Protein 8PAY (pdb70)

Radius of gyration: 25.21 Å; Cα contacts (8 Å, |Δi|>4): 973; chains: 2; bounding box: 55×36×78 Å

Foldseek 3Di:
DFDKWKAKAWLVLVQVQLVLQCLADDDDDDPPLLQKWKWWDDDQWIKTWHDPLFKMKIFIGGGDDDTTTDMWIFGSVVVNVVSVPDDHGWMWIWIDDPQWIWIDTDPDIDTTGIDGPVPDDDDDDFDFDWKDKAQLVVLLLQCLQWLVAAAPDDPQQLRQFWKWWDDAQKTKIWHHDPFKIKIFIDGGPDGTDTDIFTFGSSLSVSSNVVRPRDGFMWMWTDGPFKIWIDGDRMIMMGGTDDDDDDDVVVQPDDPQPWKKKDFLVVVLVLLVVQQVAAAPPQQKWKWKDDAQKIWIWHHYPVGDMDIDIDGIHTDDDIAMEMARSVLVNSNSVSAPATMKMWGHHHHQGWIKIHHPPDDRMIMIGGTDDD

Solvent-accessible surface area: 17743 Å² total

Sequence (373 aa):
PGSHMKFTVEREHLLKPLQQVSGPLGGRPTLPILGNLLLQVADGTLSLTGTDLEMMEMVARVALVVQPHEPGATTVVPARKFFDICRGLPEGAEIAVQLEGERMLVRSGRRSRFSLSSTLPAADFPNNLDDWQSEVEFTLPQATMMKRLIEATQQFSMMAHQDVRYYLNGMLFEETEGEELRTVATDGHRLAVCSMMPIGQSLPSHHSSVIVPRKGVIELMMRMMLDGGDNPLRVQIGSNNIRAHVGDFIFTSKLVDGRFPDYRRVLPKNPDKHLEEAGCDLLKQAFARAAILSNEKFRGVRRLYYVVSENQLKITTANNNPEQEEAEEILDVTYSGAEMEIGFNVSYVLDVLNALKCENVVRMMMMLTDSSVSSVVQIEDAASQSAAYVVMPMRLQLF

B-factor: mean 24.97, std 11.34, range [11.56, 76.48]

InterPro domains:
  IPR001001 DNA polymerase III, beta sliding clamp [PIRSF000804] (1-366)
  IPR001001 DNA polymerase III, beta sliding clamp [PTHR30478] (1-366)
  IPR001001 DNA polymerase III, beta sliding clamp [SM00480] (17-362)
  IPR001001 DNA polymerase III, beta sliding clamp [TIGR00663] (1-366)
  IPR001001 DNA polymerase III, beta sliding clamp [cd00140] (1-365)
  IPR022634 DNA polymerase III, beta sliding clamp, N-terminal [PF00712] (1-120)
  IPR022635 DNA polymerase III, beta sliding clamp, C-terminal [PF02768] (245-365)
  IPR022637 DNA polymerase III, beta sliding clamp, central [PF02767] (129-243)
  IPR046938 DNA clamp superfamily [SSF55979] (1-121)
  IPR046938 DNA clamp superfamily [SSF55979] (125-244)
  IPR046938 DNA clamp superfamily [SSF55979] (245-366)

GO terms:
  GO:0005737 cytoplasm (C, EXP)
  GO:0005515 protein binding (F, IPI)
  GO:0042802 identical protein binding (F, IPI)
  GO:0005829 cytosol (C, IDA)
  GO:0003677 DNA binding (F, IDA)
  GO:0044787 bacterial-type DNA replication (P, IDA)
  GO:0009360 DNA polymerase III complex (C, IDA)
  GO:0042803 protein homodimerization activity (F, IDA)
  GO:0006271 DNA strand elongation involved in DNA replication (P, IDA)
  GO:0042276 error-prone translesion synthesis (P, IMP)
  GO:0006974 DNA damage response (P, IEP)
  GO:0005829 cytosol (C, HDA)

Secondary structure (DSSP, 8-state):
--SS-EEEEEHHHHHHHHHHHTTT--SS--SGGGGEEEEEEETTEEEEEEE-SSEEEEEEEE--S--B-EEEEEEHHHHHHHHHHSPTT-EEEEEEETTEEEEEETTEEEEEE-B-GGGS--PPP--EEEEEEE-HHHHHHHHHTTGGGS-SS-SSGGGSEEEEEEETTEEEEEEE-SSEEEEEEEE-SS----EEEEEEHHHHHHHHHH--SSSSPEEEEEESSEEEEEETTEEEEEEPPPS----HHHHSPSS--EEEEEEHHHHHHHHHHHHTTS-TTT-EEEEEEETTEEEEEEE-TT--EEEEEEE-B--S--EEEEEEHHHHHHHHHHH-SSEEEEEE--TTS-EEEEETT--SEEEEE--B--/---

Organism: Escherichia coli (strain K12) (NCBI:txid83333)

Nearest PDB structures (foldseek):
  8pat-assembly1_A  TM=1.001E+00  e=1.680E-71  Escherichia coli
  7aze-assembly1_B  TM=1.000E+00  e=2.210E-70  Escherichia coli 2-427-07_S4_C3
  3pwe-assembly1_B  TM=9.827E-01  e=1.015E-69  Escherichia coli K-12
  6fvm-assembly1_B  TM=9.881E-01  e=1.070E-69  Escherichia coli O157:H7
  3f1v-assembly1_B  TM=9.912E-01  e=7.261E-67  Escherichia coli

Structure (mmCIF, N/CA/C/O backbone):
data_8PAY
#
_entry.id   8PAY
#
_cell.length_a   109.858
_cell.length_b   66.537
_cell.length_c   80.798
_cel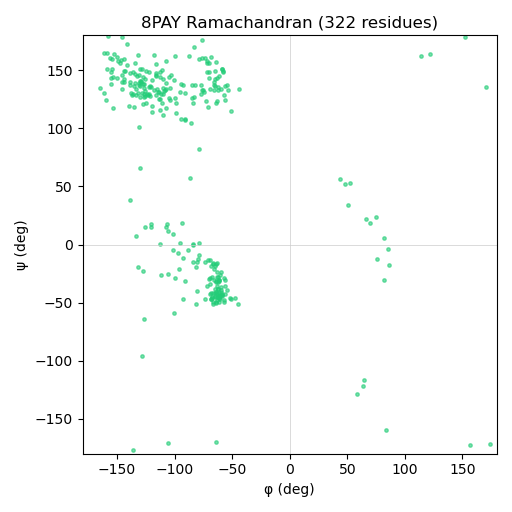l.angle_alpha   90.00
_cell.angle_beta   128.52
_cell.angle_gamma   90.00
#
_symmetry.space_group_name_H-M   'C 1 2 1'
#
loop_
_entity.id
_entity.type
_entity.pdbx_description
1 polymer 'Beta sliding clamp'
2 polymer ACE-GLN-ALC-GLC-LEU-PHE
3 non-polymer GLYCEROL
4 non-polymer 'PENTAETHYLENE GLYCOL'
5 water water
#
loop_
_atom_site.group_PDB
_atom_site.id
_atom_site.type_symbol
_atom_site.label_atom_id
_atom_site.label_alt_id
_atom_site.label_comp_id
_atom_site.label_asym_id
_atom_site.label_entity_id
_atom_site.label_seq_id
_atom_site.pdbx_PDB_ins_code
_atom_site.Cartn_x
_atom_site.Cartn_y
_atom_site.Cartn_z
_atom_site.occupancy
_atom_site.B_iso_or_equiv
_atom_site.auth_seq_id
_atom_site.auth_comp_id
_atom_site.auth_asym_id
_atom_site.auth_atom_id
_atom_site.pdbx_PDB_model_num
ATOM 1 N N . PRO A 1 1 ? -9.051 2.578 49.567 1.00 66.36 -3 PRO A N 1
ATOM 2 C CA . PRO A 1 1 ? -9.760 2.971 50.791 1.00 66.22 -3 PRO A CA 1
ATOM 3 C C . PRO A 1 1 ? -9.126 2.371 52.051 1.00 63.33 -3 PRO A C 1
ATOM 4 O O . PRO A 1 1 ? -9.395 1.223 52.409 1.00 63.57 -3 PRO A O 1
ATOM 6 N N . GLY A 1 2 ? -8.285 3.159 52.712 1.00 57.51 -2 GLY A N 1
ATOM 7 C CA . GLY A 1 2 ? -7.631 2.735 53.935 1.00 53.62 -2 GLY A CA 1
ATOM 8 C C . GLY A 1 2 ? -6.562 3.726 54.347 1.00 47.30 -2 GLY A C 1
ATOM 9 O O . GLY A 1 2 ? -5.787 4.198 53.509 1.00 46.55 -2 GLY A O 1
ATOM 10 N N . SER A 1 3 ? -6.509 4.070 55.628 1.00 40.60 -1 SER A N 1
ATOM 11 C CA . SER A 1 3 ? -5.568 5.087 56.061 1.00 38.70 -1 SER A CA 1
ATOM 12 C C . SER A 1 3 ? -4.279 4.514 56.635 1.00 31.93 -1 SER A C 1
ATOM 13 O O . SER A 1 3 ? -3.349 5.281 56.909 1.00 34.19 -1 SER A O 1
ATOM 16 N N . HIS A 1 4 ? -4.193 3.194 56.826 1.00 25.06 0 HIS A N 1
ATOM 17 C CA . HIS A 1 4 ? -3.095 2.585 57.584 1.00 20.81 0 HIS A CA 1
ATOM 18 C C . HIS A 1 4 ? -2.487 1.431 56.774 1.00 20.93 0 HIS A C 1
ATOM 19 O O . HIS A 1 4 ? -2.510 0.278 57.205 1.00 21.66 0 HIS A O 1
ATOM 26 N N . MET A 1 5 ? -1.870 1.751 55.634 1.00 19.77 1 MET A N 1
ATOM 27 C CA . MET A 1 5 ? -1.393 0.736 54.703 1.00 19.04 1 MET A CA 1
ATOM 28 C C . MET A 1 5 ? -0.334 -0.133 55.380 1.00 19.53 1 MET A C 1
ATOM 29 O O . MET A 1 5 ? 0.558 0.370 56.060 1.00 20.72 1 MET A O 1
ATOM 34 N N . LYS A 1 6 ? -0.450 -1.453 55.184 1.00 20.04 2 LYS A N 1
ATOM 35 C CA . LYS A 1 6 ? 0.513 -2.368 55.778 1.00 20.88 2 LYS A CA 1
ATOM 36 C C . LYS A 1 6 ? 0.532 -3.639 54.929 1.00 22.15 2 LYS A C 1
ATOM 37 O O . LYS A 1 6 ? -0.515 -4.130 54.515 1.00 24.00 2 LYS A O 1
ATOM 43 N N . PHE A 1 7 ? 1.733 -4.170 54.685 1.00 21.87 3 PHE A N 1
ATOM 44 C CA . PHE A 1 7 ? 1.854 -5.454 53.997 1.00 23.20 3 PHE A CA 1
ATOM 45 C C . PHE A 1 7 ? 3.158 -6.127 54.394 1.00 23.31 3 PHE A C 1
ATOM 46 O O . PHE A 1 7 ? 4.106 -5.479 54.836 1.00 23.00 3 PHE A O 1
ATOM 54 N N . THR A 1 8 ? 3.202 -7.439 54.184 1.00 24.17 4 THR A N 1
ATOM 55 C CA . THR A 1 8 ? 4.398 -8.228 54.394 1.00 23.19 4 THR A CA 1
ATOM 56 C C . THR A 1 8 ? 4.567 -9.129 53.193 1.00 23.55 4 THR A C 1
ATOM 57 O O . THR A 1 8 ? 3.629 -9.822 52.811 1.00 28.60 4 THR A O 1
ATOM 61 N N . VAL A 1 9 ? 5.756 -9.113 52.596 1.00 22.64 5 VAL A N 1
ATOM 62 C CA . VAL A 1 9 ? 5.989 -9.814 51.344 1.00 25.04 5 VAL A CA 1
ATOM 63 C C . VAL A 1 9 ? 7.401 -10.381 51.357 1.00 25.16 5 VAL A C 1
ATOM 64 O O . VAL A 1 9 ? 8.306 -9.822 51.989 1.00 24.82 5 VAL A O 1
ATOM 68 N N . GLU A 1 10 ? 7.574 -11.509 50.664 1.00 26.81 6 GLU A N 1
ATOM 69 C CA . GLU A 1 10 ? 8.902 -12.046 50.418 1.00 26.93 6 GLU A CA 1
ATOM 70 C C . GLU A 1 10 ? 9.707 -11.109 49.527 1.00 26.32 6 GLU A C 1
ATOM 71 O O . GLU A 1 10 ? 9.206 -10.578 48.538 1.00 26.85 6 GLU A O 1
ATOM 77 N N . ARG A 1 11 ? 10.975 -10.918 49.897 1.00 27.11 7 ARG A N 1
ATOM 78 C CA . ARG A 1 11 ? 11.884 -10.088 49.123 1.00 26.20 7 ARG A CA 1
ATOM 79 C C . ARG A 1 11 ? 11.884 -10.479 47.655 1.00 26.73 7 ARG A C 1
ATOM 80 O O . ARG A 1 11 ? 11.768 -9.625 46.774 1.00 27.50 7 ARG A O 1
ATOM 88 N N . GLU A 1 12 ? 11.977 -11.779 47.362 1.00 29.16 8 GLU A N 1
ATOM 89 C CA . GLU A 1 12 ? 12.106 -12.161 45.968 1.00 30.92 8 GLU A CA 1
ATOM 90 C C . GLU A 1 12 ? 10.819 -11.943 45.180 1.00 32.73 8 GLU A C 1
ATOM 91 O O . GLU A 1 12 ? 10.867 -11.954 43.948 1.00 37.86 8 GLU A O 1
ATOM 97 N N . HIS A 1 13 ? 9.682 -11.708 45.847 1.00 27.51 9 HIS A N 1
ATOM 98 C CA . HIS A 1 13 ? 8.478 -11.285 45.133 1.00 27.16 9 HIS A CA 1
ATOM 99 C C . HIS A 1 13 ? 8.457 -9.790 44.799 1.00 26.23 9 HIS A C 1
ATOM 100 O O . HIS A 1 13 ? 7.646 -9.362 43.977 1.00 27.38 9 HIS A O 1
ATOM 107 N N . LEU A 1 14 ? 9.314 -8.993 45.416 1.00 25.34 10 LEU A N 1
ATOM 108 C CA . LEU A 1 14 ? 9.297 -7.553 45.232 1.00 24.91 10 LEU A CA 1
ATOM 109 C C . LEU A 1 14 ? 10.353 -7.067 44.254 1.00 22.51 10 LEU A C 1
ATOM 110 O O . LEU A 1 14 ? 10.183 -5.983 43.677 1.00 23.24 10 LEU A O 1
ATOM 115 N N . LEU A 1 15 ? 11.484 -7.779 44.137 1.00 25.26 11 LEU A N 1
ATOM 116 C CA . LEU A 1 15 ? 12.656 -7.188 43.487 1.00 27.02 11 LEU A CA 1
ATOM 117 C C . LEU A 1 15 ? 12.421 -6.936 42.010 1.00 23.76 11 LEU A C 1
ATOM 118 O O . LEU A 1 15 ? 12.704 -5.842 41.507 1.00 25.86 11 LEU A O 1
ATOM 123 N N . LYS A 1 16 ? 11.924 -7.934 41.283 1.00 25.43 12 LYS A N 1
ATOM 124 C CA . LYS A 1 16 ? 11.761 -7.649 39.865 1.00 26.95 12 LYS A CA 1
ATOM 125 C C . LYS A 1 16 ? 10.660 -6.612 39.628 1.00 23.23 12 LYS A C 1
ATOM 126 O O . LYS A 1 16 ? 10.858 -5.715 38.798 1.00 24.27 12 LYS A O 1
ATOM 132 N N . PRO A 1 17 ? 9.502 -6.676 40.333 1.00 20.09 13 PRO A N 1
ATOM 133 C CA . PRO A 1 17 ? 8.524 -5.567 40.210 1.00 19.74 13 PRO A CA 1
ATOM 134 C C . PRO A 1 17 ? 9.110 -4.177 40.444 1.00 18.47 13 PRO A C 1
ATOM 135 O O . PRO A 1 17 ? 8.844 -3.259 39.654 1.00 18.82 13 PRO A O 1
ATOM 139 N N . LEU A 1 18 ? 9.914 -3.998 41.504 1.00 18.96 14 LEU A N 1
ATOM 140 C CA . LEU A 1 18 ? 10.482 -2.676 41.788 1.00 19.49 14 LEU A CA 1
ATOM 141 C C . LEU A 1 18 ? 11.417 -2.221 40.682 1.00 20.06 14 LEU A C 1
ATOM 142 O O . LEU A 1 18 ? 11.395 -1.054 40.275 1.00 22.25 14 LEU A O 1
ATOM 147 N N . GLN A 1 19 ? 12.233 -3.133 40.164 1.00 23.66 15 GLN A N 1
ATOM 148 C CA . GLN A 1 19 ? 13.114 -2.762 39.058 1.00 25.21 15 GLN A CA 1
ATOM 149 C C . GLN A 1 19 ? 12.308 -2.329 37.843 1.00 25.38 15 GLN A C 1
ATOM 150 O O . GLN A 1 19 ? 12.606 -1.306 37.206 1.00 25.66 15 GLN A O 1
ATOM 156 N N . GLN A 1 20 ? 11.281 -3.106 37.499 1.00 21.22 16 GLN A N 1
ATOM 157 C CA . GLN A 1 20 ? 10.489 -2.806 36.312 1.00 23.66 16 GLN A CA 1
ATOM 158 C C . GLN A 1 20 ? 9.802 -1.448 36.410 1.00 21.54 16 GLN A C 1
ATOM 159 O O . GLN A 1 20 ? 9.810 -0.668 35.452 1.00 22.71 16 GLN A O 1
ATOM 165 N N . VAL A 1 21 ? 9.128 -1.179 37.523 1.00 19.65 17 VAL A N 1
ATOM 166 C CA . VAL A 1 21 ? 8.326 0.040 37.588 1.00 21.06 17 VAL A CA 1
ATOM 167 C C . VAL A 1 21 ? 9.178 1.283 37.735 1.00 19.72 17 VAL A C 1
ATOM 168 O O . VAL A 1 21 ? 8.699 2.412 37.507 1.00 20.32 17 VAL A O 1
ATOM 172 N N . SER A 1 22 ? 10.438 1.112 38.095 1.00 18.42 18 SER A N 1
ATOM 173 C CA . SER A 1 22 ? 11.363 2.237 38.135 1.00 20.39 18 SER A CA 1
ATOM 174 C C . SER A 1 22 ? 11.879 2.637 36.766 1.00 21.57 18 SER A C 1
ATOM 175 O O . SER A 1 22 ? 12.546 3.676 36.659 1.00 22.90 18 SER A O 1
ATOM 178 N N . GLY A 1 23 ? 11.609 1.856 35.724 1.00 20.83 19 GLY A N 1
ATOM 179 C CA . GLY A 1 23 ? 12.054 2.158 34.383 1.00 23.83 19 GLY A CA 1
ATOM 180 C C . GLY A 1 23 ? 11.862 3.596 33.932 1.00 23.59 19 GLY A C 1
ATOM 181 O O . GLY A 1 23 ? 12.802 4.210 33.415 1.00 27.47 19 GLY A O 1
ATOM 182 N N . PRO A 1 24 ? 10.646 4.164 34.080 1.00 22.47 20 PRO A N 1
ATOM 183 C CA . PRO A 1 24 ? 10.419 5.537 33.578 1.00 24.24 20 PRO A CA 1
ATOM 184 C C . PRO A 1 24 ? 11.144 6.626 34.362 1.00 25.48 20 PRO A C 1
ATOM 185 O O . PRO A 1 24 ? 11.179 7.765 33.889 1.00 25.80 20 PRO A O 1
ATOM 189 N N . LEU A 1 25 ? 11.677 6.336 35.549 1.00 24.09 21 LEU A N 1
ATOM 190 C CA . LEU A 1 25 ? 12.244 7.356 36.420 1.00 24.78 21 LEU A CA 1
ATOM 191 C C . LEU A 1 25 ? 13.684 7.673 36.014 1.00 30.28 21 LEU A C 1
ATOM 192 O O . LEU A 1 25 ? 14.302 6.970 35.216 1.00 31.72 21 LEU A O 1
ATOM 197 N N . GLY A 1 26 ? 14.223 8.736 36.609 1.00 36.28 22 GLY A N 1
ATOM 198 C CA . GLY A 1 26 ? 15.577 9.157 36.314 1.00 44.51 22 GLY A CA 1
ATOM 199 C C . GLY A 1 26 ? 15.619 10.498 35.619 1.00 52.71 22 GLY A C 1
ATOM 200 O O . GLY A 1 26 ? 14.608 10.962 35.082 1.00 54.22 22 GLY A O 1
ATOM 201 N N . GLY A 1 27 ? 16.779 11.136 35.625 1.00 57.61 23 GLY A N 1
ATOM 202 C CA . GLY A 1 27 ? 16.913 12.430 34.994 1.00 61.65 23 GLY A CA 1
ATOM 203 C C . GLY A 1 27 ? 16.476 13.581 35.881 1.00 63.24 23 GLY A C 1
ATOM 204 O O . GLY A 1 27 ? 16.384 13.488 37.111 1.00 63.82 23 GLY A O 1
ATOM 205 N N . ARG A 1 28 ? 16.183 14.691 35.214 1.00 62.95 24 ARG A N 1
ATOM 206 C CA . ARG A 1 28 ? 16.025 15.983 35.864 1.00 61.23 24 ARG A CA 1
ATOM 207 C C . ARG A 1 28 ? 14.848 15.968 36.834 1.00 58.04 24 ARG A C 1
ATOM 208 O O . ARG A 1 28 ? 13.719 15.642 36.427 1.00 57.99 24 ARG A O 1
ATOM 210 N N . PRO A 1 29 ? 15.059 16.293 38.109 1.00 52.68 25 PRO A N 1
ATOM 211 C CA . PRO A 1 29 ? 13.925 16.411 39.029 1.00 49.00 25 PRO A CA 1
ATOM 212 C C . PRO A 1 29 ? 13.023 17.563 38.619 1.00 42.90 25 PRO A C 1
ATOM 213 O O . PRO A 1 29 ? 13.480 18.651 38.254 1.00 43.95 25 PRO A O 1
ATOM 217 N N . THR A 1 30 ? 11.726 17.304 38.652 1.00 32.27 26 THR A N 1
ATOM 218 C CA . THR A 1 30 ? 10.766 18.361 38.370 1.00 29.22 26 THR A CA 1
ATOM 219 C C . THR A 1 30 ? 9.757 18.396 39.523 1.00 23.84 26 THR A C 1
ATOM 220 O O . THR A 1 30 ? 10.003 19.007 40.574 1.00 24.86 26 THR A O 1
ATOM 224 N N . LEU A 1 31 ? 8.624 17.737 39.347 1.00 21.19 27 LEU A N 1
ATOM 225 C CA . LEU A 1 31 ? 7.698 17.519 40.457 1.00 19.17 27 LEU A CA 1
ATOM 226 C C . LEU A 1 31 ? 8.277 16.465 41.402 1.00 17.15 27 LEU A C 1
ATOM 227 O O . LEU A 1 31 ? 8.573 15.349 40.948 1.00 18.40 27 LEU A O 1
ATOM 232 N N . PRO A 1 32 ? 8.450 16.764 42.703 1.00 18.30 28 PRO A N 1
ATOM 233 C CA . PRO A 1 32 ? 9.111 15.812 43.628 1.00 18.59 28 PRO A CA 1
ATOM 234 C C . PRO A 1 32 ? 8.601 14.385 43.529 1.00 18.24 28 PRO A C 1
ATOM 235 O O . PRO A 1 32 ? 9.390 13.414 43.519 1.00 18.55 28 PRO A O 1
ATOM 239 N N . ILE A 1 33 ? 7.289 14.217 43.489 1.00 17.72 29 ILE A N 1
ATOM 240 C CA . ILE A 1 33 ? 6.718 12.884 43.575 1.00 16.88 29 ILE A CA 1
ATOM 241 C C . ILE A 1 33 ? 7.094 11.986 42.391 1.00 17.29 29 ILE A C 1
ATOM 242 O O . ILE A 1 33 ? 6.980 10.760 42.483 1.00 15.64 29 ILE A O 1
ATOM 247 N N . LEU A 1 34 ? 7.573 12.555 41.290 1.00 16.68 30 LEU A N 1
ATOM 248 C CA . LEU A 1 34 ? 7.988 11.719 40.151 1.00 18.33 30 LEU A CA 1
ATOM 249 C C . LEU A 1 34 ? 9.218 10.844 40.438 1.00 18.29 30 LEU A C 1
ATOM 250 O O . LEU A 1 34 ? 9.455 9.866 39.707 1.00 20.14 30 LEU A O 1
ATOM 255 N N . GLY A 1 35 ? 9.981 11.141 41.483 1.00 16.86 31 GLY A N 1
ATOM 256 C CA . GLY A 1 35 ? 11.045 10.265 41.915 1.00 17.62 31 GLY A CA 1
ATOM 257 C C . GLY A 1 35 ? 10.598 9.145 42.820 1.00 13.30 31 GLY A C 1
ATOM 258 O O . GLY A 1 35 ? 11.423 8.360 43.309 1.00 15.34 31 GLY A O 1
ATOM 259 N N . ASN A 1 36 ? 9.306 9.091 43.124 1.00 13.29 32 ASN A N 1
ATOM 260 C CA . ASN A 1 36 ? 8.730 8.122 44.031 1.00 12.79 32 ASN A CA 1
ATOM 261 C C . ASN A 1 36 ? 7.933 7.087 43.257 1.00 13.26 32 ASN A C 1
ATOM 262 O O . ASN A 1 36 ? 7.480 7.312 42.133 1.00 14.80 32 ASN A O 1
ATOM 267 N N . LEU A 1 37 ? 7.761 5.927 43.901 1.00 13.68 33 LEU A N 1
ATOM 268 C CA . LEU A 1 37 ? 6.806 4.934 43.428 1.00 13.55 33 LEU A CA 1
ATOM 269 C C . LEU A 1 37 ? 5.530 5.018 44.248 1.00 14.61 33 LEU A C 1
ATOM 270 O O . LEU A 1 37 ? 5.564 5.204 45.466 1.00 15.33 33 LEU A O 1
ATOM 275 N N . LEU A 1 38 ? 4.397 4.844 43.568 1.00 14.66 34 LEU A N 1
ATOM 276 C CA . LEU A 1 38 ? 3.117 4.737 44.241 1.00 14.78 34 LEU A CA 1
ATOM 277 C C . LEU A 1 38 ? 2.909 3.283 44.668 1.00 15.02 34 LEU A C 1
ATOM 278 O O . LEU A 1 38 ? 2.965 2.376 43.816 1.00 16.91 34 LEU A O 1
ATOM 283 N N . LEU A 1 39 ? 2.641 3.074 45.964 1.00 14.36 35 LEU A N 1
ATOM 284 C CA . LEU A 1 39 ? 2.278 1.777 46.503 1.00 15.61 35 LEU A CA 1
ATOM 285 C C . LEU A 1 39 ? 0.815 1.822 46.889 1.00 17.24 35 LEU A C 1
ATOM 286 O O . LEU A 1 39 ? 0.401 2.735 47.609 1.00 18.29 35 LEU A O 1
ATOM 291 N N . GLN A 1 40 ? 0.066 0.801 46.480 1.00 17.28 36 GLN A N 1
ATOM 292 C CA . GLN A 1 40 ? -1.339 0.694 46.840 1.00 19.00 36 GLN A CA 1
ATOM 293 C C . GLN A 1 40 ? -1.623 -0.740 47.243 1.00 18.83 36 GLN A C 1
ATOM 294 O O . GLN A 1 40 ? -1.318 -1.655 46.479 1.00 20.34 36 GLN A O 1
ATOM 300 N N . VAL A 1 41 ? -2.243 -0.932 48.397 1.00 20.34 37 VAL A N 1
ATOM 301 C CA . VAL A 1 41 ? -2.642 -2.242 48.883 1.00 21.32 37 VAL A CA 1
ATOM 302 C C . VAL A 1 41 ? -4.160 -2.295 48.871 1.00 22.55 37 VAL A C 1
ATOM 303 O O . VAL A 1 41 ? -4.820 -1.448 49.496 1.00 22.79 37 VAL A O 1
ATOM 307 N N . ALA A 1 42 ? -4.708 -3.350 48.266 1.00 25.04 38 ALA A N 1
ATOM 308 C CA . ALA A 1 42 ? -6.132 -3.621 48.372 1.00 31.62 38 ALA A CA 1
ATOM 309 C C . ALA A 1 42 ? -6.392 -5.046 47.920 1.00 34.81 38 ALA A C 1
ATOM 310 O O . ALA A 1 42 ? -5.845 -5.483 46.907 1.00 33.37 38 ALA A O 1
ATOM 312 N N . ASP A 1 43 ? -7.210 -5.765 48.698 1.00 40.14 39 ASP A N 1
ATOM 313 C CA . ASP A 1 43 ? -7.853 -7.019 48.278 1.00 41.83 39 ASP A CA 1
ATOM 314 C C . ASP A 1 43 ? -6.863 -8.041 47.731 1.00 40.04 39 ASP A C 1
ATOM 315 O O . ASP A 1 43 ? -7.024 -8.562 46.626 1.00 44.97 39 ASP A O 1
ATOM 320 N N . GLY A 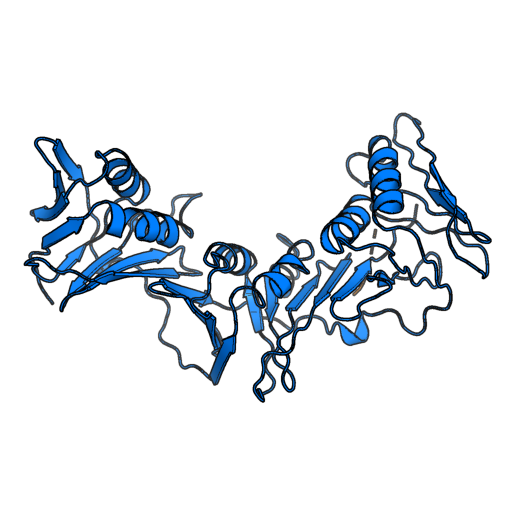1 44 ? -5.825 -8.326 48.502 1.00 35.92 40 GLY A N 1
ATOM 321 C CA . GLY A 1 44 ? -4.882 -9.336 48.078 1.00 30.96 40 GLY A CA 1
ATOM 322 C C . GLY A 1 44 ? -3.831 -8.889 47.094 1.00 29.43 40 GLY A C 1
ATOM 323 O O . GLY A 1 44 ? -3.067 -9.738 46.616 1.00 33.68 40 GLY A O 1
ATOM 324 N N . THR A 1 45 ? -3.756 -7.595 46.767 1.00 30.47 41 THR A N 1
ATOM 325 C CA . THR A 1 45 ? -2.800 -7.108 45.772 1.00 28.87 41 THR A CA 1
ATOM 326 C C . THR A 1 45 ? -2.065 -5.860 46.242 1.00 25.43 41 THR A C 1
ATOM 327 O O . THR A 1 45 ? -2.680 -4.923 46.762 1.00 26.41 41 THR A O 1
ATOM 331 N N . LEU A 1 46 ? -0.753 -5.863 46.059 1.00 21.86 42 LEU A N 1
ATOM 332 C CA . LEU A 1 46 ? 0.048 -4.650 46.141 1.00 20.51 42 LEU A CA 1
ATOM 333 C C . LEU A 1 46 ? 0.307 -4.191 44.718 1.00 19.79 42 LEU A C 1
ATOM 334 O O . LEU A 1 46 ? 0.783 -4.970 43.892 1.00 21.05 42 LEU A O 1
ATOM 339 N N . SER A 1 47 ? -0.019 -2.938 44.417 1.00 18.77 43 SER A N 1
ATOM 340 C CA . SER A 1 47 ? 0.317 -2.343 43.131 1.00 18.95 43 SER A CA 1
ATOM 341 C C . SER A 1 47 ? 1.450 -1.337 43.319 1.00 16.99 43 SER A C 1
ATOM 342 O O . SER A 1 47 ? 1.463 -0.583 44.295 1.00 18.55 43 SER A O 1
ATOM 345 N N . LEU A 1 48 ? 2.394 -1.351 42.383 1.00 15.87 44 LEU A N 1
ATOM 346 C CA . LEU A 1 48 ? 3.519 -0.432 42.382 1.00 15.22 44 LEU A CA 1
ATOM 347 C C . LEU A 1 48 ? 3.500 0.295 41.053 1.00 15.94 44 LEU A C 1
ATOM 348 O O . LEU A 1 48 ? 3.397 -0.358 40.016 1.00 17.50 44 LEU A O 1
ATOM 353 N N . THR A 1 49 ? 3.576 1.632 41.080 1.00 14.93 45 THR A N 1
ATOM 354 C CA . THR A 1 49 ? 3.541 2.386 39.828 1.00 14.95 45 THR A CA 1
ATOM 355 C C . THR A 1 49 ? 4.678 3.396 39.801 1.00 14.35 45 THR A C 1
ATOM 356 O O . THR A 1 49 ? 4.913 4.099 40.795 1.00 14.07 45 THR A O 1
ATOM 360 N N . GLY A 1 50 ? 5.333 3.490 38.643 1.00 14.43 46 GLY A N 1
ATOM 361 C CA . GLY A 1 50 ? 6.254 4.576 38.362 1.00 14.18 46 GLY A CA 1
ATOM 362 C C . GLY A 1 50 ? 5.803 5.313 37.111 1.00 14.47 46 GLY A C 1
ATOM 363 O O . GLY A 1 50 ? 5.230 4.712 36.195 1.00 15.07 46 GLY A O 1
ATOM 364 N N . THR A 1 51 ? 6.081 6.622 37.060 1.00 13.59 47 THR A N 1
ATOM 365 C CA . THR A 1 51 ? 5.663 7.411 35.902 1.00 15.00 47 THR A CA 1
ATOM 366 C C . THR A 1 51 ? 6.659 8.525 35.615 1.00 14.61 47 THR A C 1
ATOM 367 O O . THR A 1 51 ? 7.336 9.009 36.533 1.00 16.44 47 THR A O 1
ATOM 371 N N . ASP A 1 52 ? 6.664 8.978 34.352 1.00 14.89 48 ASP A N 1
ATOM 372 C CA . ASP A 1 52 ? 7.344 10.216 33.987 1.00 16.65 48 ASP A CA 1
ATOM 373 C C . ASP A 1 52 ? 6.374 11.227 33.373 1.00 16.33 48 ASP A C 1
ATOM 374 O O . ASP A 1 52 ? 6.814 12.174 32.709 1.00 19.50 48 ASP A O 1
ATOM 379 N N . LEU A 1 53 ? 5.056 11.046 33.579 1.00 17.91 49 LEU A N 1
ATOM 380 C CA . LEU A 1 53 ? 3.959 11.865 33.020 1.00 19.38 49 LEU A CA 1
ATOM 381 C C . LEU A 1 53 ? 3.607 11.466 31.585 1.00 20.25 49 LEU A C 1
ATOM 382 O O . LEU A 1 53 ? 2.474 11.676 31.151 1.00 27.33 49 LEU A O 1
ATOM 387 N N . GLU A 1 54 ? 4.565 10.970 30.799 1.00 17.60 50 GLU A N 1
ATOM 388 C CA . GLU A 1 54 ? 4.291 10.523 29.441 1.00 18.94 50 GLU A CA 1
ATOM 389 C C . GLU A 1 54 ? 3.939 9.047 29.395 1.00 18.10 50 GLU A C 1
ATOM 390 O O . GLU A 1 54 ? 3.156 8.627 28.532 1.00 18.71 50 GLU A O 1
ATOM 396 N N A MET A 1 55 ? 4.538 8.252 30.280 0.54 18.31 51 MET A N 1
ATOM 397 N N B MET A 1 55 ? 4.425 8.279 30.369 0.46 16.94 51 MET A N 1
ATOM 398 C CA A MET A 1 55 ? 4.251 6.833 30.377 0.54 16.84 51 MET A CA 1
ATOM 399 C CA B MET A 1 55 ? 4.186 6.851 30.367 0.46 14.44 51 MET A CA 1
ATOM 400 C C A MET A 1 55 ? 4.116 6.456 31.845 0.54 15.08 51 MET A C 1
ATOM 401 C C B MET A 1 55 ? 4.283 6.360 31.805 0.46 14.92 51 MET A C 1
ATOM 402 O O A MET A 1 55 ? 4.480 7.223 32.748 0.54 15.56 51 MET A O 1
ATOM 403 O O B MET A 1 55 ? 4.962 6.963 32.649 0.46 13.50 51 MET A O 1
ATOM 412 N N . GLU A 1 56 ? 3.616 5.242 32.072 1.00 14.86 52 GLU A N 1
ATOM 413 C CA . GLU A 1 56 ? 3.559 4.696 33.407 1.00 15.60 52 GLU A CA 1
ATOM 414 C C . GLU A 1 56 ? 3.726 3.184 33.331 1.00 16.18 52 GLU A C 1
ATOM 415 O O . GLU A 1 56 ? 3.332 2.534 32.359 1.00 17.35 52 GLU A O 1
ATOM 421 N N . MET A 1 57 ? 4.363 2.659 34.357 1.00 16.23 53 MET A N 1
ATOM 422 C CA . MET A 1 57 ? 4.551 1.226 34.510 1.00 16.21 53 MET A CA 1
ATOM 423 C C . MET A 1 57 ? 3.960 0.796 35.837 1.00 16.09 53 MET A C 1
ATOM 424 O O . MET A 1 57 ? 4.294 1.362 36.872 1.00 16.47 53 MET A O 1
ATOM 429 N N . VAL A 1 58 ? 3.104 -0.229 35.803 1.00 17.14 54 VAL A N 1
ATOM 430 C CA . VAL A 1 58 ? 2.449 -0.754 37.002 1.00 18.24 54 VAL A CA 1
ATOM 431 C C . VAL A 1 58 ? 2.807 -2.221 37.153 1.00 20.09 54 VAL A C 1
ATOM 432 O O . VAL A 1 58 ? 2.764 -2.972 36.169 1.00 23.57 54 VAL A O 1
ATOM 436 N N . ALA A 1 59 ? 3.123 -2.629 38.371 1.00 17.43 55 ALA A N 1
ATOM 437 C CA . ALA A 1 59 ? 3.315 -4.035 38.701 1.00 18.09 55 ALA A CA 1
ATOM 438 C C . ALA A 1 59 ? 2.306 -4.416 39.761 1.00 20.67 55 ALA A C 1
ATOM 439 O O . ALA A 1 59 ? 2.054 -3.636 40.685 1.00 20.85 55 ALA A O 1
ATOM 441 N N . ARG A 1 60 ? 1.771 -5.628 39.642 1.00 21.51 56 ARG A N 1
ATOM 442 C CA . ARG A 1 60 ? 0.903 -6.204 40.654 1.00 24.53 56 ARG A CA 1
ATOM 443 C C . ARG A 1 60 ? 1.619 -7.355 41.358 1.00 24.00 56 ARG A C 1
ATOM 444 O O . ARG A 1 60 ? 2.281 -8.184 40.721 1.00 27.33 56 ARG A O 1
ATOM 452 N N . VAL A 1 61 ? 1.522 -7.378 42.675 1.00 23.43 57 VAL A N 1
ATOM 453 C CA . VAL A 1 61 ? 2.165 -8.398 43.482 1.00 23.93 57 VAL A CA 1
ATOM 454 C C . VAL A 1 61 ? 1.090 -8.982 44.377 1.00 27.68 57 VAL A C 1
ATOM 455 O O . VAL A 1 61 ? 0.469 -8.255 45.157 1.00 27.62 57 VAL A O 1
ATOM 459 N N . ALA A 1 62 ? 0.859 -10.287 44.260 1.00 31.60 58 ALA A N 1
ATOM 460 C CA . ALA A 1 62 ? -0.118 -10.945 45.118 1.00 33.20 58 ALA A CA 1
ATOM 461 C C . ALA A 1 62 ? 0.353 -10.918 46.573 1.00 28.14 58 ALA A C 1
ATOM 462 O O . ALA A 1 62 ? 1.521 -11.200 46.871 1.00 36.12 58 ALA A O 1
ATOM 464 N N . LEU A 1 63 ? -0.545 -10.536 47.476 1.00 33.47 59 LEU A N 1
ATOM 465 C CA . LEU A 1 63 ? -0.261 -10.508 48.908 1.00 31.29 59 LEU A CA 1
ATOM 466 C C . LEU A 1 63 ? -0.950 -11.690 49.585 1.00 36.91 59 LEU A C 1
ATOM 467 O O . LEU A 1 63 ? -2.179 -11.760 49.606 1.00 39.00 59 LEU A O 1
ATOM 472 N N A VAL A 1 64 ? -0.130 -12.584 50.141 0.68 37.60 60 VAL A N 1
ATOM 473 N N B VAL A 1 64 ? -0.171 -12.593 50.177 0.32 37.83 60 VAL A N 1
ATOM 474 C CA A VAL A 1 64 ? -0.575 -13.758 50.882 0.68 41.23 60 VAL A CA 1
ATOM 475 C CA B VAL A 1 64 ? -0.766 -13.739 50.868 0.32 39.74 60 VAL A CA 1
ATOM 476 C C A VAL A 1 64 ? -0.995 -13.371 52.291 0.68 40.14 60 VAL A C 1
ATOM 477 C C B VAL A 1 64 ? -0.993 -13.454 52.352 0.32 39.63 60 VAL A C 1
ATOM 478 O O A VAL A 1 64 ? -2.066 -13.764 52.783 0.68 44.71 60 VAL A O 1
ATOM 479 O O B VAL A 1 64 ? -1.946 -13.972 52.954 0.32 39.66 60 VAL A O 1
ATOM 486 N N . GLN A 1 65 ? -0.115 -12.644 52.972 1.00 37.87 61 GLN A N 1
ATOM 487 C CA . GLN A 1 65 ? -0.153 -12.466 54.406 1.00 37.07 61 GLN A CA 1
ATOM 488 C C . GLN A 1 65 ? -1.083 -11.329 54.766 1.00 37.09 61 GLN A C 1
ATOM 489 O O . GLN A 1 65 ? -1.416 -10.503 53.906 1.00 40.53 61 GLN A O 1
ATOM 495 N N . PRO A 1 66 ? -1.548 -11.292 56.016 1.00 36.84 62 PRO A N 1
ATOM 496 C CA . PRO A 1 66 ? -2.388 -10.182 56.462 1.00 36.50 62 PRO A CA 1
ATOM 497 C C . PRO A 1 66 ? -1.840 -8.847 55.996 1.00 34.80 62 PRO A C 1
ATOM 498 O O . PRO A 1 66 ? -0.633 -8.568 56.050 1.00 36.77 62 PRO A O 1
ATOM 502 N N . HIS A 1 67 ? -2.739 -8.034 55.480 1.00 30.80 63 HIS A N 1
ATOM 503 C CA . HIS A 1 67 ? -2.375 -6.735 54.974 1.00 27.64 63 HIS A CA 1
ATOM 504 C C . HIS A 1 67 ? -3.521 -5.800 55.302 1.00 27.66 63 HIS A C 1
ATOM 505 O O . HIS A 1 67 ? -4.656 -6.233 55.590 1.00 28.65 63 HIS A O 1
ATOM 512 N N . GLU A 1 68 ? -3.194 -4.508 55.294 1.00 24.44 64 GLU A N 1
ATOM 513 C CA . GLU A 1 68 ? -4.237 -3.546 55.509 1.00 24.53 64 GLU A CA 1
ATOM 514 C C . GLU A 1 68 ? -4.181 -2.568 54.349 1.00 24.10 64 GLU A C 1
ATOM 515 O O . GLU A 1 68 ? -3.077 -2.182 53.905 1.00 23.56 64 GLU A O 1
ATOM 521 N N . PRO A 1 69 ? -5.333 -2.180 53.809 1.00 24.55 65 PRO A N 1
ATOM 522 C CA . PRO A 1 69 ? -5.345 -1.384 52.584 1.00 23.40 65 PRO A CA 1
ATOM 523 C C . PRO A 1 69 ? -4.875 0.037 52.823 1.00 21.73 65 PRO A C 1
ATOM 524 O O . PRO A 1 69 ? -4.920 0.565 53.931 1.00 24.18 65 PRO A O 1
ATOM 528 N N . GLY A 1 70 ? -4.402 0.649 51.745 1.00 22.16 66 GLY A N 1
ATOM 529 C CA . GLY A 1 70 ? -4.014 2.042 51.771 1.00 21.95 66 GLY A CA 1
ATOM 530 C C . GLY A 1 70 ? -3.012 2.324 50.666 1.00 19.95 66 GLY A C 1
ATOM 531 O O . GLY A 1 70 ? -2.739 1.477 49.800 1.00 22.22 66 GLY A O 1
ATOM 532 N N . ALA A 1 71 ? -2.463 3.536 50.697 1.00 19.83 67 ALA A N 1
ATOM 533 C CA . ALA A 1 71 ? -1.566 3.958 49.622 1.00 19.83 67 ALA A CA 1
ATOM 534 C C . ALA A 1 71 ? -0.619 5.025 50.127 1.00 19.40 67 ALA A C 1
ATOM 535 O O . ALA A 1 71 ? -0.981 5.833 50.988 1.00 22.54 67 ALA A O 1
ATOM 537 N N . THR A 1 72 ? 0.578 5.036 49.561 1.00 17.39 68 THR A N 1
ATOM 538 C CA . THR A 1 72 ? 1.538 6.094 49.836 1.00 16.98 68 THR A CA 1
ATOM 539 C C . THR A 1 72 ? 2.511 6.109 48.665 1.00 15.34 68 THR A C 1
ATOM 540 O O . THR A 1 72 ? 2.391 5.303 47.738 1.00 16.04 68 THR A O 1
ATOM 544 N N . THR A 1 73 ? 3.489 7.017 48.703 1.00 14.72 69 THR A N 1
ATOM 545 C CA . THR A 1 73 ? 4.550 7.024 47.712 1.00 14.40 69 THR A CA 1
ATOM 546 C C . THR A 1 73 ? 5.868 7.155 48.460 1.00 14.61 69 THR A C 1
ATOM 547 O O . THR A 1 73 ? 5.941 7.824 49.503 1.00 15.72 69 THR A O 1
ATOM 551 N N . VAL A 1 74 ? 6.894 6.498 47.924 1.00 14.15 70 VAL A N 1
ATOM 552 C CA A VAL A 1 74 ? 8.194 6.384 48.578 0.49 15.38 70 VAL A CA 1
ATOM 553 C CA B VAL A 1 74 ? 8.206 6.501 48.576 0.51 15.72 70 VAL A CA 1
ATOM 554 C C . VAL A 1 74 ? 9.291 6.588 47.532 1.00 13.97 70 VAL A C 1
ATOM 555 O O . VAL A 1 74 ? 9.117 6.221 46.360 1.00 14.12 70 VAL A O 1
ATOM 562 N N . PRO A 1 75 ? 10.470 7.110 47.948 1.00 14.36 71 PRO A N 1
ATOM 563 C CA . PRO A 1 75 ? 11.581 7.229 46.988 1.00 13.92 71 PRO A CA 1
ATOM 564 C C . PRO A 1 75 ? 11.962 5.903 46.335 1.00 12.84 71 PRO A C 1
ATOM 565 O O . PRO A 1 75 ? 12.250 4.924 47.027 1.00 13.92 71 PRO A O 1
ATOM 569 N N . ALA A 1 76 ? 11.953 5.879 45.004 1.00 13.25 72 ALA A N 1
ATOM 570 C CA . ALA A 1 76 ? 12.068 4.610 44.282 1.00 13.99 72 ALA A CA 1
ATOM 571 C C . ALA A 1 76 ? 13.429 3.969 44.475 1.00 13.30 72 ALA A C 1
ATOM 572 O O . ALA A 1 76 ? 13.530 2.776 44.807 1.00 14.16 72 ALA A O 1
ATOM 574 N N . ARG A 1 77 ? 14.508 4.723 44.248 1.00 14.28 73 ARG A N 1
ATOM 575 C CA . ARG A 1 77 ? 15.838 4.136 44.288 1.00 15.97 73 ARG A CA 1
ATOM 576 C C . ARG A 1 77 ? 16.168 3.641 45.688 1.00 15.16 73 ARG A C 1
ATOM 577 O O . ARG A 1 77 ? 16.713 2.540 45.846 1.00 14.95 73 ARG A O 1
ATOM 585 N N . LYS A 1 78 ? 15.868 4.442 46.709 1.00 13.58 74 LYS A N 1
ATOM 586 C CA . LYS A 1 78 ? 16.164 4.042 48.072 1.00 13.97 74 LYS A CA 1
ATOM 587 C C . LYS A 1 78 ? 15.400 2.780 48.440 1.00 12.46 74 LYS A C 1
ATOM 588 O O . LYS A 1 78 ? 15.952 1.871 49.075 1.00 13.98 74 LYS A O 1
ATOM 594 N N . PHE A 1 79 ? 14.102 2.738 48.113 1.00 12.69 75 PHE A N 1
ATOM 595 C CA . PHE A 1 79 ? 13.314 1.556 48.473 1.00 12.83 75 PHE A CA 1
ATOM 596 C C . PHE A 1 79 ? 13.842 0.317 47.765 1.00 13.47 75 PHE A C 1
ATOM 597 O O . PHE A 1 79 ? 13.993 -0.751 48.385 1.00 13.87 75 PHE A O 1
ATOM 605 N N . PHE A 1 80 ? 14.133 0.433 46.470 1.00 13.40 76 PHE A N 1
ATOM 606 C CA . PHE A 1 80 ? 14.688 -0.706 45.757 1.00 14.85 76 PHE A CA 1
ATOM 607 C C . PHE A 1 80 ? 16.015 -1.141 46.376 1.00 14.32 76 PHE A C 1
ATOM 608 O O . PHE A 1 80 ? 16.251 -2.339 46.557 1.00 14.79 76 PHE A O 1
ATOM 616 N N . ASP A 1 81 ? 16.914 -0.185 46.647 1.00 13.91 77 ASP A N 1
ATOM 617 C CA . ASP A 1 81 ? 18.221 -0.535 47.166 1.00 14.32 77 ASP A CA 1
ATOM 618 C C . ASP A 1 81 ? 18.112 -1.202 48.535 1.00 13.93 77 ASP A C 1
ATOM 619 O O . ASP A 1 81 ? 18.870 -2.134 48.842 1.00 14.76 77 ASP A O 1
ATOM 624 N N . ILE A 1 82 ? 17.157 -0.773 49.354 1.00 13.11 78 ILE A N 1
ATOM 625 C CA . ILE A 1 82 ? 16.974 -1.422 50.655 1.00 14.36 78 ILE A CA 1
ATOM 626 C C . ILE A 1 82 ? 16.544 -2.872 50.460 1.00 14.36 78 ILE A C 1
ATOM 627 O O . ILE A 1 82 ? 17.101 -3.799 51.069 1.00 15.61 78 ILE A O 1
ATOM 632 N N . CYS A 1 83 ? 15.517 -3.083 49.642 1.00 14.66 79 CYS A N 1
ATOM 633 C CA . CYS A 1 83 ? 15.061 -4.450 49.420 1.00 16.63 79 CYS A CA 1
ATOM 634 C C . CYS A 1 83 ? 16.138 -5.322 48.805 1.00 17.68 79 CYS A C 1
ATOM 635 O O . CYS A 1 83 ? 16.323 -6.470 49.213 1.00 18.10 79 CYS A O 1
ATOM 638 N N . ARG A 1 84 ? 16.852 -4.797 47.805 1.00 17.24 80 ARG A N 1
ATOM 639 C CA . ARG A 1 84 ? 17.894 -5.584 47.155 1.00 17.67 80 ARG A CA 1
ATOM 640 C C . ARG A 1 84 ? 19.016 -5.919 48.126 1.00 16.78 80 ARG A C 1
ATOM 641 O O . ARG A 1 84 ? 19.649 -6.973 47.996 1.00 19.25 80 ARG A O 1
ATOM 649 N N . GLY A 1 85 ? 19.289 -5.031 49.075 1.00 15.97 81 GLY A N 1
ATOM 650 C CA . GLY A 1 85 ? 20.369 -5.244 50.011 1.00 15.11 81 GLY A CA 1
ATOM 651 C C . GLY A 1 85 ? 20.075 -6.178 51.157 1.00 16.45 81 GLY A C 1
ATOM 652 O O . GLY A 1 85 ? 21.008 -6.586 51.871 1.00 17.36 81 GLY A O 1
ATOM 653 N N . LEU A 1 86 ? 18.801 -6.526 51.357 1.00 16.84 82 LEU A N 1
ATOM 654 C CA . LEU A 1 86 ? 18.460 -7.497 52.382 1.00 16.52 82 LEU A CA 1
ATOM 655 C C . LEU A 1 86 ? 18.861 -8.905 51.916 1.00 17.92 82 LEU A C 1
ATOM 656 O O . LEU A 1 86 ? 19.018 -9.153 50.716 1.00 18.64 82 LEU A O 1
ATOM 661 N N . PRO A 1 87 ? 19.005 -9.853 52.843 1.00 19.48 83 PRO A N 1
ATOM 662 C CA . PRO A 1 87 ? 19.476 -11.190 52.462 1.00 21.07 83 PRO A CA 1
ATOM 663 C C . PRO A 1 87 ? 18.445 -11.965 51.654 1.00 21.16 83 PRO A C 1
ATOM 664 O O . PRO A 1 87 ? 17.241 -11.748 51.742 1.00 20.91 83 PRO A O 1
ATOM 668 N N . GLU A 1 88 ? 18.948 -12.923 50.880 1.00 23.74 84 GLU A N 1
ATOM 669 C CA . GLU A 1 88 ? 18.071 -13.791 50.113 1.00 25.24 84 GLU A CA 1
ATOM 670 C C . GLU A 1 88 ? 17.079 -14.469 51.049 1.00 24.83 84 GLU A C 1
ATOM 671 O O . GLU A 1 88 ? 17.441 -14.918 52.139 1.00 26.18 84 GLU A O 1
ATOM 677 N N . GLY A 1 89 ? 15.816 -14.520 50.630 1.00 26.15 85 GLY A N 1
ATOM 678 C CA . GLY A 1 89 ? 14.760 -15.134 51.414 1.00 27.09 85 GLY A CA 1
ATOM 679 C C . GLY A 1 89 ? 14.119 -14.225 52.443 1.00 23.84 85 GLY A C 1
ATOM 680 O O . GLY A 1 89 ? 13.185 -14.649 53.123 1.00 25.30 85 GLY A O 1
ATOM 681 N N . ALA A 1 90 ? 14.606 -12.993 52.596 1.00 23.51 86 ALA A N 1
ATOM 682 C CA . ALA A 1 90 ? 14.117 -12.125 53.659 1.00 23.40 86 ALA A CA 1
ATOM 683 C C . ALA A 1 90 ? 12.635 -11.861 53.488 1.00 21.37 86 ALA A C 1
ATOM 684 O O . ALA A 1 90 ? 12.128 -11.740 52.369 1.00 24.46 86 ALA A O 1
ATOM 686 N N . GLU A 1 91 ? 11.938 -11.758 54.615 1.00 20.14 87 GLU A N 1
ATOM 687 C CA . GLU A 1 91 ? 10.558 -11.289 54.622 1.00 21.49 87 GLU A CA 1
ATOM 688 C C . GLU A 1 91 ? 10.568 -9.793 54.926 1.00 19.32 87 GLU A C 1
ATOM 689 O O . GLU A 1 91 ? 11.242 -9.361 55.860 1.00 20.25 87 GLU A O 1
ATOM 695 N N . ILE A 1 92 ? 9.849 -9.011 54.125 1.00 18.67 88 ILE A N 1
ATOM 696 C CA . ILE A 1 92 ? 9.879 -7.553 54.207 1.00 18.87 88 ILE A CA 1
ATOM 697 C C . ILE A 1 92 ? 8.519 -7.052 54.692 1.00 18.39 88 ILE A C 1
ATOM 698 O O . ILE A 1 92 ? 7.510 -7.251 54.014 1.00 19.96 88 ILE A O 1
ATOM 703 N N . ALA A 1 93 ? 8.490 -6.424 55.873 1.00 17.98 89 ALA A N 1
ATOM 704 C CA . ALA A 1 93 ? 7.253 -5.905 56.452 1.00 17.79 89 ALA A CA 1
ATOM 705 C C . ALA A 1 93 ? 7.263 -4.400 56.265 1.00 16.30 89 ALA A C 1
ATOM 706 O O . ALA A 1 93 ? 8.222 -3.742 56.684 1.00 16.27 89 ALA A O 1
ATOM 708 N N . VAL A 1 94 ? 6.212 -3.881 55.627 1.00 16.06 90 VAL A N 1
ATOM 709 C CA . VAL A 1 94 ? 6.117 -2.470 55.281 1.00 14.87 90 VAL A CA 1
ATOM 710 C C . VAL A 1 94 ? 4.852 -1.881 55.906 1.00 16.88 90 VAL A C 1
ATOM 711 O O . VAL A 1 94 ? 3.776 -2.486 55.852 1.00 17.40 90 VAL A O 1
ATOM 715 N N . GLN A 1 95 ? 4.986 -0.695 56.501 1.00 15.75 91 GLN A N 1
ATOM 716 C CA . GLN A 1 95 ? 3.783 -0.050 57.004 1.00 17.99 91 GLN A CA 1
ATOM 717 C C . GLN A 1 95 ? 3.964 1.454 57.091 1.00 15.11 91 GLN A C 1
ATOM 718 O O . GLN A 1 95 ? 5.041 1.966 57.416 1.00 16.67 91 GLN A O 1
ATOM 724 N N . LEU A 1 96 ? 2.878 2.148 56.778 1.00 17.87 92 LEU A N 1
ATOM 725 C CA . LEU A 1 96 ? 2.859 3.594 56.929 1.00 17.86 92 LEU A CA 1
ATOM 726 C C . LEU A 1 96 ? 2.733 3.944 58.410 1.00 17.61 92 LEU A C 1
ATOM 727 O O . LEU A 1 96 ? 1.920 3.370 59.128 1.00 19.02 92 LEU A O 1
ATOM 732 N N . GLU A 1 97 ? 3.567 4.882 58.862 1.00 16.87 93 GLU A N 1
ATOM 733 C CA . GLU A 1 97 ? 3.516 5.384 60.230 1.00 17.39 93 GLU A CA 1
ATOM 734 C C . GLU A 1 97 ? 3.520 6.901 60.142 1.00 18.66 93 GLU A C 1
ATOM 735 O O . GLU A 1 97 ? 4.571 7.498 59.937 1.00 18.15 93 GLU A O 1
ATOM 741 N N . GLY A 1 98 ? 2.360 7.515 60.285 1.00 20.72 94 GLY A N 1
ATOM 742 C CA . GLY A 1 98 ? 2.280 8.953 60.095 1.00 22.68 94 GLY A CA 1
ATOM 743 C C . GLY A 1 98 ? 2.623 9.286 58.657 1.00 20.40 94 GLY A C 1
ATOM 744 O O . GLY A 1 98 ? 2.018 8.778 57.710 1.00 22.48 94 GLY A O 1
ATOM 745 N N . GLU A 1 99 ? 3.659 10.110 58.486 1.00 20.88 95 GLU A N 1
ATOM 746 C CA . GLU A 1 99 ? 4.162 10.523 57.186 1.00 21.38 95 GLU A CA 1
ATOM 747 C C . GLU A 1 99 ? 5.420 9.754 56.767 1.00 17.68 95 GLU A C 1
ATOM 748 O O . GLU A 1 99 ? 6.069 10.132 55.794 1.00 20.23 95 GLU A O 1
ATOM 754 N N . ARG A 1 100 ? 5.803 8.717 57.503 1.00 16.98 96 ARG A N 1
ATOM 755 C CA . ARG A 1 100 ? 6.963 7.899 57.170 1.00 16.00 96 ARG A CA 1
ATOM 756 C C . ARG A 1 100 ? 6.507 6.513 56.745 1.00 15.01 96 ARG A C 1
ATOM 757 O O . ARG A 1 100 ? 5.477 6.033 57.206 1.00 20.47 96 ARG A O 1
ATOM 765 N N . MET A 1 101 ? 7.283 5.868 55.866 1.00 13.92 97 MET A N 1
ATOM 766 C CA . MET A 1 101 ? 6.997 4.486 55.527 1.00 14.31 97 MET A CA 1
ATOM 767 C C . MET A 1 101 ? 8.121 3.645 56.118 1.00 13.26 97 MET A C 1
ATOM 768 O O . MET A 1 101 ? 9.302 3.897 55.834 1.00 15.13 97 MET A O 1
ATOM 773 N N . LEU A 1 102 ? 7.746 2.700 56.990 1.00 13.38 98 LEU A N 1
ATOM 774 C CA . LEU A 1 102 ? 8.695 1.829 57.672 1.00 13.54 98 LEU A CA 1
ATOM 775 C C . LEU A 1 102 ? 8.874 0.543 56.865 1.00 12.89 98 LEU A C 1
ATOM 776 O O . LEU A 1 102 ? 7.896 -0.024 56.362 1.00 15.53 98 LEU A O 1
ATOM 781 N N . VAL A 1 103 ? 10.134 0.108 56.758 1.00 13.08 99 VAL A N 1
ATOM 782 C CA . VAL A 1 103 ? 10.513 -1.151 56.126 1.00 13.39 99 VAL A CA 1
ATOM 783 C C . VAL A 1 103 ? 11.323 -1.909 57.161 1.00 13.33 99 VAL A C 1
ATOM 784 O O . VAL A 1 103 ? 12.336 -1.398 57.644 1.00 15.17 99 VAL A O 1
ATOM 788 N N . ARG A 1 104 ? 10.871 -3.115 57.507 1.00 13.68 100 ARG A N 1
ATOM 789 C CA . ARG A 1 104 ? 11.489 -3.929 58.545 1.00 15.00 100 ARG A CA 1
ATOM 790 C C . ARG A 1 104 ? 11.748 -5.341 58.021 1.00 15.13 100 ARG A C 1
ATOM 791 O O . ARG A 1 104 ? 10.910 -5.933 57.335 1.00 16.67 100 ARG A O 1
ATOM 799 N N . SER A 1 105 ? 12.896 -5.884 58.407 1.00 15.77 101 SER A N 1
ATOM 800 C CA . SER A 1 105 ? 13.211 -7.271 58.122 1.00 17.50 101 SER A CA 1
ATOM 801 C C . SER A 1 105 ? 14.325 -7.663 59.075 1.00 17.74 101 SER A C 1
ATOM 802 O O . SER A 1 105 ? 15.288 -6.905 59.219 1.00 19.68 101 SER A O 1
ATOM 805 N N . GLY A 1 106 ? 14.181 -8.798 59.771 1.00 18.66 102 GLY A N 1
ATOM 806 C CA . GLY A 1 106 ? 15.202 -9.137 60.768 1.00 19.26 102 GLY A CA 1
ATOM 807 C C . GLY A 1 106 ? 15.288 -8.058 61.834 1.00 18.47 102 GLY A C 1
ATOM 808 O O . GLY A 1 106 ? 14.276 -7.644 62.424 1.00 23.87 102 GLY A O 1
ATOM 809 N N A ARG A 1 107 ? 16.502 -7.615 62.132 0.54 19.16 103 ARG A N 1
ATOM 810 N N B ARG A 1 107 ? 16.511 -7.592 62.090 0.46 19.30 103 ARG A N 1
ATOM 811 C CA A ARG A 1 107 ? 16.719 -6.442 62.968 0.54 19.27 103 ARG A CA 1
ATOM 812 C CA B ARG A 1 107 ? 16.774 -6.453 62.965 0.46 19.20 103 ARG A CA 1
ATOM 813 C C A ARG A 1 107 ? 17.303 -5.305 62.139 0.54 17.61 103 ARG A C 1
ATOM 814 C C B ARG A 1 107 ? 17.249 -5.247 62.168 0.46 17.66 103 ARG A C 1
ATOM 815 O O A ARG A 1 107 ? 18.257 -4.625 62.543 0.54 18.26 103 ARG A O 1
ATOM 816 O O B ARG A 1 107 ? 18.078 -4.451 62.632 0.46 15.93 103 ARG A O 1
ATOM 831 N N . SER A 1 108 ? 16.710 -5.113 60.960 1.00 18.78 104 SER A N 1
ATOM 832 C CA . SER A 1 108 ? 16.978 -3.994 60.075 1.00 16.26 104 SER A CA 1
ATOM 833 C C . SER A 1 108 ? 15.698 -3.165 60.026 1.00 16.43 104 SER A C 1
ATOM 834 O O . SER A 1 108 ? 14.601 -3.727 59.877 1.00 17.96 104 SER A O 1
ATOM 837 N N . ARG A 1 109 ? 15.836 -1.844 60.184 1.00 15.44 105 ARG A N 1
ATOM 838 C CA . ARG A 1 109 ? 14.692 -0.939 60.226 1.00 16.37 105 ARG A CA 1
ATOM 839 C C . ARG A 1 109 ? 15.027 0.286 59.400 1.00 14.59 105 ARG A C 1
ATOM 840 O O . ARG A 1 109 ? 16.069 0.915 59.611 1.00 16.59 105 ARG A O 1
ATOM 848 N N . PHE A 1 110 ? 14.142 0.637 58.480 1.00 12.98 106 PHE A N 1
ATOM 849 C CA . PHE A 1 110 ? 14.349 1.790 57.620 1.00 12.59 106 PHE A CA 1
ATOM 850 C C . PHE A 1 110 ? 13.103 2.655 57.635 1.00 12.08 106 PHE A C 1
ATOM 851 O O . PHE A 1 110 ? 12.004 2.156 57.391 1.00 13.32 106 PHE A O 1
ATOM 859 N N . SER A 1 111 ? 13.276 3.947 57.932 1.00 12.47 107 SER A N 1
ATOM 860 C CA . SER A 1 111 ? 12.174 4.905 57.934 1.00 11.78 107 SER A CA 1
ATOM 861 C C . SER A 1 111 ? 12.384 5.839 56.754 1.00 12.08 107 SER A C 1
ATOM 862 O O . SER A 1 111 ? 13.360 6.606 56.736 1.00 13.91 107 SER A O 1
ATOM 865 N N . LEU A 1 112 ? 11.495 5.737 55.753 1.00 12.69 108 LEU A N 1
ATOM 866 C CA . LEU A 1 112 ? 11.572 6.521 54.533 1.00 13.01 108 LEU A CA 1
ATOM 867 C C . LEU A 1 112 ? 10.573 7.673 54.525 1.00 12.59 108 LEU A C 1
ATOM 868 O O . LEU A 1 112 ? 9.481 7.574 55.076 1.00 14.10 108 LEU A O 1
ATOM 873 N N . SER A 1 113 ? 10.977 8.772 53.904 1.00 13.38 109 SER A N 1
ATOM 874 C CA A SER A 1 113 ? 10.045 9.857 53.661 0.68 14.38 109 SER A CA 1
ATOM 875 C CA B SER A 1 113 ? 10.043 9.858 53.663 0.32 14.71 109 SER A CA 1
ATOM 876 C C . SER A 1 113 ? 8.981 9.413 52.662 1.00 14.56 109 SER A C 1
ATOM 877 O O . SER A 1 113 ? 9.180 8.485 51.861 1.00 16.58 109 SER A O 1
ATOM 882 N N . THR A 1 114 ? 7.847 10.085 52.702 1.00 14.52 110 THR A N 1
ATOM 883 C CA . THR A 1 114 ? 6.767 9.809 51.759 1.00 14.08 110 THR A CA 1
ATOM 884 C C . THR A 1 114 ? 6.263 11.113 51.155 1.00 14.78 110 THR A C 1
ATOM 885 O O . THR A 1 114 ? 6.501 12.201 51.705 1.00 16.33 110 THR A O 1
ATOM 889 N N . LEU A 1 115 ? 5.537 10.985 50.052 1.00 14.67 111 LEU A N 1
ATOM 890 C CA . LEU A 1 115 ? 4.701 12.049 49.532 1.00 15.16 111 LEU A CA 1
ATOM 891 C C . LEU A 1 115 ? 3.303 11.497 49.298 1.00 16.19 111 LEU A C 1
ATOM 892 O O . LEU A 1 115 ? 3.154 10.300 49.008 1.00 16.11 111 LEU A O 1
ATOM 897 N N . PRO A 1 116 ? 2.263 12.326 49.387 1.00 16.30 112 PRO A N 1
ATOM 898 C CA . PRO A 1 116 ? 0.905 11.766 49.406 1.00 17.88 112 PRO A CA 1
ATOM 899 C C . PRO A 1 116 ? 0.538 11.085 48.105 1.00 16.20 112 PRO A C 1
ATOM 900 O O . PRO A 1 116 ? 0.767 11.619 47.013 1.00 16.13 112 PRO A O 1
ATOM 904 N N . ALA A 1 117 ? -0.157 9.949 48.250 1.00 16.06 113 ALA A N 1
ATOM 905 C CA . ALA A 1 117 ? -0.629 9.237 47.074 1.00 15.77 113 ALA A CA 1
ATOM 906 C C . ALA A 1 117 ? -1.580 10.094 46.263 1.00 18.99 113 ALA A C 1
ATOM 907 O O . ALA A 1 117 ? -1.615 9.975 45.034 1.00 20.15 113 ALA A O 1
ATOM 909 N N . ALA A 1 118 ? -2.329 10.978 46.935 1.00 19.19 114 ALA A N 1
ATOM 910 C CA . ALA A 1 118 ? -3.239 11.860 46.206 1.00 21.91 114 ALA A CA 1
ATOM 911 C C . ALA A 1 118 ? -2.525 12.752 45.189 1.00 22.01 114 ALA A C 1
ATOM 912 O O . ALA A 1 118 ? -3.166 13.231 44.235 1.00 26.72 114 ALA A O 1
ATOM 914 N N . ASP A 1 119 ? -1.224 13.004 45.388 1.00 19.85 115 ASP A N 1
ATOM 915 C CA . ASP A 1 119 ? -0.461 13.862 44.504 1.00 20.44 115 ASP A CA 1
ATOM 916 C C . ASP A 1 119 ? 0.149 13.114 43.331 1.00 19.17 115 ASP A C 1
ATOM 917 O O . ASP A 1 119 ? 0.814 13.734 42.495 1.00 20.83 115 ASP A O 1
ATOM 922 N N . PHE A 1 120 ? 0.019 11.783 43.289 1.00 19.15 116 PHE A N 1
ATOM 923 C CA . PHE A 1 120 ? 0.687 11.011 42.255 1.00 18.97 116 PHE A CA 1
ATOM 924 C C . PHE A 1 120 ? -0.066 11.142 40.930 1.00 22.39 116 PHE A C 1
ATOM 925 O O . PHE A 1 120 ? -1.295 10.987 40.906 1.00 25.30 116 PHE A O 1
ATOM 933 N N . PRO A 1 121 ? 0.619 11.475 39.825 1.00 25.09 117 PRO A N 1
ATOM 934 C CA . PRO A 1 121 ? -0.083 11.747 38.569 1.00 28.88 117 PRO A CA 1
ATOM 935 C C . PRO A 1 121 ? -0.760 10.504 38.026 1.00 34.73 117 PRO A C 1
ATOM 936 O O . PRO A 1 121 ? -0.338 9.369 38.270 1.00 40.53 117 PRO A O 1
ATOM 940 N N A ASN A 1 122 ? -1.810 10.725 37.249 0.45 37.10 118 ASN A N 1
ATOM 941 N N B ASN A 1 122 ? -1.822 10.738 37.277 0.55 36.46 118 ASN A N 1
ATOM 942 C CA A ASN A 1 122 ? -2.522 9.657 36.562 0.45 40.30 118 ASN A CA 1
ATOM 943 C CA B ASN A 1 122 ? -2.510 9.698 36.541 0.55 39.56 118 ASN A CA 1
ATOM 944 C C A ASN A 1 122 ? -2.675 10.039 35.099 0.45 40.87 118 ASN A C 1
ATOM 945 C C B ASN A 1 122 ? -2.490 10.085 35.071 0.55 39.74 118 ASN A C 1
ATOM 946 O O A ASN A 1 122 ? -2.982 11.192 34.781 0.45 39.78 118 ASN A O 1
ATOM 947 O O B ASN A 1 122 ? -2.493 11.271 34.724 0.55 36.58 118 ASN A O 1
ATOM 956 N N . LEU A 1 123 ? -2.439 9.078 34.212 1.00 41.42 119 LEU A N 1
ATOM 957 C CA . LEU A 1 123 ? -2.749 9.294 32.811 1.00 44.15 119 LEU A CA 1
ATOM 958 C C . LEU A 1 123 ? -4.263 9.414 32.690 1.00 49.09 119 LEU A C 1
ATOM 959 O O . LEU A 1 123 ? -5.007 8.734 33.406 1.00 51.01 119 LEU A O 1
ATOM 964 N N . ASP A 1 124 ? -4.718 10.299 31.804 1.00 51.40 120 ASP A N 1
ATOM 965 C CA . ASP A 1 124 ? -6.154 10.510 31.645 1.00 53.88 120 ASP A CA 1
ATOM 966 C C . ASP A 1 124 ? -6.859 9.213 31.255 1.00 53.41 120 ASP A C 1
ATOM 967 O O . ASP A 1 124 ? -6.280 8.328 30.614 1.00 48.06 120 ASP A O 1
ATOM 972 N N . ASP A 1 125 ? -8.125 9.112 31.662 1.00 54.17 121 ASP A N 1
ATOM 973 C CA . ASP A 1 125 ? -8.967 7.993 31.266 1.00 55.20 121 ASP A CA 1
ATOM 974 C C . ASP A 1 125 ? -9.053 7.922 29.743 1.00 47.64 121 ASP A C 1
ATOM 975 O O . ASP A 1 125 ? -8.987 8.938 29.042 1.00 43.05 121 ASP A O 1
ATOM 980 N N . TRP A 1 126 ? -9.188 6.703 29.229 1.00 40.99 122 TRP A N 1
ATOM 981 C CA . TRP A 1 126 ? -9.252 6.499 27.788 1.00 38.20 122 TRP A CA 1
ATOM 982 C C . TRP A 1 126 ? -9.860 5.135 27.509 1.00 39.13 122 TRP A C 1
ATOM 983 O O . TRP A 1 126 ? -9.931 4.268 28.383 1.00 42.33 122 TRP A O 1
ATOM 994 N N . GLN A 1 127 ? -10.269 4.956 26.257 1.00 42.16 123 GLN A N 1
ATOM 995 C CA . GLN A 1 127 ? -11.004 3.793 25.794 1.00 43.83 123 GLN A CA 1
ATOM 996 C C . GLN A 1 127 ? -10.214 3.106 24.689 1.00 40.87 123 GLN A C 1
ATOM 997 O O . GLN A 1 127 ? -9.692 3.766 23.784 1.00 39.99 123 GLN A O 1
ATOM 1003 N N . SER A 1 128 ? -10.138 1.780 24.756 1.00 39.82 124 SER A N 1
ATOM 1004 C CA . SER A 1 128 ? -9.375 1.007 23.783 1.00 34.97 124 SER A CA 1
ATOM 1005 C C . SER A 1 128 ? -10.205 0.785 22.520 1.00 32.77 124 SER A C 1
ATOM 1006 O O . SER A 1 128 ? -11.403 0.502 22.592 1.00 36.86 124 SER A O 1
ATOM 1009 N N . GLU A 1 129 ? -9.568 0.931 21.352 1.00 29.56 125 GLU A N 1
ATOM 1010 C CA . GLU A 1 129 ? -10.200 0.723 20.053 1.00 34.70 125 GLU A CA 1
ATOM 1011 C C . GLU A 1 129 ? -9.792 -0.569 19.365 1.00 34.22 125 GLU A C 1
ATOM 1012 O O . GLU A 1 129 ? -10.542 -1.074 18.532 1.00 35.04 125 GLU A O 1
ATOM 1018 N N . VAL A 1 130 ? -8.613 -1.095 19.671 1.00 31.51 126 VAL A N 1
ATOM 1019 C CA . VAL A 1 130 ? -8.139 -2.358 19.123 1.00 29.41 126 VAL A CA 1
ATOM 1020 C C . VAL A 1 130 ? -7.313 -3.057 20.182 1.00 24.00 126 VAL A C 1
ATOM 1021 O O . VAL A 1 130 ? -6.658 -2.423 21.013 1.00 24.80 126 VAL A O 1
ATOM 1025 N N . GLU A 1 131 ? -7.392 -4.375 20.188 1.00 23.63 127 GLU A N 1
ATOM 1026 C CA . GLU A 1 131 ? -6.636 -5.163 21.132 1.00 21.76 127 GLU A CA 1
ATOM 1027 C C . GLU A 1 131 ? -6.203 -6.440 20.423 1.00 19.39 127 GLU A C 1
ATOM 1028 O O . GLU A 1 131 ? -6.959 -7.011 19.636 1.00 22.61 127 GLU A O 1
ATOM 1034 N N . PHE A 1 132 ? -4.997 -6.896 20.726 1.00 17.71 128 PHE A N 1
ATOM 1035 C CA . PHE A 1 132 ? -4.517 -8.152 20.166 1.00 17.07 128 PHE A CA 1
ATOM 1036 C C . PHE A 1 132 ? -3.442 -8.691 21.101 1.00 15.95 128 PHE A C 1
ATOM 1037 O O . PHE A 1 132 ? -2.838 -7.949 21.874 1.00 16.41 128 PHE A O 1
ATOM 1045 N N . THR A 1 133 ? -3.179 -9.990 20.989 1.00 17.97 129 THR A N 1
ATOM 1046 C CA . THR A 1 133 ? -2.228 -10.671 21.851 1.00 17.13 129 THR A CA 1
ATOM 1047 C C . THR A 1 133 ? -1.236 -11.426 20.977 1.00 16.68 129 THR A C 1
ATOM 1048 O O . THR A 1 133 ? -1.634 -12.045 19.992 1.00 21.60 129 THR A O 1
ATOM 1052 N N . LEU A 1 134 ? 0.053 -11.378 21.328 1.00 16.09 130 LEU A N 1
ATOM 1053 C CA . LEU A 1 134 ? 1.105 -11.970 20.493 1.00 15.63 130 LEU A CA 1
ATOM 1054 C C . LEU A 1 134 ? 2.264 -12.435 21.382 1.00 15.34 130 LEU A C 1
ATOM 1055 O O . LEU A 1 134 ? 2.376 -12.017 22.529 1.00 15.61 130 LEU A O 1
ATOM 1060 N N . PRO A 1 135 ? 3.135 -13.320 20.880 1.00 16.52 131 PRO A N 1
ATOM 1061 C CA . PRO A 1 135 ? 4.309 -13.716 21.682 1.00 15.31 131 PRO A CA 1
ATOM 1062 C C . PRO A 1 135 ? 5.238 -12.521 21.943 1.00 15.43 131 PRO A C 1
ATOM 1063 O O . PRO A 1 135 ? 5.473 -11.696 21.057 1.00 15.28 131 PRO A O 1
ATOM 1067 N N . GLN A 1 136 ? 5.827 -12.488 23.141 1.00 15.89 132 GLN A N 1
ATOM 1068 C CA . GLN A 1 136 ? 6.846 -11.481 23.430 1.00 15.82 132 GLN A CA 1
ATOM 1069 C C . GLN A 1 136 ? 7.963 -11.504 22.392 1.00 15.71 132 GLN A C 1
ATOM 1070 O O . GLN A 1 136 ? 8.478 -10.455 21.992 1.00 16.42 132 GLN A O 1
ATOM 1076 N N . ALA A 1 137 ? 8.358 -12.704 21.945 1.00 16.79 133 ALA A N 1
ATOM 1077 C CA . ALA A 1 137 ? 9.483 -12.780 21.020 1.00 17.73 133 ALA A CA 1
ATOM 1078 C C . ALA A 1 137 ? 9.172 -12.054 19.708 1.00 15.31 133 ALA A C 1
ATOM 1079 O O . ALA A 1 137 ? 10.077 -11.514 19.059 1.00 16.76 133 ALA A O 1
ATOM 1081 N N . THR A 1 138 ? 7.897 -12.057 19.286 1.00 14.86 134 THR A N 1
ATOM 1082 C CA . THR A 1 138 ? 7.525 -11.373 18.055 1.00 14.91 134 THR A CA 1
ATOM 1083 C C . THR A 1 138 ? 7.666 -9.869 18.228 1.00 13.65 134 THR A C 1
ATOM 1084 O O . THR A 1 138 ? 8.209 -9.177 17.366 1.00 14.28 134 THR A O 1
ATOM 1088 N N . MET A 1 139 ? 7.151 -9.353 19.337 1.00 13.34 135 MET A N 1
ATOM 1089 C CA A MET A 1 139 ? 7.284 -7.923 19.577 0.58 14.52 135 MET A CA 1
ATOM 1090 C CA B MET A 1 139 ? 7.284 -7.924 19.602 0.42 14.01 135 MET A CA 1
ATOM 1091 C C . MET A 1 139 ? 8.745 -7.514 19.703 1.00 13.46 135 MET A C 1
ATOM 1092 O O . MET A 1 139 ? 9.147 -6.473 19.187 1.00 14.55 135 MET A O 1
ATOM 1101 N N . LYS A 1 140 ? 9.555 -8.331 20.372 1.00 14.21 136 LYS A N 1
ATOM 1102 C CA . LYS A 1 140 ? 10.974 -8.026 20.496 1.00 15.68 136 LYS A CA 1
ATOM 1103 C C . LYS A 1 140 ? 11.650 -7.979 19.133 1.00 14.81 136 LYS A C 1
ATOM 1104 O O . LYS A 1 140 ? 12.450 -7.083 18.861 1.00 15.54 136 LYS A O 1
ATOM 1110 N N . ARG A 1 141 ? 11.344 -8.949 18.265 1.00 14.69 137 ARG A N 1
ATOM 1111 C CA . ARG A 1 141 ? 11.881 -8.932 16.903 1.00 14.95 137 ARG A CA 1
ATOM 1112 C C . ARG A 1 141 ? 11.510 -7.643 16.182 1.00 13.45 137 ARG A C 1
ATOM 1113 O O . ARG A 1 141 ? 12.370 -7.018 15.545 1.00 14.64 137 ARG A O 1
ATOM 1121 N N . LEU A 1 142 ? 10.222 -7.271 16.230 1.00 14.00 138 LEU A N 1
ATOM 1122 C CA . LEU A 1 142 ? 9.768 -6.071 15.533 1.00 13.68 138 LEU A CA 1
ATOM 1123 C C . LEU A 1 142 ? 10.504 -4.829 16.010 1.00 13.87 138 LEU A C 1
ATOM 1124 O O . LEU A 1 142 ? 10.863 -3.964 15.198 1.00 15.52 138 LEU A O 1
ATOM 1129 N N . ILE A 1 143 ? 10.681 -4.688 17.323 1.00 13.66 139 ILE A N 1
ATOM 1130 C CA . ILE A 1 143 ? 11.322 -3.479 17.829 1.00 13.34 139 ILE A CA 1
ATOM 1131 C C . ILE A 1 143 ? 12.822 -3.504 17.545 1.00 14.02 139 ILE A C 1
ATOM 1132 O O . ILE A 1 143 ? 13.415 -2.507 17.105 1.00 15.17 139 ILE A O 1
ATOM 1137 N N . GLU A 1 144 ? 13.478 -4.633 17.829 1.00 14.20 140 GLU A N 1
ATOM 1138 C CA . GLU A 1 144 ? 14.923 -4.673 17.607 1.00 15.09 140 GLU A CA 1
ATOM 1139 C C . GLU A 1 144 ? 15.273 -4.453 16.143 1.00 15.45 140 GLU A C 1
ATOM 1140 O O . GLU A 1 144 ? 16.332 -3.894 15.842 1.00 16.06 140 GLU A O 1
ATOM 1146 N N . ALA A 1 145 ? 14.397 -4.873 15.227 1.00 13.75 141 ALA A N 1
ATOM 1147 C CA . ALA A 1 145 ? 14.668 -4.731 13.807 1.00 14.47 141 ALA A CA 1
ATOM 1148 C C . ALA A 1 145 ? 14.651 -3.280 13.349 1.00 13.97 141 ALA A C 1
ATOM 1149 O O . ALA A 1 145 ? 15.194 -2.979 12.264 1.00 15.06 141 ALA A O 1
ATOM 1151 N N . THR A 1 146 ? 14.049 -2.380 14.133 1.00 12.95 142 THR A N 1
ATOM 1152 C CA . THR A 1 146 ? 13.797 -1.036 13.630 1.00 13.14 142 THR A CA 1
ATOM 1153 C C . THR A 1 146 ? 14.226 0.083 14.579 1.00 12.45 142 THR A C 1
ATOM 1154 O O . THR A 1 146 ? 14.363 1.227 14.117 1.00 13.45 142 THR A O 1
ATOM 1158 N N . GLN A 1 147 ? 14.414 -0.194 15.868 1.00 12.70 143 GLN A N 1
ATOM 1159 C CA A GLN A 1 147 ? 14.475 0.904 16.827 0.51 12.36 143 GLN A CA 1
ATOM 1160 C CA B GLN A 1 147 ? 14.528 0.860 16.878 0.49 15.01 143 GLN A CA 1
ATOM 1161 C C . GLN A 1 147 ? 15.662 1.831 16.587 1.00 12.96 143 GLN A C 1
ATOM 1162 O O . GLN A 1 147 ? 15.554 3.035 16.876 1.00 14.28 143 GLN A O 1
ATOM 1173 N N . PHE A 1 148 ? 16.763 1.333 16.028 1.00 14.12 144 PHE A N 1
ATOM 1174 C CA . PHE A 1 148 ? 17.932 2.174 15.821 1.00 14.54 144 PHE A CA 1
ATOM 1175 C C . PHE A 1 148 ? 17.676 3.274 14.800 1.00 14.43 144 PHE A C 1
ATOM 1176 O O . PHE A 1 148 ? 18.470 4.211 14.708 1.00 15.77 144 PHE A O 1
ATOM 1184 N N . SER A 1 149 ? 16.620 3.173 14.006 1.00 12.99 145 SER A N 1
ATOM 1185 C CA . SER A 1 149 ? 16.351 4.164 12.975 1.00 12.83 145 SER A CA 1
ATOM 1186 C C . SER A 1 149 ? 15.422 5.293 13.447 1.00 13.46 145 SER A C 1
ATOM 1187 O O . SER A 1 149 ? 15.137 6.203 12.652 1.00 14.55 145 SER A O 1
ATOM 1190 N N A MET A 1 150 ? 14.974 5.285 14.702 0.21 13.91 146 MET A N 1
ATOM 1191 N N B MET A 1 150 ? 14.933 5.241 14.690 0.79 13.03 146 MET A N 1
ATOM 1192 C CA A MET A 1 150 ? 14.106 6.349 15.204 0.21 14.82 146 MET A CA 1
ATOM 1193 C CA B MET A 1 150 ? 14.129 6.350 15.214 0.79 13.16 146 MET A CA 1
ATOM 1194 C C A MET A 1 150 ? 14.920 7.616 15.442 0.21 14.04 146 MET A C 1
ATOM 1195 C C B MET A 1 150 ? 15.000 7.608 15.259 0.79 12.93 146 MET A C 1
ATOM 1196 O O A MET A 1 150 ? 16.013 7.572 16.021 0.21 13.13 146 MET A O 1
ATOM 1197 O O B MET A 1 150 ? 16.217 7.558 15.504 0.79 15.06 146 MET A O 1
ATOM 1206 N N . ALA A 1 151 ? 14.375 8.759 15.024 1.00 14.61 147 ALA A N 1
ATOM 1207 C CA . ALA A 1 151 ? 15.059 9.999 15.325 1.00 15.17 147 ALA A CA 1
ATOM 1208 C C . ALA A 1 151 ? 15.139 10.195 16.837 1.00 16.23 147 ALA A C 1
ATOM 1209 O O . ALA A 1 151 ? 14.408 9.570 17.635 1.00 16.67 147 ALA A O 1
ATOM 1211 N N . HIS A 1 152 ? 16.006 11.119 17.236 1.00 19.79 148 HIS A N 1
ATOM 1212 C CA . HIS A 1 152 ? 16.161 11.435 18.648 1.00 21.12 148 HIS A CA 1
ATOM 1213 C C . HIS A 1 152 ? 15.408 12.703 19.035 1.00 27.10 148 HIS A C 1
ATOM 1214 O O . HIS A 1 152 ? 14.477 12.661 19.851 1.00 27.80 148 HIS A O 1
ATOM 1221 N N . GLN A 1 153 ? 15.742 13.821 18.407 1.00 25.88 149 GLN A N 1
ATOM 1222 C CA . GLN A 1 153 ? 15.182 15.127 18.751 1.00 27.88 149 GLN A CA 1
ATOM 1223 C C . GLN A 1 153 ? 14.881 15.915 17.494 1.00 27.68 149 GLN A C 1
ATOM 1224 O O . GLN A 1 153 ? 15.100 17.129 17.432 1.00 29.49 149 GLN A O 1
ATOM 1230 N N . ASP A 1 154 ? 14.390 15.237 16.462 1.00 24.10 150 ASP A N 1
ATOM 1231 C CA . ASP A 1 154 ? 14.082 15.940 15.227 1.00 25.06 150 ASP A CA 1
ATOM 1232 C C . ASP A 1 154 ? 12.958 16.939 15.458 1.00 24.30 150 ASP A C 1
ATOM 1233 O O . ASP A 1 154 ? 12.030 16.691 16.240 1.00 27.11 150 ASP A O 1
ATOM 1238 N N . VAL A 1 155 ? 13.070 18.090 14.792 1.00 24.74 151 VAL A N 1
ATOM 1239 C CA . VAL A 1 155 ? 11.995 19.060 14.822 1.00 25.86 151 VAL A CA 1
ATOM 1240 C C . VAL A 1 155 ? 10.719 18.470 14.243 1.00 28.21 151 VAL A C 1
ATOM 1241 O O . VAL A 1 155 ? 9.612 18.880 14.602 1.00 28.89 151 VAL A O 1
ATOM 1245 N N . ARG A 1 156 ? 10.848 17.490 13.356 1.00 25.08 152 ARG A N 1
ATOM 1246 C CA . ARG A 1 156 ? 9.715 16.707 12.854 1.00 24.75 152 ARG A CA 1
ATOM 1247 C C . ARG A 1 156 ? 9.378 15.686 13.944 1.00 22.59 152 ARG A C 1
ATOM 1248 O O . ARG A 1 156 ? 9.811 14.537 13.909 1.00 21.72 152 ARG A O 1
ATOM 1256 N N . TYR A 1 157 ? 8.604 16.129 14.950 1.00 22.56 153 TYR A N 1
ATOM 1257 C CA . TYR A 1 157 ? 8.561 15.377 16.202 1.00 22.70 153 TYR A CA 1
ATOM 1258 C C . TYR A 1 157 ? 7.941 14.002 16.049 1.00 19.75 153 TYR A C 1
ATOM 1259 O O . TYR A 1 157 ? 8.232 13.122 16.871 1.00 21.15 153 TYR A O 1
ATOM 1268 N N . TYR A 1 158 ? 7.142 13.794 14.994 1.00 21.96 154 TYR A N 1
ATOM 1269 C CA . TYR A 1 158 ? 6.554 12.492 14.694 1.00 19.46 154 TYR A CA 1
ATOM 1270 C C . TYR A 1 158 ? 7.625 11.442 14.391 1.00 17.32 154 TYR A C 1
ATOM 1271 O O . TYR A 1 158 ? 7.321 10.250 14.428 1.00 18.08 154 TYR A O 1
ATOM 1280 N N . LEU A 1 159 ? 8.876 11.854 14.116 1.00 16.74 155 LEU A N 1
ATOM 1281 C CA . LEU A 1 159 ? 9.976 10.936 13.864 1.00 16.44 155 LEU A CA 1
ATOM 1282 C C . LEU A 1 159 ? 10.647 10.422 15.133 1.00 15.14 155 LEU A C 1
ATOM 1283 O O . LEU A 1 159 ? 11.413 9.448 15.049 1.00 15.64 155 LEU A O 1
ATOM 1288 N N . ASN A 1 160 ? 10.410 11.060 16.281 1.00 16.50 156 ASN A N 1
ATOM 1289 C CA . ASN A 1 160 ? 11.076 10.700 17.532 1.00 16.03 156 ASN A CA 1
ATOM 1290 C C . ASN A 1 160 ? 10.312 9.580 18.243 1.00 15.35 156 ASN A C 1
ATOM 1291 O O . ASN A 1 160 ? 9.856 9.686 19.381 1.00 16.04 156 ASN A O 1
ATOM 1296 N N . GLY A 1 161 ? 10.165 8.485 17.520 1.00 14.97 157 GLY A N 1
ATOM 1297 C CA . GLY A 1 161 ? 9.279 7.437 17.958 1.00 15.09 157 GLY A CA 1
ATOM 1298 C C . GLY A 1 161 ? 9.199 6.388 16.875 1.00 13.41 157 GLY A C 1
ATOM 1299 O O . GLY A 1 161 ? 9.971 6.420 15.912 1.00 15.24 157 GLY A O 1
ATOM 1300 N N . MET A 1 162 ? 8.277 5.445 17.061 1.00 13.73 158 MET A N 1
ATOM 1301 C CA . MET A 1 162 ? 8.152 4.284 16.192 1.00 13.12 158 MET A CA 1
ATOM 1302 C C . MET A 1 162 ? 6.697 4.113 15.793 1.00 13.23 158 MET A C 1
ATOM 1303 O O . MET A 1 162 ? 5.815 4.122 16.653 1.00 13.18 158 MET A O 1
ATOM 1308 N N . LEU A 1 163 ? 6.453 3.952 14.499 1.00 12.67 159 LEU A N 1
ATOM 1309 C CA . LEU A 1 163 ? 5.108 3.630 14.045 1.00 13.17 159 LEU A CA 1
ATOM 1310 C C . LEU A 1 163 ? 4.818 2.167 14.376 1.00 12.90 159 LEU A C 1
ATOM 1311 O O . LEU A 1 163 ? 5.631 1.302 14.049 1.00 13.39 159 LEU A O 1
ATOM 1316 N N . PHE A 1 164 ? 3.658 1.898 14.994 1.00 13.26 160 PHE A N 1
ATOM 1317 C CA . PHE A 1 164 ? 3.112 0.547 15.145 1.00 13.58 160 PHE A CA 1
ATOM 1318 C C . PHE A 1 164 ? 1.855 0.519 14.296 1.00 13.74 160 PHE A C 1
ATOM 1319 O O . PHE A 1 164 ? 0.959 1.352 14.469 1.00 15.39 160 PHE A O 1
ATOM 1327 N N . GLU A 1 165 ? 1.790 -0.440 13.388 1.00 14.19 161 GLU A N 1
ATOM 1328 C CA A GLU A 1 165 ? 0.723 -0.516 12.406 0.44 14.90 161 GLU A CA 1
ATOM 1329 C CA B GLU A 1 165 ? 0.703 -0.512 12.429 0.56 14.77 161 GLU A CA 1
ATOM 1330 C C . GLU A 1 165 ? 0.162 -1.935 12.343 1.00 15.23 161 GLU A C 1
ATOM 1331 O O . GLU A 1 165 ? 0.927 -2.895 12.242 1.00 16.31 161 GLU A O 1
ATOM 1342 N N . THR A 1 166 ? -1.161 -2.063 12.386 1.00 16.64 162 THR A N 1
ATOM 1343 C CA . THR A 1 166 ? -1.831 -3.340 12.166 1.00 17.01 162 THR A CA 1
ATOM 1344 C C . THR A 1 166 ? -2.418 -3.312 10.760 1.00 17.64 162 THR A C 1
ATOM 1345 O O . THR A 1 166 ? -3.058 -2.322 10.368 1.00 19.27 162 THR A O 1
ATOM 1349 N N . GLU A 1 167 ? -2.227 -4.400 10.017 1.00 18.74 163 GLU A N 1
ATOM 1350 C CA . GLU A 1 167 ? -2.725 -4.518 8.654 1.00 21.36 163 GLU A CA 1
ATOM 1351 C C . GLU A 1 167 ? -2.926 -5.991 8.343 1.00 20.01 163 GLU A C 1
ATOM 1352 O O . GLU A 1 167 ? -1.963 -6.764 8.400 1.00 23.11 163 GLU A O 1
ATOM 1358 N N . GLY A 1 168 ? -4.172 -6.374 8.067 1.00 22.72 164 GLY A N 1
ATOM 1359 C CA . GLY A 1 168 ? -4.502 -7.765 7.802 1.00 24.48 164 GLY A CA 1
ATOM 1360 C C . GLY A 1 168 ? -4.265 -8.625 9.026 1.00 23.92 164 GLY A C 1
ATOM 1361 O O . GLY A 1 168 ? -4.907 -8.427 10.061 1.00 26.84 164 GLY A O 1
ATOM 1362 N N . GLU A 1 169 ? -3.340 -9.581 8.932 1.00 22.92 165 GLU A N 1
ATOM 1363 C CA . GLU A 1 169 ? -2.955 -10.387 10.084 1.00 23.99 165 GLU A CA 1
ATOM 1364 C C . GLU A 1 169 ? -1.573 -10.025 10.599 1.00 22.80 165 GLU A C 1
ATOM 1365 O O . GLU A 1 169 ? -1.004 -10.770 11.404 1.00 24.05 165 GLU A O 1
ATOM 1371 N N . GLU A 1 170 ? -1.033 -8.882 10.175 1.00 20.40 166 GLU A N 1
ATOM 1372 C CA . GLU A 1 170 ? 0.325 -8.506 10.522 1.00 20.53 166 GLU A CA 1
ATOM 1373 C C . GLU A 1 170 ? 0.383 -7.293 11.447 1.00 17.56 166 GLU A C 1
ATOM 1374 O O . GLU A 1 170 ? -0.437 -6.359 11.357 1.00 18.06 166 GLU A O 1
ATOM 1380 N N . LEU A 1 171 ? 1.405 -7.298 12.293 1.00 15.97 167 LEU A N 1
ATOM 1381 C CA . LEU A 1 171 ? 1.841 -6.127 13.044 1.00 14.97 167 LEU A CA 1
ATOM 1382 C C . LEU A 1 171 ? 3.155 -5.676 12.414 1.00 14.55 167 LEU A C 1
ATOM 1383 O O . LEU A 1 171 ? 4.029 -6.500 12.140 1.00 15.06 167 LEU A O 1
ATOM 1388 N N . ARG A 1 172 ? 3.278 -4.366 12.164 1.00 13.90 168 ARG A N 1
ATOM 1389 C CA . ARG A 1 172 ? 4.429 -3.772 11.510 1.00 13.70 168 ARG A CA 1
ATOM 1390 C C . ARG A 1 172 ? 4.984 -2.657 12.388 1.00 12.88 168 ARG A C 1
ATOM 1391 O O . ARG A 1 172 ? 4.209 -1.905 13.004 1.00 14.19 168 ARG A O 1
ATOM 1399 N N . THR A 1 173 ? 6.308 -2.535 12.410 1.00 12.52 169 THR A N 1
ATOM 1400 C CA . THR A 1 173 ? 6.939 -1.350 12.968 1.00 12.00 169 THR A CA 1
ATOM 1401 C C . THR A 1 173 ? 7.700 -0.624 11.860 1.00 11.73 169 THR A C 1
ATOM 1402 O O . THR A 1 173 ? 8.249 -1.241 10.950 1.00 12.23 169 THR A O 1
ATOM 1406 N N . VAL A 1 174 ? 7.714 0.707 11.950 1.00 12.35 170 VAL A N 1
ATOM 1407 C CA . VAL A 1 174 ? 8.479 1.551 11.036 1.00 12.06 170 VAL A CA 1
ATOM 1408 C C . VAL A 1 174 ? 9.188 2.603 11.871 1.00 12.39 170 VAL A C 1
ATOM 1409 O O . VAL A 1 174 ? 8.584 3.218 12.763 1.00 12.73 170 VAL A O 1
ATOM 1413 N N . ALA A 1 175 ? 10.453 2.830 11.556 1.00 11.62 171 ALA A N 1
ATOM 1414 C CA . ALA A 1 175 ? 11.195 3.887 12.208 1.00 12.18 171 ALA A CA 1
ATOM 1415 C C . ALA A 1 175 ? 12.044 4.591 11.165 1.00 12.33 171 ALA A C 1
ATOM 1416 O O . ALA A 1 175 ? 12.643 3.952 10.294 1.00 13.15 171 ALA A O 1
ATOM 1418 N N . THR A 1 176 ? 12.076 5.923 11.240 1.00 12.77 172 THR A N 1
ATOM 1419 C CA . THR A 1 176 ? 12.899 6.692 10.328 1.00 13.23 172 THR A CA 1
ATOM 1420 C C . THR A 1 176 ? 13.275 8.023 10.965 1.00 13.12 172 THR A C 1
ATOM 1421 O O . THR A 1 176 ? 12.506 8.607 11.740 1.00 15.21 172 THR A O 1
ATOM 1425 N N . ASP A 1 177 ? 14.439 8.527 10.545 1.00 13.95 173 ASP A N 1
ATOM 1426 C CA . ASP A 1 177 ? 14.930 9.810 11.011 1.00 14.92 173 ASP A CA 1
ATOM 1427 C C . ASP A 1 177 ? 15.126 10.783 9.849 1.00 15.49 173 ASP A C 1
ATOM 1428 O O . ASP A 1 177 ? 15.747 11.837 10.010 1.00 16.57 173 ASP A O 1
ATOM 1433 N N . GLY A 1 178 ? 14.548 10.468 8.686 1.00 14.75 174 GLY A N 1
ATOM 1434 C CA . GLY A 1 178 ? 14.715 11.268 7.500 1.00 14.85 174 GLY A CA 1
ATOM 1435 C C . GLY A 1 178 ? 15.942 10.922 6.680 1.00 14.99 174 GLY A C 1
ATOM 1436 O O . GLY A 1 178 ? 16.007 11.268 5.501 1.00 16.65 174 GLY A O 1
ATOM 1437 N N . HIS A 1 179 ? 16.909 10.216 7.272 1.00 14.53 175 HIS A N 1
ATOM 1438 C CA . HIS A 1 179 ? 18.132 9.857 6.592 1.00 14.71 175 HIS A CA 1
ATOM 1439 C C . HIS A 1 179 ? 18.218 8.368 6.343 1.00 13.81 175 HIS A C 1
ATOM 1440 O O . HIS A 1 179 ? 18.875 7.945 5.386 1.00 14.59 175 HIS A O 1
ATOM 1447 N N . ARG A 1 180 ? 17.543 7.576 7.174 1.00 13.89 176 ARG A N 1
ATOM 1448 C CA . ARG A 1 180 ? 17.455 6.143 6.983 1.00 14.30 176 ARG A CA 1
ATOM 1449 C C . ARG A 1 180 ? 16.107 5.699 7.545 1.00 13.35 176 ARG A C 1
ATOM 1450 O O . ARG A 1 180 ? 15.487 6.393 8.358 1.00 13.73 176 ARG A O 1
ATOM 1458 N N . LEU A 1 181 ? 15.643 4.558 7.074 1.00 13.26 177 LEU A N 1
ATOM 1459 C CA . LEU A 1 181 ? 14.363 4.009 7.480 1.00 12.60 177 LEU A CA 1
ATOM 1460 C C . LEU A 1 181 ? 14.505 2.509 7.685 1.00 11.98 177 LEU A C 1
ATOM 1461 O O . LEU A 1 181 ? 15.275 1.855 6.975 1.00 12.70 177 LEU A O 1
ATOM 1466 N N . ALA A 1 182 ? 13.733 1.986 8.642 1.00 12.30 178 ALA A N 1
ATOM 1467 C CA . ALA A 1 182 ? 13.656 0.553 8.893 1.00 12.03 178 ALA A CA 1
ATOM 1468 C C . ALA A 1 182 ? 12.186 0.171 8.970 1.00 12.00 178 ALA A C 1
ATOM 1469 O O . ALA A 1 182 ? 11.412 0.905 9.576 1.00 12.46 178 ALA A O 1
ATOM 1471 N N . VAL A 1 183 ? 11.808 -0.969 8.374 1.00 12.39 179 VAL A N 1
ATOM 1472 C CA . VAL A 1 183 ? 10.446 -1.478 8.481 1.00 12.82 179 VAL A CA 1
ATOM 1473 C C . VAL A 1 183 ? 10.504 -2.984 8.683 1.00 11.94 179 VAL A C 1
ATOM 1474 O O . VAL A 1 183 ? 11.320 -3.674 8.056 1.00 13.68 179 VAL A O 1
ATOM 1478 N N . CYS A 1 184 ? 9.639 -3.488 9.556 1.00 12.45 180 CYS A N 1
ATOM 1479 C CA . CYS A 1 184 ? 9.565 -4.919 9.807 1.00 12.92 180 CYS A CA 1
ATOM 1480 C C . CYS A 1 184 ? 8.116 -5.277 10.044 1.00 12.21 180 CYS A C 1
ATOM 1481 O O . CYS A 1 184 ? 7.401 -4.543 10.731 1.00 13.51 180 CYS A O 1
ATOM 1484 N N . SER A 1 185 ? 7.673 -6.414 9.516 1.00 13.66 181 SER A N 1
ATOM 1485 C CA . SER A 1 185 ? 6.323 -6.864 9.792 1.00 14.88 181 SER A CA 1
ATOM 1486 C C . SER A 1 185 ? 6.331 -8.348 10.094 1.00 15.32 181 SER A C 1
ATOM 1487 O O . SER A 1 185 ? 7.168 -9.100 9.580 1.00 17.60 181 SER A O 1
ATOM 1490 N N . MET A 1 186 ? 5.403 -8.765 10.960 1.00 14.32 182 MET A N 1
ATOM 1491 C CA A MET A 1 186 ? 5.323 -10.167 11.408 0.73 15.77 182 MET A CA 1
ATOM 1492 C CA B MET A 1 186 ? 5.318 -10.168 11.339 0.27 15.67 182 MET A CA 1
ATOM 1493 C C . MET A 1 186 ? 3.868 -10.598 11.491 1.00 15.25 182 MET A C 1
ATOM 1494 O O . MET A 1 186 ? 3.034 -9.826 11.989 1.00 17.27 182 MET A O 1
ATOM 1503 N N . PRO A 1 187 ? 3.541 -11.819 11.087 1.00 16.01 183 PRO A N 1
ATOM 1504 C CA . PRO A 1 187 ? 2.162 -12.295 11.250 1.00 18.08 183 PRO A CA 1
ATOM 1505 C C . PRO A 1 187 ? 1.857 -12.530 12.714 1.00 17.49 183 PRO A C 1
ATOM 1506 O O . PRO A 1 187 ? 2.708 -13.030 13.470 1.00 20.07 183 PRO A O 1
ATOM 1510 N N . ILE A 1 188 ? 0.622 -12.225 13.116 1.00 18.20 184 ILE A N 1
ATOM 1511 C CA . ILE A 1 188 ? 0.278 -12.481 14.517 1.00 18.89 184 ILE A CA 1
ATOM 1512 C C . ILE A 1 188 ? -0.972 -13.338 14.671 1.00 21.76 184 ILE A C 1
ATOM 1513 O O . ILE A 1 188 ? -1.527 -13.453 15.767 1.00 21.07 184 ILE A O 1
ATOM 1518 N N . GLY A 1 189 ? -1.407 -13.985 13.600 1.00 22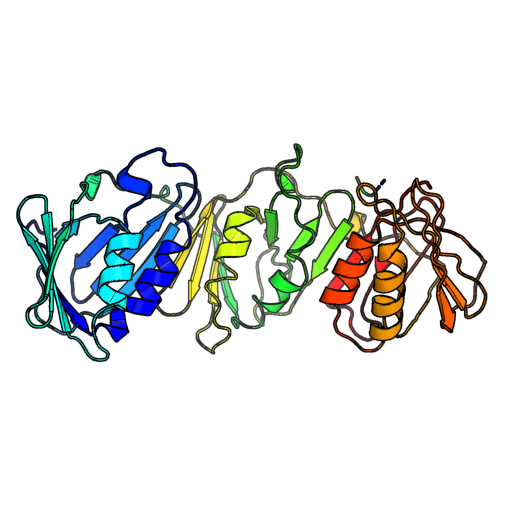.20 185 GLY A N 1
ATOM 1519 C CA . GLY A 1 189 ? -2.342 -15.065 13.820 1.00 24.62 185 GLY A CA 1
ATOM 1520 C C . GLY A 1 189 ? -3.758 -14.662 14.162 1.00 24.88 185 GLY A C 1
ATOM 1521 O O . GLY A 1 189 ? -4.510 -15.485 14.719 1.00 25.83 185 GLY A O 1
ATOM 1522 N N . GLN A 1 190 ? -4.178 -13.452 13.782 1.00 25.04 186 GLN A N 1
ATOM 1523 C CA . GLN A 1 190 ? -5.543 -12.979 13.993 1.00 27.83 186 GLN A CA 1
ATOM 1524 C C . GLN A 1 190 ? -5.793 -11.854 12.997 1.00 27.00 186 GLN A C 1
ATOM 1525 O O . GLN A 1 190 ? -4.860 -11.182 12.578 1.00 26.36 186 GLN A O 1
ATOM 1531 N N . SER A 1 191 ? -7.052 -11.684 12.590 1.00 27.04 187 SER A N 1
ATOM 1532 C CA . SER A 1 191 ? -7.432 -10.633 11.651 1.00 28.03 187 SER A CA 1
ATOM 1533 C C . SER A 1 191 ? -7.621 -9.341 12.433 1.00 28.25 187 SER A C 1
ATOM 1534 O O . SER A 1 191 ? -8.357 -9.310 13.424 1.00 34.23 187 SER A O 1
ATOM 1537 N N . LEU A 1 192 ? -6.944 -8.279 11.996 1.00 24.80 188 LEU A N 1
ATOM 1538 C CA . LEU A 1 192 ? -6.838 -7.030 12.729 1.00 23.13 188 LEU A CA 1
ATOM 1539 C C . LEU A 1 192 ? -7.499 -5.904 11.962 1.00 21.97 188 LEU A C 1
ATOM 1540 O O . LEU A 1 192 ? -7.428 -5.875 10.741 1.00 24.48 188 LEU A O 1
ATOM 1545 N N . PRO A 1 193 ? -8.126 -4.957 12.646 1.00 22.89 189 PRO A N 1
ATOM 1546 C CA . PRO A 1 193 ? -8.491 -3.706 11.987 1.00 23.16 189 PRO A CA 1
ATOM 1547 C C . PRO A 1 193 ? -7.229 -2.916 11.662 1.00 22.82 189 PRO A C 1
ATOM 1548 O O . PRO A 1 193 ? -6.162 -3.172 12.198 1.00 26.36 189 PRO A O 1
ATOM 1552 N N . SER A 1 194 ? -7.364 -1.968 10.746 1.00 21.22 190 SER A N 1
ATOM 1553 C CA . SER A 1 194 ? -6.236 -1.167 10.307 1.00 20.86 190 SER A CA 1
ATOM 1554 C C . SER A 1 194 ? -6.032 0.005 11.256 1.00 22.15 190 SER A C 1
ATOM 1555 O O . SER A 1 194 ? -6.930 0.832 11.438 1.00 23.92 190 SER A O 1
ATOM 1558 N N A HIS A 1 195 ? -4.850 0.057 11.863 0.49 19.78 191 HIS A N 1
ATOM 1559 N N B HIS A 1 195 ? -4.839 0.098 11.842 0.51 21.64 191 HIS A N 1
ATOM 1560 C CA A HIS A 1 195 ? -4.486 1.143 12.753 0.49 18.75 191 HIS A CA 1
ATOM 1561 C CA B HIS A 1 195 ? -4.550 1.177 12.774 0.51 21.43 191 HIS A CA 1
ATOM 1562 C C A HIS A 1 195 ? -3.035 1.521 12.511 0.49 16.46 191 HIS A C 1
ATOM 1563 C C B HIS A 1 195 ? -3.052 1.464 12.773 0.51 18.35 191 HIS A C 1
ATOM 1564 O O A HIS A 1 195 ? -2.233 0.723 12.021 0.49 13.96 191 HIS A O 1
ATOM 1565 O O B HIS A 1 195 ? -2.239 0.548 12.676 0.51 15.41 191 HIS A O 1
ATOM 1578 N N . SER A 1 196 ? -2.700 2.744 12.908 1.00 17.70 192 SER A N 1
ATOM 1579 C CA A SER A 1 196 ? -1.345 3.275 12.750 0.59 18.70 192 SER A CA 1
ATOM 1580 C CA B SER A 1 196 ? -1.324 3.217 12.814 0.41 18.41 192 SER A CA 1
ATOM 1581 C C . SER A 1 196 ? -1.142 4.281 13.877 1.00 20.56 192 SER A C 1
ATOM 1582 O O . SER A 1 196 ? -1.799 5.330 13.843 1.00 23.56 192 SER A O 1
ATOM 1587 N N . VAL A 1 197 ? -0.247 4.018 14.825 1.00 17.10 193 VAL A N 1
ATOM 1588 C CA . VAL A 1 197 ? 0.038 4.973 15.886 1.00 16.36 193 VAL A CA 1
ATOM 1589 C C . VAL A 1 197 ? 1.543 5.114 16.079 1.00 14.84 193 VAL A C 1
ATOM 1590 O O . VAL A 1 197 ? 2.319 4.214 15.754 1.00 15.20 193 VAL A O 1
ATOM 1594 N N . ILE A 1 198 ? 1.957 6.262 16.632 1.00 14.56 194 ILE A N 1
ATOM 1595 C CA . ILE A 1 198 ? 3.368 6.547 16.871 1.00 14.56 194 ILE A CA 1
ATOM 1596 C C . ILE A 1 198 ? 3.623 6.468 18.365 1.00 14.78 194 ILE A C 1
ATOM 1597 O O . ILE A 1 198 ? 3.062 7.252 19.145 1.00 16.42 194 ILE A O 1
ATOM 1602 N N . VAL A 1 199 ? 4.467 5.531 18.760 1.00 14.30 195 VAL A N 1
ATOM 1603 C CA . VAL A 1 199 ? 4.851 5.398 20.155 1.00 14.19 195 VAL A CA 1
ATOM 1604 C C . VAL A 1 199 ? 6.112 6.238 20.384 1.00 13.41 195 VAL A C 1
ATOM 1605 O O . VAL A 1 199 ? 7.079 6.121 19.609 1.00 13.99 195 VAL A O 1
ATOM 1609 N N . PRO A 1 200 ? 6.133 7.088 21.419 1.00 14.09 196 PRO A N 1
ATOM 1610 C CA . PRO A 1 200 ? 7.331 7.909 21.665 1.00 14.07 196 PRO A CA 1
ATOM 1611 C C . PRO A 1 200 ? 8.557 7.028 21.868 1.00 14.78 196 PRO A C 1
ATOM 1612 O O . PRO A 1 200 ? 8.473 5.928 22.434 1.00 14.47 196 PRO A O 1
ATOM 1616 N N . ARG A 1 201 ? 9.728 7.559 21.480 1.00 15.35 197 ARG A N 1
ATOM 1617 C CA . ARG A 1 201 ? 10.950 6.749 21.542 1.00 15.27 197 ARG A CA 1
ATOM 1618 C C . ARG A 1 201 ? 11.211 6.196 22.949 1.00 14.83 197 ARG A C 1
ATOM 1619 O O . ARG A 1 201 ? 11.619 5.033 23.097 1.00 14.74 197 ARG A O 1
ATOM 1627 N N . LYS A 1 202 ? 11.013 7.012 23.996 1.00 15.03 198 LYS A N 1
ATOM 1628 C CA . LYS A 1 202 ? 11.257 6.491 25.330 1.00 15.97 198 LYS A CA 1
ATOM 1629 C C . LYS A 1 202 ? 10.275 5.393 25.698 1.00 16.59 198 LYS A C 1
ATOM 1630 O O . LYS A 1 202 ? 10.628 4.478 26.455 1.00 18.00 198 LYS A O 1
ATOM 1633 N N . GLY A 1 203 ? 9.048 5.451 25.167 1.00 16.29 199 GLY A N 1
ATOM 1634 C CA . GLY A 1 203 ? 8.107 4.382 25.435 1.00 16.23 199 GLY A CA 1
ATOM 1635 C C . GLY A 1 203 ? 8.484 3.104 24.704 1.00 14.61 199 GLY A C 1
ATOM 1636 O O . GLY A 1 203 ? 8.247 2.001 25.214 1.00 15.39 199 GLY A O 1
ATOM 1637 N N . VAL A 1 204 ? 9.023 3.231 23.490 1.00 14.20 200 VAL A N 1
ATOM 1638 C CA . VAL A 1 204 ? 9.524 2.054 22.775 1.00 13.76 200 VAL A CA 1
ATOM 1639 C C . VAL A 1 204 ? 10.583 1.352 23.618 1.00 14.23 200 VAL A C 1
ATOM 1640 O O . VAL A 1 204 ? 10.593 0.117 23.755 1.00 15.02 200 VAL A O 1
ATOM 1644 N N . ILE A 1 205 ? 11.520 2.134 24.144 1.00 15.18 201 ILE A N 1
ATOM 1645 C CA . ILE A 1 205 ? 12.615 1.583 24.926 1.00 17.91 201 ILE A CA 1
ATOM 1646 C C . ILE A 1 205 ? 12.074 0.903 26.182 1.00 16.17 201 ILE A C 1
ATOM 1647 O O . ILE A 1 205 ? 12.503 -0.194 26.558 1.00 18.79 201 ILE A O 1
ATOM 1652 N N . GLU A 1 206 ? 11.093 1.531 26.838 1.00 17.08 202 GLU A N 1
ATOM 1653 C CA . GLU A 1 206 ? 10.499 0.930 28.037 1.00 19.88 202 GLU A CA 1
ATOM 1654 C C . GLU A 1 206 ? 9.723 -0.354 27.718 1.00 17.87 202 GLU A C 1
ATOM 1655 O O . GLU A 1 206 ? 9.805 -1.340 28.468 1.00 19.92 202 GLU A O 1
ATOM 1661 N N . LEU A 1 207 ? 8.957 -0.356 26.623 1.00 17.17 203 LEU A N 1
ATOM 1662 C CA . LEU A 1 207 ? 8.252 -1.573 26.223 1.00 16.65 203 LEU A CA 1
ATOM 1663 C C . LEU A 1 207 ? 9.236 -2.710 25.981 1.00 16.75 203 LEU A C 1
ATOM 1664 O O . LEU A 1 207 ? 9.013 -3.843 26.426 1.00 17.89 203 LEU A O 1
ATOM 1669 N N . MET A 1 208 ? 10.337 -2.411 25.282 1.00 16.35 204 MET A N 1
ATOM 1670 C CA A MET A 1 208 ? 11.366 -3.415 25.084 0.67 19.15 204 MET A CA 1
ATOM 1671 C CA B MET A 1 208 ? 11.412 -3.382 25.091 0.33 21.58 204 MET A CA 1
ATOM 1672 C C . MET A 1 208 ? 11.887 -3.956 26.411 1.00 20.86 204 MET A C 1
ATOM 1673 O O . MET A 1 208 ? 12.103 -5.172 26.541 1.00 23.88 204 MET A O 1
ATOM 1682 N N . ARG A 1 209 ? 12.096 -3.069 27.397 1.00 24.49 205 ARG A N 1
ATOM 1683 C CA . ARG A 1 209 ? 12.646 -3.459 28.689 1.00 28.01 205 ARG A CA 1
ATOM 1684 C C . ARG A 1 209 ? 11.747 -4.447 29.396 1.00 27.32 205 ARG A C 1
ATOM 1685 O O . ARG A 1 209 ? 12.223 -5.265 30.181 1.00 29.38 205 ARG A O 1
ATOM 1693 N N . MET A 1 210 ? 10.441 -4.361 29.161 1.00 26.59 206 MET A N 1
ATOM 1694 C CA A MET A 1 210 ? 9.473 -5.182 29.867 0.38 27.88 206 MET A CA 1
ATOM 1695 C CA B MET A 1 210 ? 9.520 -5.205 29.902 0.62 29.32 206 MET A CA 1
ATOM 1696 C C . MET A 1 210 ? 9.410 -6.606 29.320 1.00 30.95 206 MET A C 1
ATOM 1697 O O . MET A 1 210 ? 8.850 -7.487 29.973 1.00 33.54 206 MET A O 1
ATOM 1706 N N . LEU A 1 211 ? 9.972 -6.847 28.136 1.00 23.23 207 LEU A N 1
ATOM 1707 C CA . LEU A 1 211 ? 9.889 -8.137 27.466 1.00 26.16 207 LEU A CA 1
ATOM 1708 C C . LEU A 1 211 ? 11.091 -8.945 27.904 1.00 31.52 207 LEU A C 1
ATOM 1709 O O . LEU A 1 211 ? 12.231 -8.624 27.550 1.00 34.49 207 LEU A O 1
ATOM 1714 N N . ASP A 1 212 ? 10.837 -9.934 28.734 1.00 32.29 208 ASP A N 1
ATOM 1715 C CA . ASP A 1 212 ? 11.865 -10.887 29.117 1.00 39.62 208 ASP A CA 1
ATOM 1716 C C . ASP A 1 212 ? 12.007 -12.007 28.102 1.00 42.84 208 ASP A C 1
ATOM 1717 O O . ASP A 1 212 ? 12.829 -12.902 28.307 1.00 48.10 208 ASP A O 1
ATOM 1722 N N . GLY A 1 213 ? 11.218 -11.989 27.026 1.00 44.40 209 GLY A N 1
ATOM 1723 C CA . GLY A 1 213 ? 11.269 -13.033 26.020 1.00 41.67 209 GLY A CA 1
ATOM 1724 C C . GLY A 1 213 ? 10.605 -14.338 26.402 1.00 42.85 209 GLY A C 1
ATOM 1725 O O . GLY A 1 213 ? 10.388 -15.175 25.516 1.00 43.66 209 GLY A O 1
ATOM 1726 N N . GLY A 1 214 ? 10.265 -14.538 27.676 1.00 41.10 210 GLY A N 1
ATOM 1727 C CA . GLY A 1 214 ? 9.615 -15.750 28.127 1.00 39.01 210 GLY A CA 1
ATOM 1728 C C . GLY A 1 214 ? 8.246 -15.905 27.495 1.00 35.29 210 GLY A C 1
ATOM 1729 O O . GLY A 1 214 ? 7.851 -15.172 26.588 1.00 39.05 210 GLY A O 1
ATOM 1730 N N . ASP A 1 215 ? 7.496 -16.872 28.008 1.00 31.47 211 ASP A N 1
ATOM 1731 C CA . ASP A 1 215 ? 6.275 -17.292 27.337 1.00 32.81 211 ASP A CA 1
ATOM 1732 C C . ASP A 1 215 ? 4.993 -16.627 27.842 1.00 30.34 211 ASP A C 1
ATOM 1733 O O . ASP A 1 215 ? 3.911 -16.931 27.322 1.00 29.48 211 ASP A O 1
ATOM 1738 N N . ASN A 1 216 ? 5.069 -15.720 28.806 1.00 28.76 212 ASN A N 1
ATOM 1739 C CA . ASN A 1 216 ? 3.908 -14.884 29.109 1.00 25.11 212 ASN A CA 1
ATOM 1740 C C . ASN A 1 216 ? 3.606 -14.019 27.894 1.00 23.24 212 ASN A C 1
ATOM 1741 O O . ASN A 1 216 ? 4.476 -13.249 27.472 1.00 25.26 212 ASN A O 1
ATOM 1746 N N . PRO A 1 217 ? 2.416 -14.091 27.316 1.00 19.66 213 PRO A N 1
ATOM 1747 C CA . PRO A 1 217 ? 2.159 -13.347 26.085 1.00 19.13 213 PRO A CA 1
ATOM 1748 C C . PRO A 1 217 ? 1.954 -11.873 26.357 1.00 19.48 213 PRO A C 1
ATOM 1749 O O . PRO A 1 217 ? 1.694 -11.446 27.490 1.00 20.09 213 PRO A O 1
ATOM 1753 N N . LEU A 1 218 ? 2.122 -11.108 25.291 1.00 15.55 214 LEU A N 1
ATOM 1754 C CA . LEU A 1 218 ? 1.962 -9.670 25.327 1.00 16.65 214 LEU A CA 1
ATOM 1755 C C . LEU A 1 218 ? 0.564 -9.347 24.807 1.00 15.70 214 LEU A C 1
ATOM 1756 O O . LEU A 1 218 ? 0.212 -9.713 23.674 1.00 16.97 214 LEU A O 1
ATOM 1761 N N . ARG A 1 219 ? -0.237 -8.671 25.637 1.00 14.44 215 ARG A N 1
ATOM 1762 C CA . A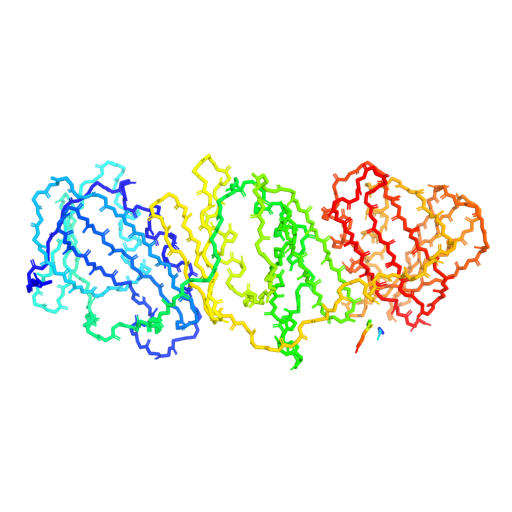RG A 1 219 ? -1.528 -8.166 25.205 1.00 14.87 215 ARG A CA 1
ATOM 1763 C C . ARG A 1 219 ? -1.428 -6.657 24.995 1.00 15.80 215 ARG A C 1
ATOM 1764 O O . ARG A 1 219 ? -1.018 -5.938 25.925 1.00 17.28 215 ARG A O 1
ATOM 1772 N N . VAL A 1 220 ? -1.810 -6.191 23.796 1.00 14.99 216 VAL A N 1
ATOM 1773 C CA . VAL A 1 220 ? -1.699 -4.784 23.418 1.00 14.73 216 VAL A CA 1
ATOM 1774 C C . VAL A 1 220 ? -3.094 -4.208 23.232 1.00 14.79 216 VAL A C 1
ATOM 1775 O O . VAL A 1 220 ? -3.930 -4.811 22.558 1.00 18.07 216 VAL A O 1
ATOM 1779 N N . GLN A 1 221 ? -3.349 -3.050 23.851 1.00 15.66 217 GLN A N 1
ATOM 1780 C CA . GLN A 1 221 ? -4.552 -2.268 23.607 1.00 17.49 217 GLN A CA 1
ATOM 1781 C C . GLN A 1 221 ? -4.129 -0.914 23.045 1.00 17.70 217 GLN A C 1
ATOM 1782 O O . GLN A 1 221 ? -3.230 -0.260 23.588 1.00 17.82 217 GLN A O 1
ATOM 1788 N N . ILE A 1 222 ? -4.781 -0.479 21.978 1.00 18.23 218 ILE A N 1
ATOM 1789 C CA . ILE A 1 222 ? -4.480 0.802 21.359 1.00 20.18 218 ILE A CA 1
ATOM 1790 C C . ILE A 1 222 ? -5.745 1.639 21.373 1.00 23.27 218 ILE A C 1
ATOM 1791 O O . ILE A 1 222 ? -6.800 1.188 20.906 1.00 24.46 218 ILE A O 1
ATOM 1796 N N . GLY A 1 223 ? -5.624 2.858 21.901 1.00 24.16 219 GLY A N 1
ATOM 1797 C CA . GLY A 1 223 ? -6.657 3.861 21.818 1.00 26.96 219 GLY A CA 1
ATOM 1798 C C . GLY A 1 223 ? -6.285 4.940 20.820 1.00 29.60 219 GLY A C 1
ATOM 1799 O O . GLY A 1 223 ? -5.292 4.838 20.096 1.00 31.47 219 GLY A O 1
ATOM 1800 N N . SER A 1 224 ? -7.086 6.007 20.815 1.00 30.74 220 SER A N 1
ATOM 1801 C CA . SER A 1 224 ? -6.776 7.102 19.897 1.00 31.76 220 SER A CA 1
ATOM 1802 C C . SER A 1 224 ? -5.510 7.860 20.304 1.00 31.01 220 SER A C 1
ATOM 1803 O O . SER A 1 224 ? -4.796 8.368 19.428 1.00 31.37 220 SER A O 1
ATOM 1806 N N . ASN A 1 225 ? -5.192 7.909 21.608 1.00 26.84 221 ASN A N 1
ATOM 1807 C CA . ASN A 1 225 ? -4.090 8.725 22.109 1.00 24.20 221 ASN A CA 1
ATOM 1808 C C . ASN A 1 225 ? -3.192 7.981 23.083 1.00 22.10 221 ASN A C 1
ATOM 1809 O O . ASN A 1 225 ? -2.314 8.600 23.697 1.00 20.24 221 ASN A O 1
ATOM 1814 N N . ASN A 1 226 ? -3.392 6.680 23.259 1.00 20.02 222 ASN A N 1
ATOM 1815 C CA . ASN A 1 226 ? -2.601 5.921 24.216 1.00 18.10 222 ASN A CA 1
ATOM 1816 C C . ASN A 1 226 ? -2.400 4.510 23.698 1.00 16.86 222 ASN A C 1
ATOM 1817 O O . ASN A 1 226 ? -3.175 4.016 22.875 1.00 19.35 222 ASN A O 1
ATOM 1822 N N . ILE A 1 227 ? -1.363 3.858 24.215 1.00 16.76 223 ILE A N 1
ATOM 1823 C CA . ILE A 1 227 ? -1.125 2.439 23.982 1.00 16.75 223 ILE A CA 1
ATOM 1824 C C . ILE A 1 227 ? -0.868 1.818 25.346 1.00 15.69 223 ILE A C 1
ATOM 1825 O O . ILE A 1 227 ? -0.271 2.438 26.231 1.00 16.68 223 ILE A O 1
ATOM 1830 N N . ARG A 1 228 ? -1.312 0.577 25.516 1.00 16.06 224 ARG A N 1
ATOM 1831 C CA . ARG A 1 228 ? -1.089 -0.168 26.744 1.00 16.35 224 ARG A CA 1
ATOM 1832 C C . ARG A 1 228 ? -0.628 -1.579 26.406 1.00 15.51 224 ARG A C 1
ATOM 1833 O O . ARG A 1 228 ? -1.120 -2.185 25.448 1.00 17.19 224 ARG A O 1
ATOM 1841 N N . ALA A 1 229 ? 0.340 -2.077 27.171 1.00 15.43 225 ALA A N 1
ATOM 1842 C CA . ALA A 1 229 ? 0.881 -3.413 26.967 1.00 14.85 225 ALA A CA 1
ATOM 1843 C C . ALA A 1 229 ? 0.838 -4.151 28.310 1.00 14.80 225 ALA A C 1
ATOM 1844 O O . ALA A 1 229 ? 1.291 -3.621 29.324 1.00 15.99 225 ALA A O 1
ATOM 1846 N N . HIS A 1 230 ? 0.294 -5.365 28.304 1.00 14.95 226 HIS A N 1
ATOM 1847 C CA . HIS A 1 230 ? 0.212 -6.199 29.486 1.00 15.63 226 HIS A CA 1
ATOM 1848 C C . HIS A 1 230 ? 1.103 -7.408 29.279 1.00 16.18 226 HIS A C 1
ATOM 1849 O O . HIS A 1 230 ? 0.966 -8.111 28.271 1.00 16.88 226 HIS A O 1
ATOM 1856 N N . VAL A 1 231 ? 2.017 -7.632 30.217 1.00 15.96 227 VAL A N 1
ATOM 1857 C CA . VAL A 1 231 ? 2.857 -8.823 30.180 1.00 19.09 227 VAL A CA 1
ATOM 1858 C C . VAL A 1 231 ? 2.980 -9.340 31.602 1.00 19.02 227 VAL A C 1
ATOM 1859 O O . VAL A 1 231 ? 3.462 -8.619 32.480 1.00 19.14 227 VAL A O 1
ATOM 1863 N N . GLY A 1 232 ? 2.526 -10.575 31.831 1.00 20.04 228 GLY A N 1
ATOM 1864 C CA . GLY A 1 232 ? 2.628 -11.121 33.177 1.00 21.78 228 GLY A CA 1
ATOM 1865 C C . GLY A 1 232 ? 1.882 -10.241 34.165 1.00 21.99 228 GLY A C 1
ATOM 1866 O O . GLY A 1 232 ? 0.721 -9.875 33.947 1.00 22.61 228 GLY A O 1
ATOM 1867 N N . ASP A 1 233 ? 2.556 -9.857 35.246 1.00 23.12 229 ASP A N 1
ATOM 1868 C CA . ASP A 1 233 ? 1.969 -8.980 36.251 1.00 22.29 229 ASP A CA 1
ATOM 1869 C C . ASP A 1 233 ? 2.263 -7.501 36.027 1.00 20.81 229 ASP A C 1
ATOM 1870 O O . ASP A 1 233 ? 2.081 -6.728 36.958 1.00 22.04 229 ASP A O 1
ATOM 1875 N N . PHE A 1 234 ? 2.668 -7.106 34.818 1.00 19.26 230 PHE A N 1
ATOM 1876 C CA . PHE A 1 234 ? 2.999 -5.722 34.518 1.00 17.84 230 PHE A CA 1
ATOM 1877 C C . PHE A 1 234 ? 2.058 -5.130 33.475 1.00 17.23 230 PHE A C 1
ATOM 1878 O O . PHE A 1 234 ? 1.603 -5.829 32.577 1.00 18.17 230 PHE A O 1
ATOM 1886 N N . ILE A 1 235 ? 1.811 -3.821 33.606 1.00 17.92 231 ILE A N 1
ATOM 1887 C CA . ILE A 1 235 ? 0.993 -3.054 32.666 1.00 17.32 231 ILE A CA 1
ATOM 1888 C C . ILE A 1 235 ? 1.713 -1.744 32.357 1.00 17.01 231 ILE A C 1
ATOM 1889 O O . ILE A 1 235 ? 1.957 -0.934 33.264 1.00 18.22 231 ILE A O 1
ATOM 1894 N N . PHE A 1 236 ? 2.054 -1.553 31.090 1.00 16.79 232 PHE A N 1
ATOM 1895 C CA . PHE A 1 236 ? 2.733 -0.353 30.632 1.00 15.25 232 PHE A CA 1
ATOM 1896 C C . PHE A 1 236 ? 1.753 0.462 29.820 1.00 15.73 232 PHE A C 1
ATOM 1897 O O . PHE A 1 236 ? 1.058 -0.095 28.982 1.00 16.26 232 PHE A O 1
ATOM 1905 N N . THR A 1 237 ? 1.685 1.767 30.086 1.00 14.86 233 THR A N 1
ATOM 1906 C CA . THR A 1 237 ? 0.823 2.660 29.321 1.00 15.48 233 THR A CA 1
ATOM 1907 C C . THR A 1 237 ? 1.650 3.864 28.868 1.00 15.29 233 THR A C 1
ATOM 1908 O O . THR A 1 237 ? 2.404 4.428 29.664 1.00 16.73 233 THR A O 1
ATOM 1912 N N . SER A 1 238 ? 1.480 4.265 27.619 1.00 15.16 234 SER A N 1
ATOM 1913 C CA . SER A 1 238 ? 2.144 5.458 27.098 1.00 15.12 234 SER A CA 1
ATOM 1914 C C . SER A 1 238 ? 1.178 6.332 26.310 1.00 15.58 234 SER A C 1
ATOM 1915 O O . SER A 1 238 ? 0.259 5.836 25.665 1.00 16.52 234 SER A O 1
ATOM 1918 N N . LYS A 1 239 ? 1.398 7.642 26.373 1.00 15.81 235 LYS A N 1
ATOM 1919 C CA . LYS A 1 239 ? 0.816 8.526 25.384 1.00 16.81 235 LYS A CA 1
ATOM 1920 C C . LYS A 1 239 ? 1.387 8.221 24.010 1.00 15.88 235 LYS A C 1
ATOM 1921 O O . LYS A 1 239 ? 2.471 7.646 23.881 1.00 17.40 235 LYS A O 1
ATOM 1927 N N . LEU A 1 240 ? 0.645 8.593 22.971 1.00 18.35 236 LEU A N 1
ATOM 1928 C CA . LEU A 1 240 ? 1.083 8.504 21.591 1.00 18.58 236 LEU A CA 1
ATOM 1929 C C . LEU A 1 240 ? 1.554 9.868 21.113 1.00 21.72 236 LEU A C 1
ATOM 1930 O O . LEU A 1 240 ? 1.234 10.892 21.711 1.00 26.23 236 LEU A O 1
ATOM 1935 N N . VAL A 1 241 ? 2.317 9.872 20.018 1.00 21.21 237 VAL A N 1
ATOM 1936 C CA . VAL A 1 241 ? 2.797 11.108 19.389 1.00 21.83 237 VAL A CA 1
ATOM 1937 C C . VAL A 1 241 ? 1.859 11.546 18.261 1.00 24.14 237 VAL A C 1
ATOM 1938 O O . VAL A 1 241 ? 1.425 10.730 17.450 1.00 23.67 237 VAL A O 1
ATOM 1942 N N . ASP A 1 242 ? 1.586 12.855 18.173 1.00 29.21 238 ASP A N 1
ATOM 1943 C CA . ASP A 1 242 ? 0.751 13.408 17.102 1.00 32.50 238 ASP A CA 1
ATOM 1944 C C . ASP A 1 242 ? 1.555 13.548 15.807 1.00 29.26 238 ASP A C 1
ATOM 1945 O O . ASP A 1 242 ? 2.785 13.629 15.804 1.00 34.40 238 ASP A O 1
ATOM 1950 N N . GLY A 1 243 ? 0.846 13.621 14.690 1.00 31.67 239 GLY A N 1
ATOM 1951 C CA . GLY A 1 243 ? 1.511 13.884 13.427 1.00 34.03 239 GLY A CA 1
ATOM 1952 C C . GLY A 1 243 ? 1.276 12.797 12.412 1.00 31.86 239 GLY A C 1
ATOM 1953 O O . GLY A 1 243 ? 0.837 11.696 12.764 1.00 35.88 239 GLY A O 1
ATOM 1954 N N . ARG A 1 244 ? 1.547 13.091 11.145 1.00 31.61 240 ARG A N 1
ATOM 1955 C CA . ARG A 1 244 ? 1.406 12.111 10.072 1.00 29.40 240 ARG A CA 1
ATOM 1956 C C . ARG A 1 244 ? 2.756 11.440 9.840 1.00 27.47 240 ARG A C 1
ATOM 1957 O O . ARG A 1 244 ? 3.685 12.046 9.293 1.00 28.07 240 ARG A O 1
ATOM 1965 N N . PHE A 1 245 ? 2.873 10.188 10.238 1.00 21.36 241 PHE A N 1
ATOM 1966 C CA . PHE A 1 245 ? 4.129 9.506 10.009 1.00 19.26 241 PHE A CA 1
ATOM 1967 C C . PHE A 1 245 ? 4.315 9.245 8.506 1.00 19.89 241 PHE A C 1
ATOM 1968 O O . PHE A 1 245 ? 3.339 9.023 7.786 1.00 21.39 241 PHE A O 1
ATOM 1976 N N . PRO A 1 246 ? 5.559 9.243 8.015 1.00 18.13 242 PRO A N 1
ATOM 1977 C CA . PRO A 1 246 ? 5.798 8.912 6.599 1.00 21.01 242 PRO A CA 1
ATOM 1978 C C . PRO A 1 246 ? 5.284 7.528 6.229 1.00 19.24 242 PRO A C 1
ATOM 1979 O O . PRO A 1 246 ? 5.264 6.612 7.048 1.00 20.68 242 PRO A O 1
ATOM 1983 N N . ASP A 1 247 ? 4.908 7.376 4.961 1.00 18.86 243 ASP A N 1
ATOM 1984 C CA . ASP A 1 247 ? 4.438 6.104 4.419 1.00 19.91 243 ASP A CA 1
ATOM 1985 C C . ASP A 1 247 ? 5.633 5.335 3.857 1.00 18.10 243 ASP A C 1
ATOM 1986 O O . ASP A 1 247 ? 6.175 5.694 2.802 1.00 20.33 243 ASP A O 1
ATOM 1991 N N . TYR A 1 248 ? 6.040 4.260 4.552 1.00 17.16 244 TYR A N 1
ATOM 1992 C CA . TYR A 1 248 ? 7.207 3.511 4.095 1.00 17.32 244 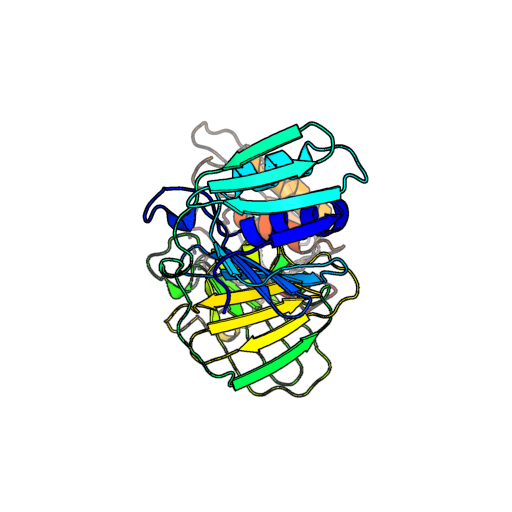TYR A CA 1
ATOM 1993 C C . TYR A 1 248 ? 7.044 3.013 2.659 1.00 17.75 244 TYR A C 1
ATOM 1994 O O . TYR A 1 248 ? 8.045 2.838 1.955 1.00 18.76 244 TYR A O 1
ATOM 2003 N N . ARG A 1 249 ? 5.800 2.755 2.216 1.00 19.20 245 ARG A N 1
ATOM 2004 C CA . ARG A 1 249 ? 5.576 2.223 0.871 1.00 20.47 245 ARG A CA 1
ATOM 2005 C C . ARG A 1 249 ? 6.059 3.191 -0.192 1.00 20.96 245 ARG A C 1
ATOM 2006 O O . ARG A 1 249 ? 6.438 2.781 -1.307 1.00 23.95 245 ARG A O 1
ATOM 2014 N N . ARG A 1 250 ? 6.052 4.480 0.134 1.00 21.44 246 ARG A N 1
ATOM 2015 C CA . ARG A 1 250 ? 6.485 5.519 -0.792 1.00 23.21 246 ARG A CA 1
ATOM 2016 C C . ARG A 1 250 ? 7.959 5.861 -0.621 1.00 21.94 246 ARG A C 1
ATOM 2017 O O . ARG A 1 250 ? 8.518 6.568 -1.464 1.00 26.32 246 ARG A O 1
ATOM 2025 N N . VAL A 1 251 ? 8.582 5.371 0.457 1.00 18.95 247 VAL A N 1
ATOM 2026 C CA . VAL A 1 251 ? 10.006 5.571 0.712 1.00 18.94 247 VAL A CA 1
ATOM 2027 C C . VAL A 1 251 ? 10.868 4.447 0.128 1.00 18.41 247 VAL A C 1
ATOM 2028 O O . VAL A 1 251 ? 12.010 4.693 -0.278 1.00 20.58 247 VAL A O 1
ATOM 2032 N N . LEU A 1 252 ? 10.354 3.222 0.053 1.00 20.02 248 LEU A N 1
ATOM 2033 C CA . LEU A 1 252 ? 11.115 2.155 -0.594 1.00 20.73 248 LEU A CA 1
ATOM 2034 C C . LEU A 1 252 ? 11.521 2.606 -1.996 1.00 20.63 248 LEU A C 1
ATOM 2035 O O . LEU A 1 252 ? 10.678 3.130 -2.739 1.00 24.35 248 LEU A O 1
ATOM 2040 N N . PRO A 1 253 ? 12.782 2.420 -2.399 1.00 20.30 249 PRO A N 1
ATOM 2041 C CA . PRO A 1 253 ? 13.179 2.798 -3.762 1.00 22.41 249 PRO A CA 1
ATOM 2042 C C . PRO A 1 253 ? 12.303 2.152 -4.821 1.00 22.21 249 PRO A C 1
ATOM 2043 O O . PRO A 1 253 ? 11.980 0.963 -4.759 1.00 24.05 249 PRO A O 1
ATOM 2047 N N . LYS A 1 254 ? 11.935 2.948 -5.810 1.00 24.33 250 LYS A N 1
ATOM 2048 C CA . LYS A 1 254 ? 11.161 2.444 -6.935 1.00 27.05 250 LYS A CA 1
ATOM 2049 C C . LYS A 1 254 ? 12.087 1.814 -7.983 1.00 21.71 250 LYS A C 1
ATOM 2050 O O . LYS A 1 254 ? 12.989 2.472 -8.514 1.00 24.98 250 LYS A O 1
ATOM 2056 N N . ASN A 1 255 ? 11.853 0.542 -8.272 1.00 21.96 251 ASN A N 1
ATOM 2057 C CA . ASN A 1 255 ? 12.517 -0.190 -9.341 1.00 21.72 251 ASN A CA 1
ATOM 2058 C C . ASN A 1 255 ? 14.038 -0.018 -9.360 1.00 22.29 251 ASN A C 1
ATOM 2059 O O . ASN A 1 255 ? 14.617 0.341 -10.383 1.00 24.68 251 ASN A O 1
ATOM 2064 N N . PRO A 1 256 ? 14.704 -0.246 -8.247 1.00 22.63 252 PRO A N 1
ATOM 2065 C CA . PRO A 1 256 ? 16.168 -0.175 -8.296 1.00 22.00 252 PRO A CA 1
ATOM 2066 C C . PRO A 1 256 ? 16.705 -1.204 -9.291 1.00 24.02 252 PRO A C 1
ATOM 2067 O O . PRO A 1 256 ? 16.240 -2.341 -9.352 1.00 27.95 252 PRO A O 1
ATOM 2071 N N . ASP A 1 257 ? 17.637 -0.773 -10.136 1.00 24.96 253 ASP A N 1
ATOM 2072 C CA . ASP A 1 257 ? 18.066 -1.598 -11.258 1.00 29.87 253 ASP A CA 1
ATOM 2073 C C . ASP A 1 257 ? 19.398 -2.304 -11.021 1.00 27.62 253 ASP A C 1
ATOM 2074 O O . ASP A 1 257 ? 19.799 -3.134 -11.840 1.00 32.82 253 ASP A O 1
ATOM 2079 N N . LYS A 1 258 ? 20.072 -2.032 -9.905 1.00 23.13 254 LYS A N 1
ATOM 2080 C CA . LYS A 1 258 ? 21.391 -2.587 -9.634 1.00 21.28 254 LYS A CA 1
ATOM 2081 C C . LYS A 1 258 ? 21.293 -3.415 -8.363 1.00 19.66 254 LYS A C 1
ATOM 2082 O O . LYS A 1 258 ? 20.909 -2.909 -7.308 1.00 24.66 254 LYS A O 1
ATOM 2088 N N . HIS A 1 259 ? 21.574 -4.702 -8.482 1.00 23.05 255 HIS A N 1
ATOM 2089 C CA . HIS A 1 259 ? 21.377 -5.636 -7.378 1.00 20.91 255 HIS A CA 1
ATOM 2090 C C . HIS A 1 259 ? 22.703 -6.280 -7.018 1.00 21.16 255 HIS A C 1
ATOM 2091 O O . HIS A 1 259 ? 23.276 -7.030 -7.818 1.00 24.40 255 HIS A O 1
ATOM 2098 N N . LEU A 1 260 ? 23.191 -5.979 -5.819 1.00 17.82 256 LEU A N 1
ATOM 2099 C CA . LEU A 1 260 ? 24.434 -6.516 -5.314 1.00 20.01 256 LEU A CA 1
ATOM 2100 C C . LEU A 1 260 ? 24.111 -7.461 -4.166 1.00 18.52 256 LEU A C 1
ATOM 2101 O O . LEU A 1 260 ? 23.256 -7.174 -3.329 1.00 21.01 256 LEU A O 1
ATOM 2106 N N A GLU A 1 261 ? 24.859 -8.551 -4.088 0.68 20.17 257 GLU A N 1
ATOM 2107 N N B GLU A 1 261 ? 24.757 -8.626 -4.153 0.32 19.19 257 GLU A N 1
ATOM 2108 C CA A GLU A 1 261 ? 24.706 -9.463 -2.971 0.68 17.00 257 GLU A CA 1
ATOM 2109 C CA B GLU A 1 261 ? 24.689 -9.535 -3.013 0.32 18.97 257 GLU A CA 1
ATOM 2110 C C A GLU A 1 261 ? 26.067 -9.840 -2.432 0.68 17.60 257 GLU A C 1
ATOM 2111 C C B GLU A 1 261 ? 26.095 -9.680 -2.437 0.32 17.04 257 GLU A C 1
ATOM 2112 O O A GLU A 1 261 ? 26.987 -10.138 -3.201 0.68 19.96 257 GLU A O 1
ATOM 2113 O O B GLU A 1 261 ? 27.084 -9.641 -3.181 0.32 13.75 257 GLU A O 1
ATOM 2123 N N . ALA A 1 262 ? 26.192 -9.810 -1.113 1.00 17.37 258 ALA A N 1
ATOM 2124 C CA . ALA A 1 262 ? 27.480 -9.982 -0.470 1.00 18.99 258 ALA A CA 1
ATOM 2125 C C . ALA A 1 262 ? 27.252 -10.706 0.843 1.00 15.44 258 ALA A C 1
ATOM 2126 O O . ALA A 1 262 ? 26.146 -10.700 1.402 1.00 18.08 258 ALA A O 1
ATOM 2128 N N . GLY A 1 263 ? 28.332 -11.263 1.381 1.00 17.49 259 GLY A N 1
ATOM 2129 C CA . GLY A 1 263 ? 28.245 -11.855 2.706 1.00 15.29 259 GLY A CA 1
ATOM 2130 C C . GLY A 1 263 ? 28.062 -10.775 3.767 1.00 17.05 259 GLY A C 1
ATOM 2131 O O . GLY A 1 263 ? 28.760 -9.760 3.763 1.00 17.36 259 GLY A O 1
ATOM 2132 N N . CYS A 1 264 ? 27.122 -10.999 4.695 1.00 17.79 260 CYS A N 1
ATOM 2133 C CA . CYS A 1 264 ? 26.800 -9.972 5.695 1.00 17.15 260 CYS A CA 1
ATOM 2134 C C . CYS A 1 264 ? 27.995 -9.672 6.591 1.00 15.77 260 CYS A C 1
ATOM 2135 O O . CYS A 1 264 ? 28.330 -8.505 6.824 1.00 16.13 260 CYS A O 1
ATOM 2138 N N . ASP A 1 265 ? 28.653 -10.720 7.104 1.00 15.56 261 ASP A N 1
ATOM 2139 C CA . ASP A 1 265 ? 29.746 -10.489 8.040 1.00 15.52 261 ASP A CA 1
ATOM 2140 C C . ASP A 1 265 ? 30.936 -9.857 7.346 1.00 13.90 261 ASP A C 1
ATOM 2141 O O . ASP A 1 265 ? 31.536 -8.926 7.889 1.00 14.85 261 ASP A O 1
ATOM 2146 N N . LEU A 1 266 ? 31.269 -10.340 6.143 1.00 14.78 262 LEU A N 1
ATOM 2147 C CA . LEU A 1 266 ? 32.384 -9.732 5.425 1.00 14.74 262 LEU A CA 1
ATOM 2148 C C . LEU A 1 266 ? 32.099 -8.270 5.134 1.00 15.18 262 LEU A C 1
ATOM 2149 O O . LEU A 1 266 ? 32.999 -7.422 5.237 1.00 15.03 262 LEU A O 1
ATOM 2154 N N . LEU A 1 267 ? 30.873 -7.963 4.743 1.00 14.45 263 LEU A N 1
ATOM 2155 C CA . LEU A 1 267 ? 30.555 -6.573 4.445 1.00 15.19 263 LEU A CA 1
ATOM 2156 C C . LEU A 1 267 ? 30.654 -5.727 5.709 1.00 16.15 263 LEU A C 1
ATOM 2157 O O . LEU A 1 267 ? 31.223 -4.631 5.699 1.00 15.84 263 LEU A O 1
ATOM 2162 N N . LYS A 1 268 ? 30.086 -6.229 6.818 1.00 14.61 264 LYS A N 1
ATOM 2163 C CA . LYS A 1 268 ? 30.092 -5.486 8.076 1.00 14.34 264 LYS A CA 1
ATOM 2164 C C . LYS A 1 268 ? 31.510 -5.224 8.557 1.00 14.91 264 LYS A C 1
ATOM 2165 O O . LYS A 1 268 ? 31.838 -4.102 8.968 1.00 15.63 264 LYS A O 1
ATOM 2171 N N . GLN A 1 269 ? 32.380 -6.238 8.493 1.00 14.40 265 GLN A N 1
ATOM 2172 C CA . GLN A 1 269 ? 33.736 -6.037 8.998 1.00 15.37 265 GLN A CA 1
ATOM 2173 C C . GLN A 1 269 ? 34.515 -5.072 8.112 1.00 14.53 265 GLN A C 1
ATOM 2174 O O . GLN A 1 269 ? 35.339 -4.279 8.615 1.00 14.83 265 GLN A O 1
ATOM 2180 N N . ALA A 1 270 ? 34.248 -5.091 6.794 1.00 13.45 266 ALA A N 1
ATOM 2181 C CA . ALA A 1 270 ? 34.922 -4.163 5.898 1.00 13.51 266 ALA A CA 1
ATOM 2182 C C . ALA A 1 270 ? 34.473 -2.738 6.175 1.00 13.11 266 ALA A C 1
ATOM 2183 O O . ALA A 1 270 ? 35.304 -1.821 6.253 1.00 13.75 266 ALA A O 1
ATOM 2185 N N . PHE A 1 271 ? 33.156 -2.529 6.325 1.00 12.73 267 PHE A N 1
ATOM 2186 C CA . PHE A 1 271 ? 32.687 -1.186 6.688 1.00 13.71 267 PHE A CA 1
ATOM 2187 C C . PHE A 1 271 ? 33.218 -0.761 8.048 1.00 12.99 267 PHE A C 1
ATOM 2188 O O . PHE A 1 271 ? 33.546 0.413 8.246 1.00 13.40 267 PHE A O 1
ATOM 2196 N N . ALA A 1 272 ? 33.292 -1.692 9.007 1.00 12.54 268 ALA A N 1
ATOM 2197 C CA . ALA A 1 272 ? 33.755 -1.327 10.346 1.00 13.17 268 ALA A CA 1
ATOM 2198 C C . ALA A 1 272 ? 35.218 -0.876 10.318 1.00 13.70 268 ALA A C 1
ATOM 2199 O O . ALA A 1 272 ? 35.604 0.067 11.026 1.00 13.93 268 ALA A O 1
ATOM 2201 N N . ARG A 1 273 ? 36.065 -1.572 9.560 1.00 12.54 269 ARG A N 1
ATOM 2202 C CA . ARG A 1 273 ? 37.451 -1.141 9.454 1.00 13.10 269 ARG A CA 1
ATOM 2203 C C . ARG A 1 273 ? 37.548 0.187 8.719 1.00 13.09 269 ARG A C 1
ATOM 2204 O O . ARG A 1 273 ? 38.274 1.094 9.153 1.00 13.26 269 ARG A O 1
ATOM 2212 N N . ALA A 1 274 ? 36.826 0.334 7.600 1.00 12.93 270 ALA A N 1
ATOM 2213 C CA . ALA A 1 274 ? 36.899 1.580 6.852 1.00 13.19 270 ALA A CA 1
ATOM 2214 C C . ALA A 1 274 ? 36.453 2.760 7.698 1.00 13.32 270 ALA A C 1
ATOM 2215 O O . ALA A 1 274 ? 37.038 3.848 7.602 1.00 13.62 270 ALA A O 1
ATOM 2217 N N . ALA A 1 275 ? 35.454 2.548 8.555 1.00 13.07 271 ALA A N 1
ATOM 2218 C CA . ALA A 1 275 ? 34.918 3.609 9.392 1.00 12.72 271 ALA A CA 1
ATOM 2219 C C . ALA A 1 275 ? 35.995 4.261 10.241 1.00 12.41 271 ALA A C 1
ATOM 2220 O O . ALA A 1 275 ? 35.874 5.452 10.604 1.00 13.38 271 ALA A O 1
ATOM 2222 N N . ILE A 1 276 ? 37.021 3.497 10.610 1.00 13.00 272 ILE A N 1
ATOM 2223 C CA . ILE A 1 276 ? 38.052 4.004 11.510 1.00 12.82 272 ILE A CA 1
ATOM 2224 C C . ILE A 1 276 ? 38.671 5.281 10.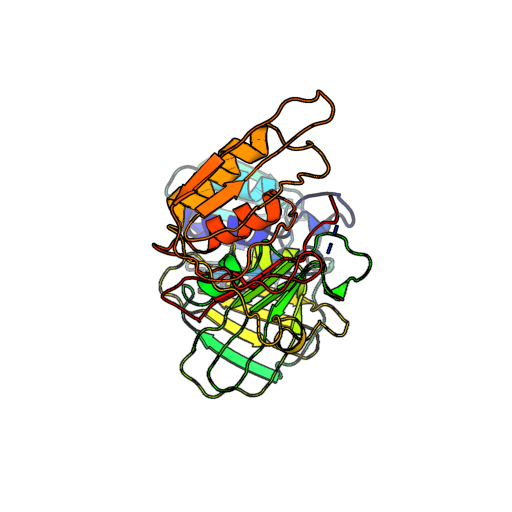946 1.00 11.94 272 ILE A C 1
ATOM 2225 O O . ILE A 1 276 ? 39.058 6.188 11.713 1.00 13.69 272 ILE A O 1
ATOM 2230 N N . LEU A 1 277 ? 38.807 5.352 9.621 1.00 11.78 273 LEU A N 1
ATOM 2231 C CA . LEU A 1 277 ? 39.462 6.461 8.944 1.00 12.25 273 LEU A CA 1
ATOM 2232 C C . LEU A 1 277 ? 38.460 7.381 8.237 1.00 13.37 273 LEU A C 1
ATOM 2233 O O . LEU A 1 277 ? 38.858 8.207 7.416 1.00 14.64 273 LEU A O 1
ATOM 2238 N N . SER A 1 278 ? 37.189 7.303 8.605 1.00 12.30 274 SER A N 1
ATOM 2239 C CA . SER A 1 278 ? 36.199 8.255 8.137 1.00 12.53 274 SER A CA 1
ATOM 2240 C C . SER A 1 278 ? 36.161 9.482 9.057 1.00 14.00 274 SER A C 1
ATOM 2241 O O . SER A 1 278 ? 36.620 9.453 10.209 1.00 14.26 274 SER A O 1
ATOM 2244 N N . ASN A 1 279 ? 35.589 10.561 8.541 1.00 13.15 275 ASN A N 1
ATOM 2245 C CA . ASN A 1 279 ? 35.431 11.776 9.320 1.00 14.22 275 ASN A CA 1
ATOM 2246 C C . ASN A 1 279 ? 34.637 11.471 10.591 1.00 14.81 275 ASN A C 1
ATOM 2247 O O . ASN A 1 279 ? 33.583 10.822 10.533 1.00 15.19 275 ASN A O 1
ATOM 2252 N N . GLU A 1 280 ? 35.165 11.888 11.752 1.00 16.14 276 GLU A N 1
ATOM 2253 C CA . GLU A 1 280 ? 34.539 11.504 13.026 1.00 18.61 276 GLU A CA 1
ATOM 2254 C C . GLU A 1 280 ? 33.132 12.051 13.187 1.00 17.68 276 GLU A C 1
ATOM 2255 O O . GLU A 1 280 ? 32.313 11.483 13.934 1.00 21.28 276 GLU A O 1
ATOM 2261 N N . LYS A 1 281 ? 32.856 13.180 12.556 1.00 16.54 277 LYS A N 1
ATOM 2262 C CA . LYS A 1 281 ? 31.543 13.781 12.650 1.00 18.46 277 LYS A CA 1
ATOM 2263 C C . LYS A 1 281 ? 30.620 13.344 11.517 1.00 17.54 277 LYS A C 1
ATOM 2264 O O . LYS A 1 281 ? 29.453 13.017 11.758 1.00 20.54 277 LYS A O 1
ATOM 2270 N N . PHE A 1 282 ? 31.107 13.374 10.281 1.00 14.85 278 PHE A N 1
ATOM 2271 C CA . PHE A 1 282 ? 30.240 13.159 9.123 1.00 15.11 278 PHE A CA 1
ATOM 2272 C C . PHE A 1 282 ? 30.231 11.732 8.594 1.00 13.49 278 PHE A C 1
ATOM 2273 O O . PHE A 1 282 ? 29.259 11.359 7.925 1.00 14.76 278 PHE A O 1
ATOM 2281 N N . ARG A 1 283 ? 31.260 10.943 8.903 1.00 13.30 279 ARG A N 1
ATOM 2282 C CA . ARG A 1 283 ? 31.231 9.491 8.782 1.00 13.27 279 ARG A CA 1
ATOM 2283 C C . ARG A 1 283 ? 31.114 9.007 7.334 1.00 12.77 279 ARG A C 1
ATOM 2284 O O . ARG A 1 283 ? 30.687 7.863 7.092 1.00 14.12 279 ARG A O 1
ATOM 2292 N N . GLY A 1 284 ? 31.478 9.822 6.347 1.00 12.82 280 GLY A N 1
ATOM 2293 C CA . GLY A 1 284 ? 31.221 9.427 4.974 1.00 13.67 280 GLY A CA 1
ATOM 2294 C C . GLY A 1 284 ? 32.210 8.397 4.458 1.00 12.58 280 GLY A C 1
ATOM 2295 O O . GLY A 1 284 ? 33.422 8.501 4.676 1.00 13.90 280 GLY A O 1
ATOM 2296 N N . VAL A 1 285 ? 31.680 7.398 3.750 1.00 12.33 281 VAL A N 1
ATOM 2297 C CA . VAL A 1 285 ? 32.476 6.421 3.029 1.00 13.15 281 VAL A CA 1
ATOM 2298 C C . VAL A 1 285 ? 31.945 6.332 1.603 1.00 12.92 281 VAL A C 1
ATOM 2299 O O . VAL A 1 285 ? 30.760 6.583 1.350 1.00 13.57 281 VAL A O 1
ATOM 2303 N N . ARG A 1 286 ? 32.840 5.992 0.682 1.00 13.94 282 ARG A N 1
ATOM 2304 C CA A ARG A 1 286 ? 32.514 5.883 -0.725 0.62 14.37 282 ARG A CA 1
ATOM 2305 C CA B ARG A 1 286 ? 32.536 5.879 -0.736 0.38 15.52 282 ARG A CA 1
ATOM 2306 C C . ARG A 1 286 ? 32.470 4.406 -1.111 1.00 15.14 282 ARG A C 1
ATOM 2307 O O . ARG A 1 286 ? 33.377 3.634 -0.777 1.00 17.35 282 ARG A O 1
ATOM 2322 N N . LEU A 1 287 ? 31.423 4.032 -1.813 1.00 14.85 283 LEU A N 1
ATOM 2323 C CA . LEU A 1 287 ? 31.281 2.689 -2.341 1.00 15.02 283 LEU A CA 1
ATOM 2324 C C . LEU A 1 287 ? 31.427 2.761 -3.852 1.00 14.98 283 LEU A C 1
ATOM 2325 O O . LEU A 1 287 ? 30.752 3.556 -4.499 1.00 18.50 283 LEU A O 1
ATOM 2330 N N . TYR A 1 288 ? 32.284 1.927 -4.418 1.00 17.01 284 TYR A N 1
ATOM 2331 C CA A TYR A 1 288 ? 32.393 1.809 -5.868 0.51 16.72 284 TYR A CA 1
ATOM 2332 C CA B TYR A 1 288 ? 32.433 1.804 -5.862 0.49 18.05 284 TYR A CA 1
ATOM 2333 C C . TYR A 1 288 ? 31.992 0.396 -6.246 1.00 18.29 284 TYR A C 1
ATOM 2334 O O . TYR A 1 288 ? 32.618 -0.583 -5.799 1.00 17.63 284 TYR A O 1
ATOM 2351 N N . VAL A 1 289 ? 30.942 0.280 -7.048 1.00 18.25 285 VAL A N 1
ATOM 2352 C CA A VAL A 1 289 ? 30.479 -1.033 -7.456 0.47 18.77 285 VAL A CA 1
ATOM 2353 C CA B VAL A 1 289 ? 30.407 -1.004 -7.471 0.53 20.16 285 VAL A CA 1
ATOM 2354 C C . VAL A 1 289 ? 30.846 -1.271 -8.906 1.00 21.81 285 VAL A C 1
ATOM 2355 O O . VAL A 1 289 ? 30.685 -0.404 -9.778 1.00 23.43 285 VAL A O 1
ATOM 2362 N N . SER A 1 290 ? 31.396 -2.438 -9.154 1.00 24.07 286 SER A N 1
ATOM 2363 C CA . SER A 1 290 ? 31.805 -2.835 -10.491 1.00 24.22 286 SER A CA 1
ATOM 2364 C C . SER A 1 290 ? 31.567 -4.330 -10.591 1.00 24.99 286 SER A C 1
ATOM 2365 O O . SER A 1 290 ? 31.167 -4.952 -9.609 1.00 22.99 286 SER A O 1
ATOM 2368 N N . GLU A 1 291 ? 31.843 -4.910 -11.756 1.00 26.17 287 GLU A N 1
ATOM 2369 C CA . GLU A 1 291 ? 31.543 -6.323 -11.963 1.00 28.09 287 GLU A CA 1
ATOM 2370 C C . GLU A 1 291 ? 32.099 -7.190 -10.840 1.00 24.39 287 GLU A C 1
ATOM 2371 O O . GLU A 1 291 ? 33.313 -7.277 -10.634 1.00 27.47 287 GLU A O 1
ATOM 2377 N N . ASN A 1 292 ? 31.189 -7.800 -10.096 1.00 24.86 288 ASN A N 1
ATOM 2378 C CA . ASN A 1 292 ? 31.487 -8.700 -8.982 1.00 24.63 288 ASN A CA 1
ATOM 2379 C C . ASN A 1 292 ? 32.469 -8.107 -7.973 1.00 22.38 288 ASN A C 1
ATOM 2380 O O . ASN A 1 292 ? 33.235 -8.830 -7.329 1.00 22.00 288 ASN A O 1
ATOM 2385 N N . GLN A 1 293 ? 32.431 -6.798 -7.746 1.00 20.34 289 GLN A N 1
ATOM 2386 C CA . GLN A 1 293 ? 33.365 -6.238 -6.779 1.00 19.61 289 GLN A CA 1
ATOM 2387 C C . GLN A 1 293 ? 32.776 -5.019 -6.101 1.00 19.14 289 GLN A C 1
ATOM 2388 O O . GLN A 1 293 ? 32.084 -4.231 -6.744 1.00 19.75 289 GLN A O 1
ATOM 2394 N N . LEU A 1 294 ? 33.070 -4.864 -4.813 1.00 18.58 290 LEU A N 1
ATOM 2395 C CA . LEU A 1 294 ? 32.759 -3.648 -4.084 1.00 16.55 290 LEU A CA 1
ATOM 2396 C C . LEU A 1 294 ? 34.065 -3.096 -3.515 1.00 17.51 290 LEU A C 1
ATOM 2397 O O . LEU A 1 294 ? 34.844 -3.832 -2.899 1.00 19.86 290 LEU A O 1
ATOM 2402 N N . LYS A 1 295 ? 34.320 -1.815 -3.740 1.00 17.09 291 LYS A N 1
ATOM 2403 C CA . LYS A 1 295 ? 35.442 -1.136 -3.106 1.00 16.83 291 LYS A CA 1
ATOM 2404 C C . LYS A 1 295 ? 34.856 -0.086 -2.158 1.00 15.32 291 LYS A C 1
ATOM 2405 O O . LYS A 1 295 ? 33.946 0.652 -2.538 1.00 17.44 291 LYS A O 1
ATOM 2411 N N . ILE A 1 296 ? 35.329 -0.057 -0.921 1.00 14.52 292 ILE A N 1
ATOM 2412 C CA . ILE A 1 296 ? 34.894 0.910 0.074 1.00 14.06 292 ILE A CA 1
ATOM 2413 C C . ILE A 1 296 ? 36.108 1.765 0.415 1.00 14.59 292 ILE A C 1
ATOM 2414 O O . ILE A 1 296 ? 37.167 1.226 0.753 1.00 15.67 292 ILE A O 1
ATOM 2419 N N . THR A 1 297 ? 35.956 3.085 0.356 1.00 13.82 293 THR A N 1
ATOM 2420 C CA A THR A 1 297 ? 37.042 3.956 0.757 0.56 14.11 293 THR A CA 1
ATOM 2421 C CA B THR A 1 297 ? 37.040 3.991 0.712 0.44 13.86 293 THR A CA 1
ATOM 2422 C C . THR A 1 297 ? 36.562 4.976 1.769 1.00 13.26 293 THR A C 1
ATOM 2423 O O . THR A 1 297 ? 35.420 5.441 1.714 1.00 16.45 293 THR A O 1
ATOM 2430 N N . ALA A 1 298 ? 37.441 5.314 2.699 1.00 12.94 294 ALA A N 1
ATOM 2431 C CA . ALA A 1 298 ? 37.161 6.343 3.687 1.00 12.31 294 ALA A CA 1
ATOM 2432 C C . ALA A 1 298 ? 38.370 7.249 3.815 1.00 12.48 294 ALA A C 1
ATOM 2433 O O . ALA A 1 298 ? 39.511 6.775 3.839 1.00 14.26 294 ALA A O 1
ATOM 2435 N N A ASN A 1 299 ? 38.102 8.552 3.978 0.45 14.04 295 ASN A N 1
ATOM 2436 N N B ASN A 1 299 ? 38.140 8.545 3.933 0.55 13.43 295 ASN A N 1
ATOM 2437 C CA A ASN A 1 299 ? 39.119 9.588 4.123 0.45 15.81 295 ASN A CA 1
ATOM 2438 C CA B ASN A 1 299 ? 39.225 9.407 4.352 0.55 14.25 295 ASN A CA 1
ATOM 2439 C C A ASN A 1 299 ? 38.691 10.602 5.182 0.45 13.69 295 ASN A C 1
ATOM 2440 C C B ASN A 1 299 ? 38.731 10.388 5.405 0.55 14.56 295 ASN A C 1
ATOM 2441 O O A ASN A 1 299 ? 37.504 10.931 5.293 0.45 11.62 295 ASN A O 1
ATOM 2442 O O B ASN A 1 299 ? 37.537 10.471 5.721 0.55 13.66 295 ASN A O 1
ATOM 2451 N N . ASN A 1 300 ? 39.677 11.113 5.959 1.00 15.48 296 ASN A N 1
ATOM 2452 C CA . ASN A 1 300 ? 39.366 12.047 7.028 1.00 15.93 296 ASN A CA 1
ATOM 2453 C C . ASN A 1 300 ? 40.116 13.360 6.831 1.00 17.69 296 ASN A C 1
ATOM 2454 O O . ASN A 1 300 ? 40.911 13.483 5.891 1.00 18.81 296 ASN A O 1
ATOM 2459 N N . PRO A 1 301 ? 39.909 14.358 7.689 1.00 20.47 297 PRO A N 1
ATOM 2460 C CA . PRO A 1 301 ? 40.600 15.645 7.484 1.00 23.58 297 PRO A CA 1
ATOM 2461 C C . PRO A 1 301 ? 42.105 15.553 7.584 1.00 25.59 297 PRO A C 1
ATOM 2462 O O . PRO A 1 301 ? 42.798 16.422 7.042 1.00 30.17 297 PRO A O 1
ATOM 2466 N N . GLU A 1 302 ? 42.636 14.551 8.277 1.00 23.43 298 GLU A N 1
ATOM 2467 C CA . GLU A 1 302 ? 44.078 14.334 8.328 1.00 25.15 298 GLU A CA 1
ATOM 2468 C C . GLU A 1 302 ? 44.610 13.649 7.075 1.00 22.89 298 GLU A C 1
ATOM 2469 O O . GLU A 1 302 ? 45.801 13.338 7.027 1.00 28.65 298 GLU A O 1
ATOM 2475 N N . GLN A 1 303 ? 43.754 13.357 6.089 1.00 20.01 299 GLN A N 1
ATOM 2476 C CA . GLN A 1 303 ? 44.148 12.752 4.818 1.00 22.30 299 GLN A CA 1
ATOM 2477 C C . GLN A 1 303 ? 44.577 11.311 4.987 1.00 19.48 299 GLN A C 1
ATOM 2478 O O . GLN A 1 303 ? 45.243 10.743 4.118 1.00 22.99 299 GLN A O 1
ATOM 2484 N N . GLU A 1 304 ? 44.196 10.701 6.101 1.00 14.52 300 GLU A N 1
ATOM 2485 C CA . GLU A 1 304 ? 44.348 9.270 6.205 1.00 13.97 300 GLU A CA 1
ATOM 2486 C C . GLU A 1 304 ? 43.315 8.597 5.305 1.00 14.32 300 GLU A C 1
ATOM 2487 O O . GLU A 1 304 ? 42.279 9.181 4.973 1.00 16.21 300 GLU A O 1
ATOM 2493 N N . GLU A 1 305 ? 43.585 7.340 4.929 1.00 14.01 301 GLU A N 1
ATOM 2494 C CA . GLU A 1 305 ? 42.688 6.662 4.001 1.00 14.79 301 GLU A CA 1
ATOM 2495 C C . GLU A 1 305 ? 42.603 5.181 4.319 1.00 13.54 301 GLU A C 1
ATOM 2496 O O . GLU A 1 305 ? 43.633 4.542 4.527 1.00 15.01 301 GLU A O 1
ATOM 2502 N N . ALA A 1 306 ? 41.382 4.666 4.337 1.00 13.56 302 ALA A N 1
ATOM 2503 C CA . ALA A 1 306 ? 41.138 3.238 4.363 1.00 13.51 302 ALA A CA 1
ATOM 2504 C C . ALA A 1 306 ? 40.558 2.812 3.023 1.00 14.03 302 ALA A C 1
ATOM 2505 O O . ALA A 1 306 ? 39.718 3.510 2.454 1.00 15.02 302 ALA A O 1
ATOM 2507 N N . GLU A 1 307 ? 40.958 1.638 2.568 1.00 13.27 303 GLU A N 1
ATOM 2508 C CA . GLU A 1 307 ? 40.381 1.039 1.383 1.00 14.49 303 GLU A CA 1
ATOM 2509 C C . GLU A 1 307 ? 40.158 -0.446 1.616 1.00 14.43 303 GLU A C 1
ATOM 2510 O O . GLU A 1 307 ? 41.070 -1.148 2.053 1.00 17.47 303 GLU A O 1
ATOM 2516 N N . GLU A 1 308 ? 38.960 -0.913 1.302 1.00 14.69 304 GLU A N 1
ATOM 2517 C CA . GLU A 1 308 ? 38.607 -2.326 1.384 1.00 14.95 304 GLU A CA 1
ATOM 2518 C C . GLU A 1 308 ? 38.064 -2.774 0.044 1.00 15.11 304 GLU A C 1
ATOM 2519 O O . GLU A 1 308 ? 37.213 -2.102 -0.519 1.00 16.80 304 GLU A O 1
ATOM 2525 N N . ILE A 1 309 ? 38.549 -3.900 -0.466 1.00 16.48 305 ILE A N 1
ATOM 2526 C CA . ILE A 1 309 ? 38.008 -4.501 -1.675 1.00 17.87 305 ILE A CA 1
ATOM 2527 C C . ILE A 1 309 ? 37.410 -5.837 -1.303 1.00 18.52 305 ILE A C 1
ATOM 2528 O O . ILE A 1 309 ? 38.053 -6.626 -0.600 1.00 18.98 305 ILE A O 1
ATOM 2533 N N . LEU A 1 310 ? 36.195 -6.098 -1.791 1.00 19.24 306 LEU A N 1
ATOM 2534 C CA . LEU A 1 310 ? 35.474 -7.328 -1.526 1.00 20.17 306 LEU A CA 1
ATOM 2535 C C . LEU A 1 310 ? 34.975 -7.918 -2.827 1.00 18.06 306 LEU A C 1
ATOM 2536 O O . LEU A 1 310 ? 34.429 -7.205 -3.683 1.00 19.80 306 LEU A O 1
ATOM 2541 N N . ASP A 1 311 ? 35.054 -9.240 -2.920 1.00 21.91 307 ASP A N 1
ATOM 2542 C CA . ASP A 1 311 ? 34.341 -9.950 -3.967 1.00 22.92 307 ASP A CA 1
ATOM 2543 C C . ASP A 1 311 ? 32.880 -10.011 -3.584 1.00 23.33 307 ASP A C 1
ATOM 2544 O O . ASP A 1 311 ? 32.539 -10.368 -2.451 1.00 23.27 307 ASP A O 1
ATOM 2549 N N . VAL A 1 312 ? 32.019 -9.682 -4.540 1.00 19.14 308 VAL A N 1
ATOM 2550 C CA . VAL A 1 312 ? 30.573 -9.657 -4.355 1.00 19.55 308 VAL A CA 1
ATOM 2551 C C . VAL A 1 312 ? 29.922 -10.198 -5.619 1.00 21.14 308 VAL A C 1
ATOM 2552 O O . VAL A 1 312 ? 30.582 -10.427 -6.628 1.00 22.92 308 VAL A O 1
ATOM 2556 N N . THR A 1 313 ? 28.609 -10.382 -5.563 1.00 19.33 309 THR A N 1
ATOM 2557 C CA . THR A 1 313 ? 27.845 -10.716 -6.755 1.00 20.26 309 THR A CA 1
ATOM 2558 C C . THR A 1 313 ? 27.207 -9.449 -7.297 1.00 19.88 309 THR A C 1
ATOM 2559 O O . THR A 1 313 ? 26.329 -8.870 -6.666 1.00 21.94 309 THR A O 1
ATOM 2563 N N . TYR A 1 314 ? 27.648 -9.014 -8.464 1.00 20.89 310 TYR A N 1
ATOM 2564 C CA . TYR A 1 314 ? 27.076 -7.816 -9.070 1.00 24.09 310 TYR A CA 1
ATOM 2565 C C . TYR A 1 314 ? 27.390 -7.856 -10.555 1.00 25.43 310 TYR A C 1
ATOM 2566 O O . TYR A 1 314 ? 28.560 -7.971 -10.949 1.00 25.38 310 TYR A O 1
ATOM 2575 N N . SER A 1 315 ? 26.346 -7.770 -11.368 1.00 28.15 311 SER A N 1
ATOM 2576 C CA . SER A 1 315 ? 26.444 -7.544 -12.802 1.00 29.88 311 SER A CA 1
ATOM 2577 C C . SER A 1 315 ? 25.572 -6.347 -13.120 1.00 39.15 311 SER A C 1
ATOM 2578 O O . SER A 1 315 ? 24.396 -6.309 -12.745 1.00 44.58 311 SER A O 1
ATOM 2581 N N . GLY A 1 316 ? 26.138 -5.378 -13.789 1.00 40.48 312 GLY A N 1
ATOM 2582 C CA . GLY A 1 316 ? 25.427 -4.141 -14.021 1.00 41.30 312 GLY A CA 1
ATOM 2583 C C . GLY A 1 316 ? 26.424 -3.016 -14.154 1.00 36.49 312 GLY A C 1
ATOM 2584 O O . GLY A 1 316 ? 27.636 -3.217 -14.055 1.00 39.79 312 GLY A O 1
ATOM 2585 N N . ALA A 1 317 ? 25.885 -1.827 -14.402 1.00 35.56 313 ALA A N 1
ATOM 2586 C CA . ALA A 1 317 ? 26.739 -0.683 -14.667 1.00 30.33 313 ALA A CA 1
ATOM 2587 C C . ALA A 1 317 ? 27.556 -0.340 -13.426 1.00 27.94 313 ALA A C 1
ATOM 2588 O O . ALA A 1 317 ? 27.139 -0.545 -12.285 1.00 29.51 313 ALA A O 1
ATOM 2590 N N . GLU A 1 318 ? 28.737 0.191 -13.658 1.00 25.94 314 GLU A N 1
ATOM 2591 C CA . GLU A 1 318 ? 29.519 0.663 -12.537 1.00 26.19 314 GLU A CA 1
ATOM 2592 C C . GLU A 1 318 ? 28.897 1.940 -11.988 1.00 24.60 314 GLU A C 1
ATOM 2593 O O . GLU A 1 318 ? 28.292 2.723 -12.729 1.00 26.64 314 GLU A O 1
ATOM 2599 N N . MET A 1 319 ? 29.034 2.143 -10.682 1.00 24.14 315 MET A N 1
ATOM 2600 C CA . MET A 1 319 ? 28.599 3.407 -10.096 1.00 21.64 315 MET A CA 1
ATOM 2601 C C . MET A 1 319 ? 29.317 3.598 -8.774 1.00 21.56 315 MET A C 1
ATOM 2602 O O . MET A 1 319 ? 29.885 2.666 -8.203 1.00 20.15 315 MET A O 1
ATOM 2607 N N . GLU A 1 320 ? 29.268 4.830 -8.283 1.00 19.05 316 GLU A N 1
ATOM 2608 C CA . GLU A 1 320 ? 29.842 5.214 -7.007 1.00 18.92 316 GLU A CA 1
ATOM 2609 C C . GLU A 1 320 ? 28.778 5.928 -6.184 1.00 18.59 316 GLU A C 1
ATOM 2610 O O . GLU A 1 320 ? 27.951 6.665 -6.719 1.00 22.20 316 GLU A O 1
ATOM 2616 N N . ILE A 1 321 ? 28.806 5.707 -4.892 1.00 16.80 317 ILE A N 1
ATOM 2617 C CA . ILE A 1 321 ? 27.788 6.299 -4.040 1.00 14.69 317 ILE A CA 1
ATOM 2618 C C . ILE A 1 321 ? 28.378 6.463 -2.653 1.00 14.56 317 ILE A C 1
ATOM 2619 O O . ILE A 1 321 ? 29.177 5.633 -2.217 1.00 14.70 317 ILE A O 1
ATOM 2624 N N . GLY A 1 322 ? 28.008 7.546 -1.976 1.00 14.07 318 GLY A N 1
ATOM 2625 C CA . GLY A 1 322 ? 28.492 7.823 -0.635 1.00 13.29 318 GLY A CA 1
ATOM 2626 C C . GLY A 1 322 ? 27.450 7.567 0.445 1.00 12.59 318 GLY A C 1
ATOM 2627 O O . GLY A 1 322 ? 26.264 7.844 0.245 1.00 13.54 318 GLY A O 1
ATOM 2628 N N . PHE A 1 323 ? 27.898 7.068 1.612 1.00 12.23 319 PHE A N 1
ATOM 2629 C CA . PHE A 1 323 ? 27.003 6.841 2.732 1.00 13.14 319 PHE A CA 1
ATOM 2630 C C . PHE A 1 323 ? 27.668 7.193 4.051 1.00 11.86 319 PHE A C 1
ATOM 2631 O O . PHE A 1 323 ? 28.885 7.108 4.203 1.00 13.35 319 PHE A O 1
ATOM 2639 N N . ASN A 1 324 ? 26.832 7.532 5.022 1.00 13.04 320 ASN A N 1
ATOM 2640 C CA . ASN A 1 324 ? 27.251 7.564 6.416 1.00 12.39 320 ASN A CA 1
ATOM 2641 C C . ASN A 1 324 ? 27.455 6.121 6.866 1.00 11.85 320 ASN A C 1
ATOM 2642 O O . ASN A 1 324 ? 26.496 5.329 6.884 1.00 13.00 320 ASN A O 1
ATOM 2647 N N . VAL A 1 325 ? 28.691 5.796 7.255 1.00 12.47 321 VAL A N 1
ATOM 2648 C CA . VAL A 1 325 ? 29.011 4.399 7.500 1.00 13.23 321 VAL A CA 1
ATOM 2649 C C . VAL A 1 325 ? 28.295 3.888 8.735 1.00 13.69 321 VAL A C 1
ATOM 2650 O O . VAL A 1 325 ? 28.012 2.684 8.829 1.00 13.78 321 VAL A O 1
ATOM 2654 N N . SER A 1 326 ? 28.014 4.766 9.702 1.00 13.09 322 SER A N 1
ATOM 2655 C CA . SER A 1 326 ? 27.252 4.335 10.872 1.00 13.69 322 SER A CA 1
ATOM 2656 C C . SER A 1 326 ? 25.871 3.807 10.474 1.00 12.50 322 SER A C 1
ATOM 2657 O O . SER A 1 326 ? 25.381 2.829 11.056 1.00 14.40 322 SER A O 1
ATOM 2660 N N . TYR A 1 327 ? 25.211 4.477 9.521 1.00 13.23 323 TYR A N 1
ATOM 2661 C CA . TYR A 1 327 ? 23.885 4.026 9.114 1.00 13.49 323 TYR A CA 1
ATOM 2662 C C . TYR A 1 327 ? 23.963 2.649 8.458 1.00 12.70 323 TYR A C 1
ATOM 2663 O O . TYR A 1 327 ? 23.075 1.793 8.660 1.00 13.40 323 TYR A O 1
ATOM 2672 N N . VAL A 1 328 ? 25.010 2.409 7.677 1.00 12.71 324 VAL A N 1
ATOM 2673 C CA . VAL A 1 328 ? 25.158 1.116 7.028 1.00 13.59 324 VAL A CA 1
ATOM 2674 C C . VAL A 1 328 ? 25.445 0.040 8.068 1.00 13.82 324 VAL A C 1
ATOM 2675 O O . VAL A 1 328 ? 24.864 -1.052 8.039 1.00 14.03 324 VAL A O 1
ATOM 2679 N N . LEU A 1 329 ? 26.380 0.323 8.990 1.00 13.02 325 LEU A N 1
ATOM 2680 C CA . LEU A 1 329 ? 26.692 -0.636 10.039 1.00 12.45 325 LEU A CA 1
ATOM 2681 C C . LEU A 1 329 ? 25.480 -0.949 10.896 1.00 12.97 325 LEU A C 1
ATOM 2682 O O . LEU A 1 329 ? 25.275 -2.101 11.294 1.00 13.73 325 LEU A O 1
ATOM 2687 N N . ASP A 1 330 ? 24.649 0.058 11.199 1.00 12.22 326 ASP A N 1
ATOM 2688 C CA . ASP A 1 330 ? 23.457 -0.213 11.990 1.00 12.52 326 ASP A CA 1
ATOM 2689 C C . ASP A 1 330 ? 22.558 -1.240 11.297 1.00 12.40 326 ASP A C 1
ATOM 2690 O O . ASP A 1 330 ? 22.015 -2.127 11.954 1.00 14.78 326 ASP A O 1
ATOM 2695 N N . VAL A 1 331 ? 22.377 -1.117 9.981 1.00 13.30 327 VAL A N 1
ATOM 2696 C CA . VAL A 1 331 ? 21.557 -2.073 9.242 1.00 12.80 327 VAL A CA 1
ATOM 2697 C C . VAL A 1 331 ? 22.187 -3.454 9.283 1.00 14.41 327 VAL A C 1
ATOM 2698 O O . VAL A 1 331 ? 21.510 -4.450 9.570 1.00 15.93 327 VAL A O 1
ATOM 2702 N N . LEU A 1 332 ? 23.473 -3.534 8.975 1.00 13.86 328 LEU A N 1
ATOM 2703 C CA . LEU A 1 332 ? 24.114 -4.843 8.927 1.00 14.74 328 LEU A CA 1
ATOM 2704 C C . LEU A 1 332 ? 24.080 -5.523 10.280 1.00 16.04 328 LEU A C 1
ATOM 2705 O O . LEU A 1 332 ? 23.894 -6.743 10.368 1.00 18.25 328 LEU A O 1
ATOM 2710 N N . ASN A 1 333 ? 24.254 -4.750 11.347 1.00 15.81 329 ASN A N 1
ATOM 2711 C CA . ASN A 1 333 ? 24.167 -5.312 12.684 1.00 18.72 329 ASN A CA 1
ATOM 2712 C C . ASN A 1 333 ? 22.766 -5.839 12.979 1.00 19.31 329 ASN A C 1
ATOM 2713 O O . ASN A 1 333 ? 22.615 -6.805 13.732 1.00 23.86 329 ASN A O 1
ATOM 2718 N N . ALA A 1 334 ? 21.726 -5.211 12.397 1.00 17.25 330 ALA A N 1
ATOM 2719 C CA . ALA A 1 334 ? 20.356 -5.655 12.649 1.00 19.24 330 ALA A CA 1
ATOM 2720 C C . ALA A 1 334 ? 19.955 -6.852 11.809 1.00 19.90 330 ALA A C 1
ATOM 2721 O O . ALA A 1 334 ? 18.977 -7.527 12.149 1.00 22.85 330 ALA A O 1
ATOM 2723 N N . LEU A 1 335 ? 20.654 -7.112 10.713 1.00 20.72 331 LEU A N 1
ATOM 2724 C CA . LEU A 1 335 ? 20.225 -8.179 9.806 1.00 21.68 331 LEU A CA 1
ATOM 2725 C C . LEU A 1 335 ? 20.657 -9.557 10.292 1.00 25.80 331 LEU A C 1
ATOM 2726 O O . LEU A 1 335 ? 19.931 -10.543 10.098 1.00 28.84 331 LEU A O 1
ATOM 2731 N N . LYS A 1 336 ? 21.870 -9.666 10.824 1.00 28.87 332 LYS A N 1
ATOM 2732 C CA . LYS A 1 336 ? 22.379 -10.918 11.381 1.00 33.43 332 LYS A CA 1
ATOM 2733 C C . LYS A 1 336 ? 22.055 -12.119 10.484 1.00 33.35 332 LYS A C 1
ATOM 2734 O O . LYS A 1 336 ? 21.404 -13.078 10.887 1.00 37.39 332 LYS A O 1
ATOM 2740 N N . CYS A 1 337 ? 22.478 -12.056 9.232 1.00 31.93 333 CYS A N 1
ATOM 2741 C CA . CYS A 1 337 ? 22.121 -13.147 8.326 1.00 29.62 333 CYS A CA 1
ATOM 2742 C C . CYS A 1 337 ? 23.349 -13.530 7.513 1.00 24.19 333 CYS A C 1
ATOM 2743 O O . CYS A 1 337 ? 24.444 -13.012 7.737 1.00 25.61 333 CYS A O 1
ATOM 2746 N N . GLU A 1 338 ? 23.200 -14.473 6.578 1.00 21.11 334 GLU A N 1
ATOM 2747 C CA . GLU A 1 338 ? 24.370 -14.926 5.833 1.00 18.06 334 GLU A CA 1
ATOM 2748 C C . GLU A 1 338 ? 24.736 -13.980 4.688 1.00 17.51 334 GLU A C 1
ATOM 2749 O O . GLU A 1 338 ? 25.898 -13.594 4.555 1.00 16.73 334 GLU A O 1
ATOM 2755 N N . ASN A 1 339 ? 23.759 -13.640 3.835 1.00 16.95 335 ASN A N 1
ATOM 2756 C CA . ASN A 1 339 ? 23.966 -12.846 2.646 1.00 17.90 335 ASN A CA 1
ATOM 2757 C C . ASN A 1 339 ? 23.005 -11.681 2.691 1.00 16.76 335 ASN A C 1
ATOM 2758 O O . ASN A 1 339 ? 21.858 -11.795 3.149 1.00 18.05 335 ASN A O 1
ATOM 2763 N N A VAL A 1 340 ? 23.478 -10.534 2.219 0.47 16.92 336 VAL A N 1
ATOM 2764 N N B VAL A 1 340 ? 23.503 -10.554 2.234 0.53 17.10 336 VAL A N 1
ATOM 2765 C CA A VAL A 1 340 ? 22.702 -9.307 2.237 0.47 16.25 336 VAL A CA 1
ATOM 2766 C CA B VAL A 1 340 ? 22.740 -9.331 2.159 0.53 16.22 336 VAL A CA 1
ATOM 2767 C C A VAL A 1 340 ? 22.625 -8.775 0.814 0.47 16.75 336 VAL A C 1
ATOM 2768 C C B VAL A 1 340 ? 22.543 -8.986 0.696 0.53 16.32 336 VAL A C 1
ATOM 2769 O O A VAL A 1 340 ? 23.621 -8.804 0.076 0.47 14.69 336 VAL A O 1
ATOM 2770 O O B VAL A 1 340 ? 23.356 -9.332 -0.174 0.53 18.17 336 VAL A O 1
ATOM 2777 N N . ARG A 1 341 ? 21.432 -8.305 0.433 1.00 15.43 337 ARG A N 1
ATOM 2778 C CA . ARG A 1 341 ? 21.181 -7.711 -0.865 1.00 17.01 337 ARG A CA 1
ATOM 2779 C C . ARG A 1 341 ? 21.101 -6.206 -0.704 1.00 16.34 337 ARG A C 1
ATOM 2780 O O . ARG A 1 341 ? 20.415 -5.705 0.186 1.00 18.02 337 ARG A O 1
ATOM 2788 N N A MET A 1 342 ? 21.779 -5.487 -1.587 0.41 15.94 338 MET A N 1
ATOM 2789 N N B MET A 1 342 ? 21.858 -5.506 -1.537 0.59 15.66 338 MET A N 1
ATOM 2790 C CA A MET A 1 342 ? 21.675 -4.035 -1.648 0.41 15.75 338 MET A CA 1
ATOM 2791 C CA B MET A 1 342 ? 21.723 -4.069 -1.723 0.59 15.72 338 MET A CA 1
ATOM 2792 C C A MET A 1 342 ? 21.223 -3.639 -3.043 0.41 16.43 338 MET A C 1
ATOM 2793 C C B MET A 1 342 ? 21.096 -3.814 -3.085 0.59 15.56 338 MET A C 1
ATOM 2794 O O A MET A 1 342 ? 21.905 -3.946 -4.028 0.41 15.44 338 MET A O 1
ATOM 2795 O O B MET A 1 342 ? 21.499 -4.422 -4.083 0.59 16.68 338 MET A O 1
ATOM 2804 N N . MET A 1 343 ? 20.100 -2.928 -3.113 1.00 16.06 339 MET A N 1
ATOM 2805 C CA A MET A 1 343 ? 19.463 -2.573 -4.366 0.45 16.48 339 MET A CA 1
ATOM 2806 C CA B MET A 1 343 ? 19.417 -2.572 -4.346 0.55 17.23 339 MET A CA 1
ATOM 2807 C C . MET A 1 343 ? 19.621 -1.081 -4.587 1.00 16.46 339 MET A C 1
ATOM 2808 O O . MET A 1 343 ? 19.140 -0.260 -3.785 1.00 16.26 339 MET A O 1
ATOM 2817 N N . LEU A 1 344 ? 20.328 -0.742 -5.670 1.00 17.98 340 LEU A N 1
ATOM 2818 C CA . LEU A 1 344 ? 20.769 0.610 -5.942 1.00 18.86 340 LEU A CA 1
ATOM 2819 C C . LEU A 1 344 ? 20.149 1.109 -7.235 1.00 18.75 340 LEU A C 1
ATOM 2820 O O . LEU A 1 344 ? 19.718 0.337 -8.094 1.00 19.59 340 LEU A O 1
ATOM 2825 N N . THR A 1 345 ? 20.209 2.430 -7.373 1.00 20.27 341 THR A N 1
ATOM 2826 C CA . THR A 1 345 ? 19.771 3.103 -8.577 1.00 22.59 341 THR A CA 1
ATOM 2827 C C . THR A 1 345 ? 20.860 4.015 -9.132 1.00 24.01 341 THR A C 1
ATOM 2828 O O . THR A 1 345 ? 21.369 3.808 -10.236 1.00 28.34 341 THR A O 1
ATOM 2832 N N . ASP A 1 346 ? 21.221 5.033 -8.368 1.00 20.81 342 ASP A N 1
ATOM 2833 C CA . ASP A 1 346 ? 22.262 5.957 -8.790 1.00 21.20 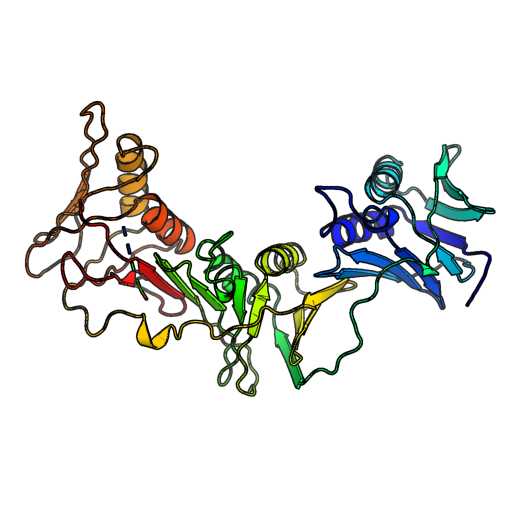342 ASP A CA 1
ATOM 2834 C C . ASP A 1 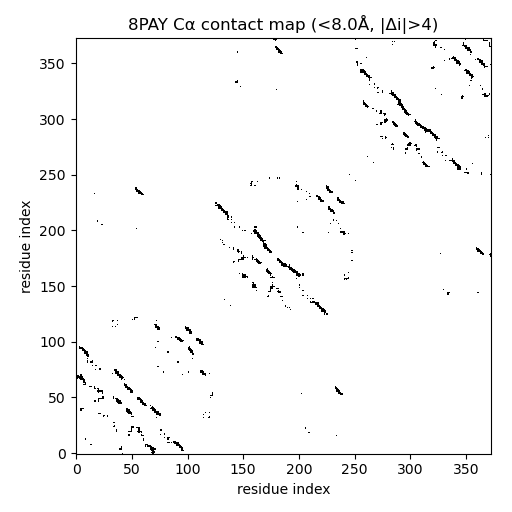346 ? 22.822 6.674 -7.571 1.00 18.67 342 ASP A C 1
ATOM 2835 O O . ASP A 1 346 ? 22.397 6.449 -6.426 1.00 19.92 342 ASP A O 1
ATOM 2840 N N A SER A 1 347 ? 23.774 7.574 -7.833 0.79 19.80 343 SER A N 1
ATOM 2841 N N B SER A 1 347 ? 23.796 7.551 -7.832 0.21 18.66 343 SER A N 1
ATOM 2842 C CA A SER A 1 347 ? 24.559 8.114 -6.735 0.79 19.99 343 SER A CA 1
ATOM 2843 C CA B SER A 1 347 ? 24.594 8.159 -6.777 0.21 18.37 343 SER A CA 1
ATOM 2844 C C A SER A 1 347 ? 23.782 9.074 -5.868 0.79 19.88 343 SER A C 1
ATOM 2845 C C B SER A 1 347 ? 23.805 9.109 -5.895 0.21 18.39 343 SER A C 1
ATOM 2846 O O A SER A 1 347 ? 24.265 9.408 -4.781 0.79 21.82 343 SER A O 1
ATOM 2847 O O B SER A 1 347 ? 24.305 9.479 -4.828 0.21 18.95 343 SER A O 1
ATOM 2852 N N . VAL A 1 348 ? 22.601 9.510 -6.299 1.00 17.83 344 VAL A N 1
ATOM 2853 C CA . VAL A 1 348 ? 21.841 10.495 -5.549 1.00 18.77 344 VAL A CA 1
ATOM 2854 C C . VAL A 1 348 ? 20.547 9.925 -4.991 1.00 18.24 344 VAL A C 1
ATOM 2855 O O . VAL A 1 348 ? 19.740 10.672 -4.422 1.00 21.31 344 VAL A O 1
ATOM 2859 N N . SER A 1 349 ? 20.338 8.613 -5.119 1.00 16.88 345 SER A N 1
ATOM 2860 C CA . SER A 1 349 ? 19.094 7.970 -4.732 1.00 17.81 345 SER A CA 1
ATOM 2861 C C . SER A 1 349 ? 19.327 6.989 -3.584 1.00 16.43 345 SER A C 1
ATOM 2862 O O . SER A 1 349 ? 20.429 6.466 -3.381 1.00 15.52 345 SER A O 1
ATOM 2865 N N . SER A 1 350 ? 18.260 6.747 -2.829 1.00 16.68 346 SER A N 1
ATOM 2866 C CA . SER A 1 350 ? 18.391 5.833 -1.723 1.00 15.37 346 SER A CA 1
ATOM 2867 C C . SER A 1 350 ? 18.695 4.410 -2.188 1.00 17.73 346 SER A C 1
ATOM 2868 O O . SER A 1 350 ? 18.508 4.046 -3.345 1.00 19.20 346 SER A O 1
ATOM 2871 N N A VAL A 1 351 ? 19.181 3.598 -1.255 0.65 15.92 347 VAL A N 1
ATOM 2872 N N B VAL A 1 351 ? 19.211 3.624 -1.243 0.35 15.86 347 VAL A N 1
ATOM 2873 C CA A VAL A 1 351 ? 19.414 2.183 -1.498 0.65 15.78 347 VAL A CA 1
ATOM 2874 C CA B VAL A 1 351 ? 19.466 2.201 -1.396 0.35 13.56 347 VAL A CA 1
ATOM 2875 C C A VAL A 1 351 ? 18.630 1.376 -0.478 0.65 14.55 347 VAL A C 1
ATOM 2876 C C B VAL A 1 351 ? 18.421 1.476 -0.552 0.35 13.27 347 VAL A C 1
ATOM 2877 O O A VAL A 1 351 ? 18.455 1.779 0.683 0.65 12.39 347 VAL A O 1
ATOM 2878 O O B VAL A 1 351 ? 17.850 2.028 0.395 0.35 13.13 347 VAL A O 1
ATOM 2885 N N . GLN A 1 352 ? 18.125 0.238 -0.934 1.00 14.18 348 GLN A N 1
ATOM 2886 C CA . GLN A 1 352 ? 17.387 -0.673 -0.082 1.00 14.08 348 GLN A CA 1
ATOM 2887 C C . GLN A 1 352 ? 18.334 -1.818 0.271 1.00 13.45 348 GLN A C 1
ATOM 2888 O O . GLN A 1 352 ? 19.072 -2.317 -0.593 1.00 15.02 348 GLN A O 1
ATOM 2894 N N . ILE A 1 353 ? 18.345 -2.205 1.545 1.00 14.59 349 ILE A N 1
ATOM 2895 C CA . ILE A 1 353 ? 19.194 -3.280 2.040 1.00 13.79 349 ILE A CA 1
ATOM 2896 C C . ILE A 1 353 ? 18.291 -4.269 2.757 1.00 15.10 349 ILE A C 1
ATOM 2897 O O . ILE A 1 353 ? 17.432 -3.863 3.560 1.00 14.80 349 ILE A O 1
ATOM 2902 N N . GLU A 1 354 ? 18.495 -5.558 2.478 1.00 15.20 350 GLU A N 1
ATOM 2903 C CA . GLU A 1 354 ? 17.704 -6.585 3.129 1.00 16.65 350 GLU A CA 1
ATOM 2904 C C . GLU A 1 354 ? 18.510 -7.873 3.205 1.00 15.18 350 GLU A C 1
ATOM 2905 O O . GLU A 1 354 ? 19.490 -8.071 2.480 1.00 16.23 350 GLU A O 1
ATOM 2911 N N . ASP A 1 355 ? 18.040 -8.775 4.055 1.00 17.77 351 ASP A N 1
ATOM 2912 C CA . ASP A 1 355 ? 18.536 -10.142 4.035 1.00 17.13 351 ASP A CA 1
ATOM 2913 C C . ASP A 1 355 ? 18.212 -10.767 2.694 1.00 18.27 351 ASP A C 1
ATOM 2914 O O . ASP A 1 355 ? 17.097 -10.652 2.205 1.00 21.40 351 ASP A O 1
ATOM 2919 N N . ALA A 1 356 ? 19.195 -11.422 2.074 1.00 20.43 352 ALA A N 1
ATOM 2920 C CA . ALA A 1 356 ? 18.949 -12.027 0.765 1.00 20.50 352 ALA A CA 1
ATOM 2921 C C . ALA A 1 356 ? 17.927 -13.138 0.832 1.00 24.64 352 ALA A C 1
ATOM 2922 O O . ALA A 1 356 ? 17.355 -13.505 -0.200 1.00 29.25 352 ALA A O 1
ATOM 2924 N N . ALA A 1 357 ? 17.677 -13.664 2.025 1.00 23.30 353 ALA A N 1
ATOM 2925 C CA . ALA A 1 357 ? 16.831 -14.824 2.227 1.00 25.66 353 ALA A CA 1
ATOM 2926 C C . ALA A 1 357 ? 15.538 -14.495 2.962 1.00 28.99 353 ALA A C 1
ATOM 2927 O O . ALA A 1 357 ? 14.743 -15.407 3.217 1.00 36.14 353 ALA A O 1
ATOM 2929 N N . SER A 1 358 ? 15.303 -13.243 3.336 1.00 26.76 354 SER A N 1
ATOM 2930 C CA . SER A 1 358 ? 14.057 -12.923 4.024 1.00 30.22 354 SER A CA 1
ATOM 2931 C C . SER A 1 358 ? 13.578 -11.536 3.633 1.00 28.96 354 SER A C 1
ATOM 2932 O O . SER A 1 358 ? 14.373 -10.588 3.547 1.00 31.72 354 SER A O 1
ATOM 2935 N N . GLN A 1 359 ? 12.267 -11.410 3.440 1.00 28.71 355 GLN A N 1
ATOM 2936 C CA . GLN A 1 359 ? 11.657 -10.109 3.177 1.00 32.00 355 GLN A CA 1
ATOM 2937 C C . GLN A 1 359 ? 10.886 -9.544 4.366 1.00 28.51 355 GLN A C 1
ATOM 2938 O O . GLN A 1 359 ? 10.176 -8.541 4.201 1.00 28.03 355 GLN A O 1
ATOM 2940 N N . SER A 1 360 ? 11.013 -10.121 5.573 1.00 25.54 356 SER A N 1
ATOM 2941 C CA . SER A 1 360 ? 10.212 -9.572 6.678 1.00 25.11 356 SER A CA 1
ATOM 2942 C C . SER A 1 360 ? 10.628 -8.154 7.089 1.00 19.79 356 SER A C 1
ATOM 2943 O O . SER A 1 360 ? 9.810 -7.409 7.637 1.00 21.30 356 SER A O 1
ATOM 2946 N N . ALA A 1 361 ? 11.891 -7.805 6.895 1.00 18.70 357 ALA A N 1
ATOM 2947 C CA . ALA A 1 361 ? 12.399 -6.490 7.220 1.00 17.04 357 ALA A CA 1
ATOM 2948 C C . ALA A 1 361 ? 13.052 -5.877 5.982 1.00 15.95 357 ALA A C 1
ATOM 2949 O O . ALA A 1 361 ? 13.619 -6.577 5.143 1.00 19.48 357 ALA A O 1
ATOM 2951 N N . ALA A 1 362 ? 12.993 -4.548 5.885 1.00 14.25 358 ALA A N 1
ATOM 2952 C CA . ALA A 1 362 ? 13.664 -3.837 4.823 1.00 14.41 358 ALA A CA 1
ATOM 2953 C C . ALA A 1 362 ? 14.217 -2.534 5.382 1.00 14.18 358 ALA A C 1
ATOM 2954 O O . ALA A 1 362 ? 13.653 -1.953 6.326 1.00 14.31 358 ALA A O 1
ATOM 2956 N N . TYR A 1 363 ? 15.333 -2.111 4.797 1.00 13.38 359 TYR A N 1
ATOM 2957 C CA . TYR A 1 363 ? 16.052 -0.929 5.256 1.00 13.49 359 TYR A CA 1
ATOM 2958 C C . TYR A 1 363 ? 16.315 -0.025 4.062 1.00 13.09 359 TYR A C 1
ATOM 2959 O O . TYR A 1 363 ? 16.632 -0.511 2.975 1.00 14.74 359 TYR A O 1
ATOM 2968 N N . VAL A 1 364 ? 16.165 1.289 4.264 1.00 12.94 360 VAL A N 1
ATOM 2969 C CA . VAL A 1 364 ? 16.434 2.265 3.226 1.00 13.51 360 VAL A CA 1
ATOM 2970 C C . VAL A 1 364 ? 17.416 3.280 3.798 1.00 13.46 360 VAL A C 1
ATOM 2971 O O . VAL A 1 364 ? 17.191 3.791 4.908 1.00 15.15 360 VAL A O 1
ATOM 2975 N N . VAL A 1 365 ? 18.493 3.546 3.062 1.00 12.77 361 VAL A N 1
ATOM 2976 C CA . VAL A 1 365 ? 19.474 4.528 3.494 1.00 13.58 361 VAL A CA 1
ATOM 2977 C C . VAL A 1 365 ? 19.645 5.543 2.373 1.00 11.56 361 VAL A C 1
ATOM 2978 O O . VAL A 1 365 ? 19.890 5.164 1.223 1.00 13.18 361 VAL A O 1
ATOM 2982 N N . MET A 1 366 ? 19.512 6.828 2.733 1.00 13.06 362 MET A N 1
ATOM 2983 C CA . MET A 1 366 ? 19.709 7.902 1.777 1.00 13.27 362 MET A CA 1
ATOM 2984 C C . MET A 1 366 ? 21.203 8.229 1.707 1.00 13.20 362 MET A C 1
ATOM 2985 O O . MET A 1 366 ? 21.861 8.304 2.759 1.00 12.77 362 MET A O 1
ATOM 2990 N N . PRO A 1 367 ? 21.788 8.442 0.518 1.00 13.01 363 PRO A N 1
ATOM 2991 C CA . PRO A 1 367 ? 23.238 8.684 0.405 1.00 13.32 363 PRO A CA 1
ATOM 2992 C C . PRO A 1 367 ? 23.628 10.093 0.835 1.00 13.02 363 PRO A C 1
ATOM 2993 O O . PRO A 1 367 ? 22.782 10.948 1.166 1.00 14.23 363 PRO A O 1
ATOM 2997 N N . MET A 1 368 ? 24.938 10.292 0.822 1.00 14.26 364 MET A N 1
ATOM 2998 C CA . MET A 1 368 ? 25.626 11.546 1.006 1.00 15.51 364 MET A CA 1
ATOM 2999 C C . MET A 1 368 ? 26.316 11.951 -0.277 1.00 15.42 364 MET A C 1
ATOM 3000 O O . MET A 1 368 ? 26.833 11.100 -1.017 1.00 16.43 364 MET A O 1
ATOM 3005 N N . ARG A 1 369 ? 26.338 13.252 -0.548 1.00 14.84 365 ARG A N 1
ATOM 3006 C CA . ARG A 1 369 ? 27.114 13.806 -1.652 1.00 14.94 365 ARG A CA 1
ATOM 3007 C C . ARG A 1 369 ? 28.527 14.044 -1.119 1.00 16.55 365 ARG A C 1
ATOM 3008 O O . ARG A 1 369 ? 28.788 15.009 -0.398 1.00 17.72 365 ARG A O 1
ATOM 3016 N N . LEU A 1 370 ? 29.462 13.183 -1.493 1.00 19.43 366 LEU A N 1
ATOM 3017 C CA . LEU A 1 370 ? 30.836 13.324 -0.995 1.00 23.56 366 LEU A CA 1
ATOM 3018 C C . LEU A 1 370 ? 31.720 14.130 -1.899 1.00 29.46 366 LEU A C 1
ATOM 3019 O O . LEU A 1 370 ? 31.431 14.330 -3.076 1.00 30.74 366 LEU A O 1
ATOM 3028 N N . GLN B 2 2 ? 24.826 14.868 3.555 1.00 16.57 2 GLN H N 1
ATOM 3029 C CA . GLN B 2 2 ? 23.731 13.919 3.775 1.00 15.07 2 GLN H CA 1
ATOM 3030 C C . GLN B 2 2 ? 22.430 14.432 3.190 1.00 14.61 2 GLN H C 1
ATOM 3031 O O . GLN B 2 2 ? 21.994 15.551 3.515 1.00 16.94 2 GLN H O 1
ATOM 3057 N N . LEU B 2 5 ? 15.318 11.579 2.857 1.00 15.80 5 LEU H N 1
ATOM 3058 C CA . LEU B 2 5 ? 14.317 10.744 2.197 1.00 15.77 5 LEU H CA 1
ATOM 3059 C C . LEU B 2 5 ? 13.010 11.476 1.907 1.00 17.81 5 LEU H C 1
ATOM 3060 O O . LEU B 2 5 ? 12.235 11.057 1.032 1.00 20.19 5 LEU H O 1
ATOM 3065 N N . PHE B 2 6 ? 12.737 12.546 2.657 1.00 18.67 6 PHE H N 1
ATOM 3066 C CA . PHE B 2 6 ? 11.496 13.297 2.563 1.00 19.56 6 PHE H CA 1
ATOM 3067 C C . PHE B 2 6 ? 11.709 14.559 3.378 1.00 20.79 6 PHE H C 1
ATOM 3068 O O . PHE B 2 6 ? 10.838 15.431 3.404 1.00 25.94 6 PHE H O 1
#